Protein AF-A0A7L8AA67-F1 (afdb_monomer_lite)

pLDDT: mean 79.97, std 20.71, range [30.14, 98.69]

Foldseek 3Di:
DDDDDDDDDDDDDDDDDDDDDDDDDDDDDDDDDDDDDDDDDDDDDDDDDDDDDDDPVVVVVVVVVVVVVVVVVVVVVVVVVVVVVVVVVVVVVVVVVVVVVVVVVVVVVVVVVVVVVVVVVVVVVVVVVVVVVVVVVVVVVVVVVVVVVVVVVVVVVVVVVVVVVVVVVVVVVVVVVVVVVVVVVVVVVVVVVVVVVVVVVVVVVVVVVVVVVVVVVVVVVVVVVVVVVVVVVVVVVVVVVVVVVVVVVVVVVVVVVVVVVVVVVVVVVVVVVVVVVVVVVVVVVVVVVVVVVVVVVVVVVVVVVVVVVVVVVVVVVVVVVVVVVVVVVVVVVVVVVVVVVVVVVVVVVVVVVVVVVVVVVVVVVVVVVVVVVVVVVVVVVVLVVQVVVQQCVQQVPDDEQDKDWDFDDHPNATKIKIWGWYDPDPFKIKIWMKIAGPVRPDIDIDIDIGGHDD

Organism: Photobacterium damsela subsp. piscicida (NCBI:txid38294)

Radius of gyration: 168.9 Å; chains: 1; bounding box: 288×60×444 Å

Structure (mmCIF, N/CA/C/O backbone):
data_AF-A0A7L8AA67-F1
#
_entry.id   AF-A0A7L8AA67-F1
#
loop_
_atom_site.group_PDB
_atom_site.id
_atom_site.type_symbol
_atom_site.label_atom_id
_atom_site.label_alt_id
_atom_site.label_comp_id
_atom_site.label_asym_id
_atom_site.label_entity_id
_atom_site.label_seq_id
_atom_site.pdbx_PDB_ins_code
_atom_site.Cartn_x
_atom_site.Cartn_y
_atom_site.Cartn_z
_atom_site.occupancy
_atom_site.B_iso_or_equiv
_atom_site.auth_seq_id
_atom_site.auth_comp_id
_atom_site.auth_asym_id
_atom_site.auth_atom_id
_atom_site.pdbx_PDB_model_num
ATOM 1 N N . MET A 1 1 ? 56.931 -8.945 -132.780 1.00 35.53 1 MET A N 1
ATOM 2 C CA . MET A 1 1 ? 56.382 -8.599 -134.118 1.00 35.53 1 MET A CA 1
ATOM 3 C C . MET A 1 1 ? 57.383 -7.630 -134.747 1.00 35.53 1 MET A C 1
ATOM 5 O O . MET A 1 1 ? 57.746 -6.722 -134.027 1.00 35.53 1 MET A O 1
ATOM 9 N N . HIS A 1 2 ? 57.984 -7.736 -135.937 1.00 32.22 2 HIS A N 1
ATOM 10 C CA . HIS A 1 2 ? 57.789 -8.435 -137.220 1.00 32.22 2 HIS A CA 1
ATOM 11 C C . HIS A 1 2 ? 59.197 -8.705 -137.834 1.00 32.22 2 HIS A C 1
ATOM 13 O O . HIS A 1 2 ? 60.104 -7.921 -137.592 1.00 32.22 2 HIS A O 1
ATOM 19 N N . LYS A 1 3 ? 59.467 -9.896 -138.404 1.00 38.78 3 LYS A N 1
ATOM 20 C CA . LYS A 1 3 ? 59.630 -10.209 -139.858 1.00 38.78 3 LYS A CA 1
ATOM 21 C C . LYS A 1 3 ? 60.766 -9.429 -140.575 1.00 38.78 3 LYS A C 1
ATOM 23 O O . LYS A 1 3 ? 60.672 -8.220 -140.678 1.00 38.78 3 LYS A O 1
ATOM 28 N N . PHE A 1 4 ? 61.879 -10.099 -140.949 1.00 36.75 4 PHE A N 1
ATOM 29 C CA . PHE A 1 4 ? 62.203 -10.695 -142.287 1.00 36.75 4 PHE A CA 1
ATOM 30 C C . PHE A 1 4 ? 62.522 -9.617 -143.359 1.00 36.75 4 PHE A C 1
ATOM 32 O O . PHE A 1 4 ? 61.780 -8.655 -143.439 1.00 36.75 4 PHE A O 1
ATOM 39 N N . ARG A 1 5 ? 63.541 -9.653 -144.240 1.00 39.62 5 ARG A N 1
ATOM 40 C CA . ARG A 1 5 ? 64.293 -10.688 -144.997 1.00 39.62 5 ARG A CA 1
ATOM 41 C C . ARG A 1 5 ? 65.687 -10.115 -145.372 1.00 39.62 5 ARG A C 1
ATOM 43 O O . ARG A 1 5 ? 65.799 -8.910 -145.532 1.00 39.62 5 ARG A O 1
ATOM 50 N N . LEU A 1 6 ? 66.786 -10.877 -145.344 1.00 35.53 6 LEU A N 1
ATOM 51 C CA . LEU A 1 6 ? 67.322 -11.778 -146.390 1.00 35.53 6 LEU A CA 1
ATOM 52 C C . LEU A 1 6 ? 67.755 -11.073 -147.697 1.00 35.53 6 LEU A C 1
ATOM 54 O O . LEU A 1 6 ? 66.896 -10.587 -148.427 1.00 35.53 6 LEU A O 1
ATOM 58 N N . SER A 1 7 ? 69.049 -11.144 -148.043 1.00 31.52 7 SER A N 1
ATOM 59 C CA . SER A 1 7 ? 69.545 -11.691 -149.325 1.00 31.52 7 SER A CA 1
ATOM 60 C C . SER A 1 7 ? 71.076 -11.770 -149.355 1.00 31.52 7 SER A C 1
ATOM 62 O O . SER A 1 7 ? 71.774 -10.831 -148.986 1.00 31.52 7 SER A O 1
ATOM 64 N N . ALA A 1 8 ? 71.550 -12.936 -149.786 1.00 37.88 8 ALA A N 1
ATOM 65 C CA . ALA A 1 8 ? 72.924 -13.315 -150.083 1.00 37.88 8 ALA A CA 1
ATOM 66 C C . ALA A 1 8 ? 73.186 -13.239 -151.601 1.00 37.88 8 ALA A C 1
ATOM 68 O O . ALA A 1 8 ? 72.224 -13.232 -152.360 1.00 37.88 8 ALA A O 1
ATOM 69 N N . ILE A 1 9 ? 74.468 -13.248 -151.991 1.00 32.28 9 ILE A N 1
ATOM 70 C CA . ILE A 1 9 ? 75.128 -13.629 -153.273 1.00 32.28 9 ILE A CA 1
ATOM 71 C C . ILE A 1 9 ? 76.630 -13.513 -152.902 1.00 32.28 9 ILE A C 1
ATOM 73 O O . ILE A 1 9 ? 77.020 -12.450 -152.432 1.00 32.28 9 ILE A O 1
ATOM 77 N N . VAL A 1 10 ? 77.538 -14.500 -152.830 1.00 34.44 10 VAL A N 1
ATOM 78 C CA . VAL A 1 10 ? 77.891 -15.747 -153.552 1.00 34.44 10 VAL A CA 1
ATOM 79 C C . VAL A 1 10 ? 78.214 -15.558 -155.030 1.00 34.44 10 VAL A C 1
ATOM 81 O O . VAL A 1 10 ? 77.293 -15.376 -155.809 1.00 34.44 10 VAL A O 1
ATOM 84 N N . VAL A 1 11 ? 79.508 -15.690 -155.371 1.00 34.44 11 VAL A N 1
ATOM 85 C CA . VAL A 1 11 ? 80.140 -16.420 -156.509 1.00 34.44 11 VAL A CA 1
ATOM 86 C C . VAL A 1 11 ? 81.658 -16.121 -156.399 1.00 34.44 11 VAL A C 1
ATOM 88 O O . VAL A 1 11 ? 82.045 -14.961 -156.428 1.00 34.44 11 VAL A O 1
ATOM 91 N N . ALA A 1 12 ? 82.535 -17.036 -155.955 1.00 31.42 12 ALA A N 1
ATOM 92 C CA . ALA A 1 12 ? 83.083 -18.230 -156.629 1.00 31.42 12 ALA A CA 1
ATOM 93 C C . ALA A 1 12 ? 83.831 -17.872 -157.931 1.00 31.42 12 ALA A C 1
ATOM 95 O O . ALA A 1 12 ? 83.223 -17.459 -158.905 1.00 31.42 12 ALA A O 1
ATOM 96 N N . SER A 1 13 ? 85.159 -17.987 -158.004 1.00 32.41 13 SER A N 1
ATOM 97 C CA . SER A 1 13 ? 85.883 -19.137 -158.596 1.00 32.41 13 SER A CA 1
ATOM 98 C C . SER A 1 13 ? 87.084 -18.552 -159.385 1.00 32.41 13 SER A C 1
ATOM 100 O O . SER A 1 13 ? 86.992 -17.396 -159.780 1.00 32.41 13 SER A O 1
ATOM 102 N N . VAL A 1 14 ? 88.227 -19.171 -159.695 1.00 32.94 14 VAL A N 1
ATOM 103 C CA . VAL A 1 14 ? 88.901 -20.467 -159.464 1.00 32.94 14 VAL A CA 1
ATOM 104 C C . VAL A 1 14 ? 90.242 -20.346 -160.240 1.00 32.94 14 VAL A C 1
ATOM 106 O O . VAL A 1 14 ? 90.254 -19.673 -161.263 1.00 32.94 14 VAL A O 1
ATOM 109 N N . LEU A 1 15 ? 91.327 -20.940 -159.706 1.00 32.66 15 LEU A N 1
ATOM 110 C CA . LEU A 1 15 ? 92.444 -21.708 -160.330 1.00 32.66 15 LEU A CA 1
ATOM 111 C C . LEU A 1 15 ? 92.888 -21.420 -161.801 1.00 32.66 15 LEU A C 1
ATOM 113 O O . LEU A 1 15 ? 92.087 -21.055 -162.639 1.00 32.66 15 LEU A O 1
ATOM 117 N N . SER A 1 16 ? 94.111 -21.660 -162.296 1.00 31.86 16 SER A N 1
ATOM 118 C CA . SER A 1 16 ? 95.277 -22.476 -161.901 1.00 31.86 16 SER A CA 1
ATOM 119 C C . SER A 1 16 ? 96.402 -22.313 -162.948 1.00 31.86 16 SER A C 1
ATOM 121 O O . SER A 1 16 ? 96.121 -22.212 -164.137 1.00 31.86 16 SER A O 1
ATOM 123 N N . THR A 1 17 ? 97.648 -22.357 -162.468 1.00 38.12 17 THR A N 1
ATOM 124 C CA . THR A 1 17 ? 98.883 -23.026 -162.962 1.00 38.12 17 THR A CA 1
ATOM 125 C C . THR A 1 17 ? 99.014 -23.635 -164.377 1.00 38.12 17 THR A C 1
ATOM 127 O O . THR A 1 17 ? 98.162 -24.415 -164.789 1.00 38.12 17 THR A O 1
ATOM 130 N N . ASN A 1 18 ? 100.209 -23.439 -164.973 1.00 35.50 18 ASN A N 1
ATOM 131 C CA . ASN A 1 18 ? 101.171 -24.410 -165.581 1.00 35.50 18 ASN A CA 1
ATOM 132 C C . ASN A 1 18 ? 101.850 -23.795 -166.826 1.00 35.50 18 ASN A C 1
ATOM 134 O O . ASN A 1 18 ? 101.173 -23.347 -167.739 1.00 35.50 18 ASN A O 1
ATOM 138 N N . ALA A 1 19 ? 103.161 -23.524 -166.804 1.00 36.66 19 ALA A N 1
ATOM 139 C CA . ALA A 1 19 ? 104.287 -24.441 -167.050 1.00 36.66 19 ALA A CA 1
ATOM 140 C C . ALA A 1 19 ? 104.377 -24.907 -168.512 1.00 36.66 19 ALA A C 1
ATOM 142 O O . ALA A 1 19 ? 103.455 -25.559 -168.982 1.00 36.66 19 ALA A O 1
ATOM 143 N N . LEU A 1 20 ? 105.506 -24.611 -169.175 1.00 31.34 20 LEU A N 1
ATOM 144 C CA . LEU A 1 20 ? 106.269 -25.532 -170.031 1.00 31.34 20 LEU A CA 1
ATOM 145 C C . LEU A 1 20 ? 107.617 -24.898 -170.428 1.00 31.34 20 LEU A C 1
ATOM 147 O O . LEU A 1 20 ? 107.694 -23.732 -170.811 1.00 31.34 20 LEU A O 1
ATOM 151 N N . ALA A 1 21 ? 108.666 -25.703 -170.287 1.00 38.72 21 ALA A N 1
ATOM 152 C CA . ALA A 1 21 ? 110.010 -25.519 -170.820 1.00 38.72 21 ALA A CA 1
ATOM 153 C C . ALA A 1 21 ? 110.223 -26.493 -172.002 1.00 38.72 21 ALA A C 1
ATOM 155 O O . ALA A 1 21 ? 109.377 -27.357 -172.219 1.00 38.72 21 ALA A O 1
ATOM 156 N N . GLU A 1 22 ? 111.397 -26.378 -172.646 1.00 33.78 22 GLU A N 1
ATOM 157 C CA . GLU A 1 22 ? 111.994 -27.220 -173.715 1.00 33.78 22 GLU A CA 1
ATOM 158 C C . GLU A 1 22 ? 111.515 -26.957 -175.152 1.00 33.78 22 GLU A C 1
ATOM 160 O O . GLU A 1 22 ? 110.343 -26.696 -175.375 1.00 33.78 22 GLU A O 1
ATOM 165 N N . SER A 1 23 ? 112.306 -27.089 -176.225 1.00 39.34 23 SER A N 1
ATOM 166 C CA . SER A 1 23 ? 113.749 -27.120 -176.578 1.00 39.34 23 SER A CA 1
ATOM 167 C C . SER A 1 23 ? 113.790 -27.299 -178.130 1.00 39.34 23 SER A C 1
ATOM 169 O O . SER A 1 23 ? 112.715 -27.279 -178.725 1.00 39.34 23 SER A O 1
ATOM 171 N N . ILE A 1 24 ? 114.964 -27.539 -178.759 1.00 32.56 24 ILE A N 1
ATOM 172 C CA . ILE A 1 24 ? 115.204 -27.972 -180.178 1.00 32.56 24 ILE A CA 1
ATOM 173 C C . ILE A 1 24 ? 115.386 -26.805 -181.185 1.00 32.56 24 ILE A C 1
ATOM 175 O O . ILE A 1 24 ? 114.576 -25.891 -181.216 1.00 32.56 24 ILE A O 1
ATOM 179 N N . ASP A 1 25 ? 116.392 -26.718 -182.070 1.00 34.62 25 ASP A N 1
ATOM 180 C CA . ASP A 1 25 ? 117.577 -27.531 -182.401 1.00 34.62 25 ASP A CA 1
ATOM 181 C C . ASP A 1 25 ? 118.585 -26.660 -183.185 1.00 34.62 25 ASP A C 1
ATOM 183 O O . ASP A 1 25 ? 118.195 -25.765 -183.937 1.00 34.62 25 ASP A O 1
ATOM 187 N N . LEU A 1 26 ? 119.870 -27.004 -183.106 1.00 48.12 26 LEU A N 1
ATOM 188 C CA . LEU A 1 26 ? 120.839 -26.832 -184.202 1.00 48.12 26 LEU A CA 1
ATOM 189 C C . LEU A 1 26 ? 120.873 -28.174 -184.950 1.00 48.12 26 LEU A C 1
ATOM 191 O O . LEU A 1 26 ? 120.941 -29.199 -184.276 1.00 48.12 26 LEU A O 1
ATOM 195 N N . PRO A 1 27 ? 120.926 -28.232 -186.297 1.00 49.28 27 PRO A N 1
ATOM 196 C CA . PRO A 1 27 ? 122.247 -28.488 -186.893 1.00 49.28 27 PRO A CA 1
ATOM 197 C C . PRO A 1 27 ? 122.437 -27.977 -188.337 1.00 49.28 27 PRO A C 1
ATOM 199 O O . PRO A 1 27 ? 121.495 -27.814 -189.106 1.00 49.28 27 PRO A O 1
ATOM 202 N N . GLY A 1 28 ? 123.700 -27.824 -188.755 1.00 34.81 28 GLY A N 1
ATOM 203 C CA . GLY A 1 28 ? 124.035 -27.681 -190.176 1.00 34.81 28 GLY A CA 1
ATOM 204 C C . GLY A 1 28 ? 125.471 -27.247 -190.457 1.00 34.81 28 GLY A C 1
ATOM 205 O O . GLY A 1 28 ? 125.735 -26.079 -190.711 1.00 34.81 28 GLY A O 1
ATOM 206 N N . ARG A 1 29 ? 126.402 -28.204 -190.428 1.00 44.16 29 ARG A N 1
ATOM 207 C CA . ARG A 1 29 ? 127.809 -28.074 -190.837 1.00 44.16 29 ARG A CA 1
ATOM 208 C C . ARG A 1 29 ? 127.982 -28.681 -192.239 1.00 44.16 29 ARG A C 1
ATOM 210 O O . ARG A 1 29 ? 127.564 -29.814 -192.439 1.00 44.16 29 ARG A O 1
ATOM 217 N N . ALA A 1 30 ? 128.675 -27.987 -193.141 1.00 35.62 30 ALA A N 1
ATOM 218 C CA . ALA A 1 30 ? 129.467 -28.527 -194.264 1.00 35.62 30 ALA A CA 1
ATOM 219 C C . ALA A 1 30 ? 130.461 -27.405 -194.635 1.00 35.62 30 ALA A C 1
ATOM 221 O O . ALA A 1 30 ? 130.028 -26.309 -194.961 1.00 35.62 30 ALA A O 1
ATOM 222 N N . GLN A 1 31 ? 131.763 -27.430 -194.332 1.00 39.16 31 GLN A N 1
ATOM 223 C CA . GLN A 1 31 ? 132.855 -28.318 -194.753 1.00 39.16 31 GLN A CA 1
ATOM 224 C C . GLN A 1 31 ? 132.925 -28.633 -196.253 1.00 39.16 31 GLN A C 1
ATOM 226 O O . GLN A 1 31 ? 132.030 -29.272 -196.792 1.00 39.16 31 GLN A O 1
ATOM 231 N N . SER A 1 32 ? 134.123 -28.348 -196.796 1.00 31.89 32 SER A N 1
ATOM 232 C CA . SER A 1 32 ? 134.734 -28.934 -198.000 1.00 31.89 32 SER A CA 1
ATOM 233 C C . SER A 1 32 ? 134.186 -28.376 -199.319 1.00 31.89 32 SER A C 1
ATOM 235 O O . SER A 1 32 ? 132.984 -28.272 -199.484 1.00 31.89 32 SER A O 1
ATOM 237 N N . THR A 1 33 ? 134.964 -27.941 -200.305 1.00 33.31 33 THR A N 1
ATOM 238 C CA . THR A 1 33 ? 136.277 -28.363 -200.830 1.00 33.31 33 THR A CA 1
ATOM 239 C C . THR A 1 33 ? 136.849 -27.156 -201.600 1.00 33.31 33 THR A C 1
ATOM 241 O O . THR A 1 33 ? 136.084 -26.377 -202.153 1.00 33.31 33 THR A O 1
ATOM 244 N N . GLY A 1 34 ? 138.150 -26.866 -201.625 1.00 33.75 34 GLY A N 1
ATOM 245 C CA . GLY A 1 34 ? 139.136 -27.680 -202.329 1.00 33.75 34 GLY A CA 1
ATOM 246 C C . GLY A 1 34 ? 139.056 -27.456 -203.847 1.00 33.75 34 GLY A C 1
ATOM 247 O O . GLY A 1 34 ? 137.970 -27.509 -204.412 1.00 33.75 34 GLY A O 1
ATOM 248 N N . ILE A 1 35 ? 140.241 -27.350 -204.465 1.00 34.12 35 ILE A N 1
ATOM 249 C CA . ILE A 1 35 ? 140.546 -27.397 -205.912 1.00 34.12 35 ILE A CA 1
ATOM 250 C C . ILE A 1 35 ? 140.609 -25.994 -206.555 1.00 34.12 35 ILE A C 1
ATOM 252 O O . ILE A 1 35 ? 139.604 -25.407 -206.928 1.00 34.12 35 ILE A O 1
ATOM 256 N N . THR A 1 36 ? 141.746 -25.295 -206.462 1.00 34.19 36 THR A N 1
ATOM 257 C CA . THR A 1 36 ? 142.980 -25.397 -207.281 1.00 34.19 36 THR A CA 1
ATOM 258 C C . THR A 1 36 ? 142.808 -25.020 -208.748 1.00 34.19 36 THR A C 1
ATOM 260 O O . THR A 1 36 ? 142.163 -25.739 -209.504 1.00 34.19 36 THR A O 1
ATOM 263 N N . GLY A 1 37 ? 143.555 -23.982 -209.131 1.00 36.16 37 GLY A N 1
ATOM 264 C CA . GLY A 1 37 ? 144.428 -24.004 -210.298 1.00 36.16 37 GLY A CA 1
ATOM 265 C C . GLY A 1 37 ? 143.758 -23.989 -211.666 1.00 36.16 37 GLY A C 1
ATOM 266 O O . GLY A 1 37 ? 143.114 -24.951 -212.086 1.00 36.16 37 GLY A O 1
ATOM 267 N N . ARG A 1 38 ? 144.129 -22.979 -212.452 1.00 32.53 38 ARG A N 1
ATOM 268 C CA . ARG A 1 38 ? 144.864 -23.298 -213.674 1.00 32.53 38 ARG A CA 1
ATOM 269 C C . ARG A 1 38 ? 145.749 -22.144 -214.129 1.00 32.53 38 ARG A C 1
ATOM 271 O O . ARG A 1 38 ? 145.270 -21.062 -214.452 1.00 32.53 38 ARG A O 1
ATOM 278 N N . ASP A 1 39 ? 147.039 -22.455 -214.147 1.00 38.78 39 ASP A N 1
ATOM 279 C CA . ASP A 1 39 ? 148.052 -21.842 -214.989 1.00 38.78 39 ASP A CA 1
ATOM 280 C C . ASP A 1 39 ? 147.676 -21.952 -216.470 1.00 38.78 39 ASP A C 1
ATOM 282 O O . ASP A 1 39 ? 147.046 -22.927 -216.890 1.00 38.78 39 ASP A O 1
ATOM 286 N N . GLY A 1 40 ? 148.175 -20.980 -217.236 1.00 38.59 40 GLY A N 1
ATOM 287 C CA . GLY A 1 40 ? 148.772 -21.195 -218.553 1.00 38.59 40 GLY A CA 1
ATOM 288 C C . GLY A 1 40 ? 147.849 -21.601 -219.702 1.00 38.59 40 GLY A C 1
ATOM 289 O O . GLY A 1 40 ? 147.288 -22.699 -219.732 1.00 38.59 40 GLY A O 1
ATOM 290 N N . ARG A 1 41 ? 147.851 -20.774 -220.753 1.00 30.14 41 ARG A N 1
ATOM 291 C CA . ARG A 1 41 ? 148.404 -21.220 -222.041 1.00 30.14 41 ARG A CA 1
ATOM 292 C C . ARG A 1 41 ? 148.572 -20.069 -223.030 1.00 30.14 41 ARG A C 1
ATOM 294 O O . ARG A 1 41 ? 147.641 -19.609 -223.678 1.00 30.14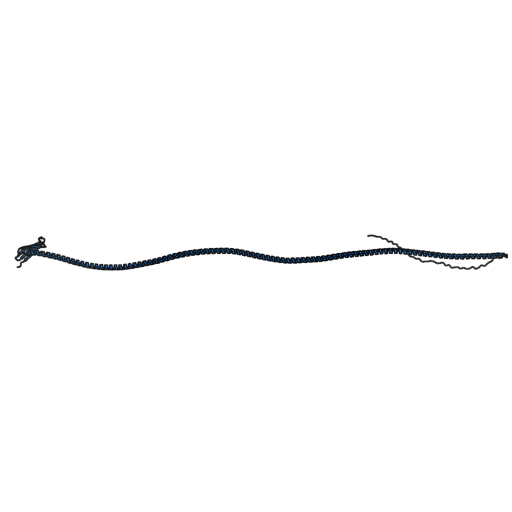 41 ARG A O 1
ATOM 301 N N . ASP A 1 42 ? 149.811 -19.615 -223.098 1.00 42.53 42 ASP A N 1
ATOM 302 C CA . ASP A 1 42 ? 150.644 -19.629 -224.292 1.00 42.53 42 ASP A CA 1
ATOM 303 C C . ASP A 1 42 ? 150.180 -20.576 -225.416 1.00 42.53 42 ASP A C 1
ATOM 305 O O . ASP A 1 42 ? 149.866 -21.750 -225.215 1.00 42.53 42 ASP A O 1
ATOM 309 N N . GLY A 1 43 ? 150.265 -20.031 -226.631 1.00 38.91 43 GLY A N 1
ATOM 310 C CA . GLY A 1 43 ? 150.372 -20.753 -227.893 1.00 38.91 43 GLY A CA 1
ATOM 311 C C . GLY A 1 43 ? 149.092 -20.796 -228.729 1.00 38.91 43 GLY A C 1
ATOM 312 O O . GLY A 1 43 ? 147.990 -20.855 -228.205 1.00 38.91 43 GLY A O 1
ATOM 313 N N . ARG A 1 44 ? 149.162 -20.836 -230.057 1.00 43.72 44 ARG A N 1
ATOM 314 C CA . ARG A 1 44 ? 150.244 -20.593 -231.023 1.00 43.72 44 ARG A CA 1
ATOM 315 C C . ARG A 1 44 ? 149.603 -20.713 -232.420 1.00 43.72 44 ARG A C 1
ATOM 317 O O . ARG A 1 44 ? 148.598 -21.398 -232.573 1.00 43.72 44 ARG A O 1
ATOM 324 N N . ASP A 1 45 ? 150.260 -20.085 -233.389 1.00 42.56 45 ASP A N 1
ATOM 325 C CA . ASP A 1 45 ? 150.410 -20.454 -234.803 1.00 42.56 45 ASP A CA 1
ATOM 326 C C . ASP A 1 45 ? 149.186 -20.525 -235.732 1.00 42.56 45 ASP A C 1
ATOM 328 O O . ASP A 1 45 ? 148.384 -21.455 -235.739 1.00 42.56 45 ASP A O 1
ATOM 332 N N . GLY A 1 46 ? 149.176 -19.572 -236.667 1.00 33.66 46 GLY A N 1
ATOM 333 C CA . GLY A 1 46 ? 148.383 -19.598 -237.886 1.00 33.66 46 GLY A CA 1
ATOM 334 C C . GLY A 1 46 ? 148.992 -18.709 -238.971 1.00 33.66 46 GLY A C 1
ATOM 335 O O . GLY A 1 46 ? 148.448 -17.655 -239.254 1.00 33.66 46 GLY A O 1
ATOM 336 N N . ARG A 1 47 ? 150.118 -19.163 -239.541 1.00 35.75 47 ARG A N 1
ATOM 337 C CA . ARG A 1 47 ? 150.659 -18.887 -240.891 1.00 35.75 47 ARG A CA 1
ATOM 338 C C . ARG A 1 47 ? 150.656 -17.442 -241.427 1.00 35.75 47 ARG A C 1
ATOM 340 O O . ARG A 1 47 ? 149.661 -16.942 -241.936 1.00 35.75 47 ARG A O 1
ATOM 347 N N . ASP A 1 48 ? 151.863 -16.881 -241.450 1.00 39.81 48 ASP A N 1
ATOM 348 C CA . ASP A 1 48 ? 152.620 -16.460 -242.640 1.00 39.81 48 ASP A CA 1
ATOM 349 C C . ASP A 1 48 ? 151.796 -15.896 -243.807 1.00 39.81 48 ASP A C 1
ATOM 351 O O . ASP A 1 48 ? 151.521 -16.570 -244.799 1.00 39.81 48 ASP A O 1
ATOM 355 N N . GLY A 1 49 ? 151.471 -14.612 -243.718 1.00 40.78 49 GLY A N 1
ATOM 356 C CA . GLY A 1 49 ? 151.102 -13.795 -244.866 1.00 40.78 49 GLY A CA 1
ATOM 357 C C . GLY A 1 49 ? 152.170 -12.738 -245.065 1.00 40.78 49 GLY A C 1
ATOM 358 O O . GLY A 1 49 ? 152.244 -11.774 -244.310 1.00 40.78 49 GLY A O 1
ATOM 359 N N . ARG A 1 50 ? 153.030 -12.960 -246.051 1.00 49.25 50 ARG A N 1
ATOM 360 C CA . ARG A 1 50 ? 153.968 -11.965 -246.557 1.00 49.25 50 ARG A CA 1
ATOM 361 C C . ARG A 1 50 ? 153.184 -10.783 -247.163 1.00 49.25 50 ARG A C 1
ATOM 363 O O . ARG A 1 50 ? 152.065 -10.960 -247.631 1.00 49.25 50 ARG A O 1
ATOM 370 N N . ASP A 1 51 ? 153.863 -9.640 -247.200 1.00 40.09 51 ASP A N 1
ATOM 371 C CA . ASP A 1 51 ? 153.666 -8.486 -248.090 1.00 40.09 51 ASP A CA 1
ATOM 372 C C . ASP A 1 51 ? 152.817 -7.307 -247.580 1.00 40.09 51 ASP A C 1
ATOM 374 O O . ASP A 1 51 ? 151.618 -7.396 -247.341 1.00 40.09 51 ASP A O 1
ATOM 378 N N . GLY A 1 52 ? 153.474 -6.142 -247.517 1.00 45.81 52 GLY A N 1
ATOM 379 C CA . GLY A 1 52 ? 152.826 -4.834 -247.561 1.00 45.81 52 GLY A CA 1
ATOM 380 C C . GLY A 1 52 ? 153.384 -3.829 -246.562 1.00 45.81 52 GLY A C 1
ATOM 381 O O . GLY A 1 52 ? 152.861 -3.679 -245.465 1.00 45.81 52 GLY A O 1
ATOM 382 N N . GLN A 1 53 ? 154.419 -3.086 -246.945 1.00 42.56 53 GLN A N 1
ATOM 383 C CA . GLN A 1 53 ? 154.796 -1.854 -246.252 1.00 42.56 53 GLN A CA 1
ATOM 384 C C . GLN A 1 53 ? 153.576 -0.908 -246.193 1.00 42.56 53 GLN A C 1
ATOM 386 O O . GLN A 1 53 ? 153.123 -0.430 -247.229 1.00 42.56 53 GLN A O 1
ATOM 391 N N . LEU A 1 54 ? 153.037 -0.624 -245.003 1.00 39.06 54 LEU A N 1
ATOM 392 C CA . LEU A 1 54 ? 152.146 0.521 -244.793 1.00 39.06 54 LEU A CA 1
ATOM 393 C C . LEU A 1 54 ? 153.036 1.755 -244.602 1.00 39.06 54 LEU A C 1
ATOM 395 O O . LEU A 1 54 ? 154.019 1.717 -243.861 1.00 39.06 54 LEU A O 1
ATOM 399 N N . SER A 1 55 ? 152.750 2.821 -245.344 1.00 46.97 55 SER A N 1
ATOM 400 C CA . SER A 1 55 ? 153.608 4.003 -245.427 1.00 46.97 55 SER A CA 1
ATOM 401 C C . SER A 1 55 ? 153.696 4.744 -244.090 1.00 46.97 55 SER A C 1
ATOM 403 O O . SER A 1 55 ? 152.852 4.591 -243.203 1.00 46.97 55 SER A O 1
ATOM 405 N N . THR A 1 56 ? 154.691 5.622 -243.968 1.00 57.34 56 THR A N 1
ATOM 406 C CA . THR A 1 56 ? 154.959 6.465 -242.792 1.00 57.34 56 THR A CA 1
ATOM 407 C C . THR A 1 56 ? 153.739 7.266 -242.300 1.00 57.34 56 THR A C 1
ATOM 409 O O . THR A 1 56 ? 153.721 7.692 -241.148 1.00 57.34 56 THR A O 1
ATOM 412 N N . GLU A 1 57 ? 152.688 7.429 -243.115 1.00 57.88 57 GLU A N 1
ATOM 413 C CA . GLU A 1 57 ? 151.458 8.120 -242.710 1.00 57.88 57 GLU A CA 1
ATOM 414 C C . GLU A 1 57 ? 150.371 7.226 -242.082 1.00 57.88 57 GLU A C 1
ATOM 416 O O . GLU A 1 57 ? 149.583 7.706 -241.268 1.00 57.88 57 GLU A O 1
ATOM 421 N N . GLN A 1 58 ? 150.350 5.911 -242.323 1.00 57.53 58 GLN A N 1
ATOM 422 C CA . GLN A 1 58 ? 149.377 5.027 -241.656 1.00 57.53 58 GLN A CA 1
ATOM 423 C C . GLN A 1 58 ? 149.721 4.789 -240.176 1.00 57.53 58 GLN A C 1
ATOM 425 O O . GLN A 1 58 ? 148.817 4.657 -239.346 1.00 57.53 58 GLN A O 1
ATOM 430 N N . LEU A 1 59 ? 151.009 4.845 -239.812 1.00 52.72 59 LEU A N 1
ATOM 431 C CA . LEU A 1 59 ? 151.444 4.759 -238.412 1.00 52.72 59 LEU A CA 1
ATOM 432 C C . LEU A 1 59 ? 150.977 5.951 -237.558 1.00 52.72 59 LEU A C 1
ATOM 434 O O . LEU A 1 59 ? 150.702 5.777 -236.370 1.00 52.72 59 LEU A O 1
ATOM 438 N N . LYS A 1 60 ? 150.832 7.150 -238.138 1.00 57.66 60 LYS A N 1
ATOM 439 C CA . LYS A 1 60 ? 150.309 8.317 -237.407 1.00 57.66 60 LYS A CA 1
ATOM 440 C C . LYS A 1 60 ? 148.833 8.162 -237.044 1.00 57.66 60 LYS A C 1
ATOM 442 O O . LYS A 1 60 ? 148.443 8.536 -235.940 1.00 57.66 60 LYS A O 1
ATOM 447 N N . LEU A 1 61 ? 148.018 7.584 -237.930 1.00 60.22 61 LEU A N 1
ATOM 448 C CA . LEU A 1 61 ? 146.581 7.431 -237.680 1.00 60.22 61 LEU A CA 1
ATOM 449 C C . LEU A 1 61 ? 146.296 6.409 -236.566 1.00 60.22 61 LEU A C 1
ATOM 451 O O . LEU A 1 61 ? 145.423 6.633 -235.728 1.00 60.22 61 LEU A O 1
ATOM 455 N N . ILE A 1 62 ? 147.065 5.318 -236.517 1.00 58.34 62 ILE A N 1
ATOM 456 C CA . ILE A 1 62 ? 146.874 4.254 -235.519 1.00 58.34 62 ILE A CA 1
ATOM 457 C C . ILE A 1 62 ? 147.337 4.708 -234.128 1.00 58.34 62 ILE A C 1
ATOM 459 O O . ILE A 1 62 ? 146.605 4.518 -233.155 1.00 58.34 62 ILE A O 1
ATOM 463 N N . ASN A 1 63 ? 148.480 5.399 -234.024 1.00 57.25 63 ASN A N 1
ATOM 464 C CA . ASN A 1 63 ? 148.905 5.973 -232.742 1.00 57.25 63 ASN A CA 1
ATOM 465 C C . ASN A 1 63 ? 147.926 7.046 -232.234 1.00 57.25 63 ASN A C 1
ATOM 467 O O . ASN A 1 63 ? 147.671 7.119 -231.033 1.00 57.25 63 ASN A O 1
ATOM 471 N N . GLY A 1 64 ? 147.299 7.817 -233.131 1.00 59.28 64 GLY A N 1
ATOM 472 C CA . GLY A 1 64 ? 146.270 8.789 -232.750 1.00 59.28 64 GLY A CA 1
ATOM 473 C C . GLY A 1 64 ? 144.987 8.164 -232.182 1.00 59.28 64 GLY A C 1
ATOM 474 O O . GLY A 1 64 ? 144.356 8.742 -231.296 1.00 59.28 64 GLY A O 1
ATOM 475 N N . LEU A 1 65 ? 144.593 6.975 -232.649 1.00 60.22 65 LEU A N 1
ATOM 476 C CA . LEU A 1 65 ? 143.396 6.283 -232.153 1.00 60.22 65 LEU A CA 1
ATOM 477 C C . LEU A 1 65 ? 143.631 5.591 -230.802 1.00 60.22 65 LEU A C 1
ATOM 479 O O . LEU A 1 65 ? 142.726 5.581 -229.966 1.00 60.22 65 LEU A O 1
ATOM 483 N N . SER A 1 66 ? 144.841 5.083 -230.544 1.00 58.22 66 SER A N 1
ATOM 484 C CA . SER A 1 66 ? 145.156 4.419 -229.271 1.00 58.22 66 SER A CA 1
ATOM 485 C C . SER A 1 66 ? 145.145 5.376 -228.071 1.00 58.22 66 SER A C 1
ATOM 487 O O . SER A 1 66 ? 144.736 4.975 -226.981 1.00 58.22 66 SER A O 1
ATOM 489 N N . GLU A 1 67 ? 145.544 6.636 -228.257 1.00 60.38 67 GLU A N 1
ATOM 490 C CA . GLU A 1 67 ? 145.502 7.652 -227.192 1.00 60.38 67 GLU A CA 1
ATOM 491 C C . GLU A 1 67 ? 144.058 8.041 -226.819 1.00 60.38 67 GLU A C 1
ATOM 493 O O . GLU A 1 67 ? 143.737 8.235 -225.645 1.00 60.38 67 GLU A O 1
ATOM 498 N N . ARG A 1 68 ? 143.128 8.059 -227.787 1.00 59.25 68 ARG A N 1
ATOM 499 C CA . ARG A 1 68 ? 141.710 8.374 -227.521 1.00 59.25 68 ARG A CA 1
ATOM 500 C C . ARG A 1 68 ? 140.980 7.283 -226.736 1.00 59.25 68 ARG A C 1
ATOM 502 O O . ARG A 1 68 ? 140.074 7.606 -225.973 1.00 59.25 68 ARG A O 1
ATOM 509 N N . ILE A 1 69 ? 141.367 6.017 -226.893 1.00 60.72 69 ILE A N 1
ATOM 510 C CA . ILE A 1 69 ? 140.749 4.901 -226.158 1.00 60.72 69 ILE A CA 1
ATOM 511 C C . ILE A 1 69 ? 141.202 4.904 -224.692 1.00 60.72 69 ILE A C 1
ATOM 513 O O . ILE A 1 69 ? 140.360 4.809 -223.799 1.00 60.72 69 ILE A O 1
ATOM 517 N N . LYS A 1 70 ? 142.495 5.145 -224.426 1.00 59.41 70 LYS A N 1
ATOM 518 C CA . LYS A 1 70 ? 143.009 5.277 -223.049 1.00 59.41 70 LYS A CA 1
ATOM 519 C C . LYS A 1 70 ? 142.382 6.451 -222.291 1.00 59.41 70 LYS A C 1
ATOM 521 O O . LYS A 1 70 ? 142.103 6.334 -221.100 1.00 59.41 70 LYS A O 1
ATOM 526 N N . ALA A 1 71 ? 142.097 7.561 -222.974 1.00 58.62 71 ALA A N 1
ATOM 527 C CA . ALA A 1 71 ? 141.390 8.687 -222.366 1.00 58.62 71 ALA A CA 1
ATOM 528 C C . ALA A 1 71 ? 139.912 8.369 -222.036 1.00 58.62 71 ALA A C 1
ATOM 530 O O . ALA A 1 71 ? 139.376 8.895 -221.061 1.00 58.62 71 ALA A O 1
ATOM 531 N N . GLY A 1 72 ? 139.260 7.490 -222.807 1.00 58.62 72 GLY A N 1
ATOM 532 C CA . GLY A 1 72 ? 137.876 7.065 -222.571 1.00 58.62 72 GLY A CA 1
ATOM 533 C C . GLY A 1 72 ? 137.709 6.161 -221.345 1.00 58.62 72 GLY A C 1
ATOM 534 O O . GLY A 1 72 ? 136.769 6.340 -220.573 1.00 58.62 72 GLY A O 1
ATOM 535 N N . GLU A 1 73 ? 138.645 5.239 -221.104 1.00 60.53 73 GLU A N 1
ATOM 536 C CA . GLU A 1 73 ? 138.596 4.350 -219.930 1.00 60.53 73 GLU A CA 1
ATOM 537 C C . GLU A 1 73 ? 138.814 5.099 -218.604 1.00 60.53 73 GLU A C 1
ATOM 539 O O . GLU A 1 73 ? 138.175 4.787 -217.596 1.00 60.53 73 GLU A O 1
ATOM 544 N N . ALA A 1 74 ? 139.645 6.146 -218.603 1.00 60.31 74 ALA A N 1
ATOM 545 C CA . ALA A 1 74 ? 139.899 6.953 -217.409 1.00 60.31 74 ALA A CA 1
ATOM 546 C C . ALA A 1 74 ? 138.661 7.743 -216.930 1.00 60.31 74 ALA A C 1
ATOM 548 O O . ALA A 1 74 ? 138.488 7.958 -215.729 1.00 60.31 74 ALA A O 1
ATOM 549 N N . LEU A 1 75 ? 137.775 8.152 -217.845 1.00 60.91 75 LEU A N 1
ATOM 550 C CA . LEU A 1 75 ? 136.537 8.867 -217.510 1.00 60.91 75 LEU A CA 1
ATOM 551 C C . LEU A 1 75 ? 135.487 7.940 -216.887 1.00 60.91 75 LEU A C 1
ATOM 553 O O . LEU A 1 75 ? 134.865 8.305 -215.889 1.00 60.91 75 LEU A O 1
ATOM 557 N N . THR A 1 76 ? 135.338 6.724 -217.412 1.00 60.22 76 THR A N 1
ATOM 558 C CA . THR A 1 76 ? 134.355 5.746 -216.917 1.00 60.22 76 THR A CA 1
ATOM 559 C C . THR A 1 76 ? 134.662 5.305 -215.483 1.00 60.22 76 THR A C 1
ATOM 561 O O . THR A 1 76 ? 133.765 5.266 -214.639 1.00 60.22 76 THR A O 1
ATOM 564 N N . ASN A 1 77 ? 135.941 5.081 -215.160 1.00 60.34 77 ASN A N 1
ATOM 565 C CA . ASN A 1 77 ? 136.353 4.705 -213.804 1.00 60.34 77 ASN A CA 1
ATOM 566 C C . ASN A 1 77 ? 136.143 5.823 -212.767 1.00 60.34 77 ASN A C 1
ATOM 568 O O . ASN A 1 77 ? 135.891 5.536 -211.597 1.00 60.34 77 ASN A O 1
ATOM 572 N N . LYS A 1 78 ? 136.168 7.098 -213.176 1.00 60.81 78 LYS A N 1
ATOM 573 C CA . LYS A 1 78 ? 135.889 8.223 -212.270 1.00 60.81 78 LYS A CA 1
ATOM 574 C C . LYS A 1 78 ? 134.403 8.322 -211.898 1.00 60.81 78 LYS A C 1
ATOM 576 O O . LYS A 1 78 ? 134.087 8.596 -210.741 1.00 60.81 78 LYS A O 1
ATOM 581 N N . TYR A 1 79 ? 133.496 8.063 -212.843 1.00 61.75 79 TYR A N 1
ATOM 582 C CA . TYR A 1 79 ? 132.050 8.084 -212.577 1.00 61.75 79 TYR A CA 1
ATOM 583 C C . TYR A 1 79 ? 131.591 6.911 -211.699 1.00 61.75 79 TYR A C 1
ATOM 585 O O . TYR A 1 79 ? 130.719 7.083 -210.844 1.00 61.75 79 TYR A O 1
ATOM 593 N N . PHE A 1 80 ? 132.219 5.740 -211.831 1.00 62.19 80 PHE A N 1
ATOM 594 C CA . PHE A 1 80 ? 131.892 4.585 -210.991 1.00 62.19 80 PHE A CA 1
ATOM 595 C C . PHE A 1 80 ? 132.235 4.828 -209.509 1.00 62.19 80 PHE A C 1
ATOM 597 O O . PHE A 1 80 ? 131.434 4.517 -208.628 1.00 62.19 80 PHE A O 1
ATOM 604 N N . ALA A 1 81 ? 133.369 5.481 -209.230 1.00 61.50 81 ALA A N 1
ATOM 605 C CA . ALA A 1 81 ? 133.784 5.821 -207.867 1.00 61.50 81 ALA A CA 1
ATOM 606 C C . ALA A 1 81 ? 132.856 6.849 -207.187 1.00 61.50 81 ALA A C 1
ATOM 608 O O . ALA A 1 81 ? 132.531 6.700 -206.012 1.00 61.50 81 ALA A O 1
ATOM 609 N N . GLN A 1 82 ? 132.370 7.862 -207.919 1.00 62.69 82 GLN A N 1
ATOM 610 C CA . GLN A 1 82 ? 131.414 8.837 -207.369 1.00 62.69 82 GLN A CA 1
ATOM 611 C C . GLN A 1 82 ? 130.056 8.215 -207.028 1.00 62.69 82 GLN A C 1
ATOM 613 O O . GLN A 1 82 ? 129.408 8.643 -206.076 1.00 62.69 82 GLN A O 1
ATOM 618 N N . THR A 1 83 ? 129.627 7.203 -207.784 1.00 62.50 83 THR A N 1
ATOM 619 C CA . THR A 1 83 ? 128.327 6.557 -207.556 1.00 62.50 83 THR A CA 1
ATOM 620 C C . THR A 1 83 ? 128.340 5.719 -206.273 1.00 62.50 83 THR A C 1
ATOM 622 O O . THR A 1 83 ? 127.356 5.709 -205.534 1.00 62.50 83 THR A O 1
ATOM 625 N N . HIS A 1 84 ? 129.471 5.080 -205.957 1.00 66.12 84 HIS A N 1
ATOM 626 C CA . HIS A 1 84 ? 129.626 4.301 -204.726 1.00 66.12 84 HIS A CA 1
ATOM 627 C C . HIS A 1 84 ? 129.656 5.176 -203.457 1.00 66.12 84 HIS A C 1
ATOM 629 O O . HIS A 1 84 ? 128.989 4.838 -202.483 1.00 66.12 84 HIS A O 1
ATOM 635 N N . ASP A 1 85 ? 130.321 6.340 -203.485 1.00 69.69 85 ASP A N 1
ATOM 636 C CA . ASP A 1 85 ? 130.391 7.253 -202.323 1.00 69.69 85 ASP A CA 1
ATOM 637 C C . ASP A 1 85 ? 129.016 7.843 -201.931 1.00 69.69 85 ASP A C 1
ATOM 639 O O . ASP A 1 85 ? 128.753 8.130 -200.762 1.00 69.69 85 ASP A O 1
ATOM 643 N N . ILE A 1 86 ? 128.101 7.999 -202.899 1.00 71.06 86 ILE A N 1
ATOM 644 C CA . ILE A 1 86 ? 126.727 8.473 -202.650 1.00 71.06 86 ILE A CA 1
ATOM 645 C C . ILE A 1 86 ? 125.872 7.379 -201.992 1.00 71.06 86 ILE A C 1
ATOM 647 O O . ILE A 1 86 ? 125.089 7.665 -201.084 1.00 71.06 86 ILE A O 1
ATOM 651 N N . LEU A 1 87 ? 126.021 6.125 -202.426 1.00 70.12 87 LEU A N 1
ATOM 652 C CA . LEU A 1 87 ? 125.267 4.995 -201.876 1.00 70.12 87 LEU A CA 1
ATOM 653 C C . LEU A 1 87 ? 125.631 4.723 -200.410 1.00 70.12 87 LEU A C 1
ATOM 655 O O . LEU A 1 87 ? 124.730 4.523 -199.592 1.00 70.12 87 LEU A O 1
ATOM 659 N N . ASP A 1 88 ? 126.915 4.810 -200.057 1.00 71.81 88 ASP A N 1
ATOM 660 C CA . ASP A 1 88 ? 127.372 4.592 -198.680 1.00 71.81 88 ASP A CA 1
ATOM 661 C C . ASP A 1 88 ? 126.864 5.682 -197.717 1.00 71.81 88 ASP A C 1
ATOM 663 O O . ASP A 1 88 ? 126.467 5.383 -196.585 1.00 71.81 88 ASP A O 1
ATOM 667 N N . LYS A 1 89 ? 126.770 6.941 -198.172 1.00 72.38 89 LYS A N 1
ATOM 668 C CA . LYS A 1 89 ? 126.179 8.040 -197.383 1.00 72.38 89 LYS A CA 1
ATOM 669 C C . LYS A 1 89 ? 124.680 7.847 -197.126 1.00 72.38 89 LYS A C 1
ATOM 671 O O . LYS A 1 89 ? 124.241 8.011 -195.988 1.00 72.38 89 LYS A O 1
ATOM 676 N N . ASN A 1 90 ? 123.906 7.432 -198.130 1.00 72.19 90 ASN A N 1
ATOM 677 C CA . ASN A 1 90 ? 122.461 7.208 -197.967 1.00 72.19 90 ASN A CA 1
ATOM 678 C C . ASN A 1 90 ? 122.148 6.017 -197.044 1.00 72.19 90 ASN A C 1
ATOM 680 O O . ASN A 1 90 ? 121.172 6.044 -196.284 1.00 72.19 90 ASN A O 1
ATOM 684 N N . LEU A 1 91 ? 122.984 4.973 -197.066 1.00 74.56 91 LEU A N 1
ATOM 685 C CA . LEU A 1 91 ? 122.836 3.831 -196.165 1.00 74.56 91 LEU A CA 1
ATOM 686 C C . LEU A 1 91 ? 123.072 4.238 -194.697 1.00 74.56 91 LEU A C 1
ATOM 688 O O . LEU A 1 91 ? 122.320 3.823 -193.812 1.00 74.56 91 LEU A O 1
ATOM 692 N N . ALA A 1 92 ? 124.054 5.110 -194.442 1.00 70.50 92 ALA A N 1
ATOM 693 C CA . ALA A 1 92 ? 124.323 5.651 -193.109 1.00 70.50 92 ALA A CA 1
ATOM 694 C C . ALA A 1 92 ? 123.170 6.528 -192.575 1.00 70.50 92 ALA A C 1
ATOM 696 O O . ALA A 1 92 ? 122.811 6.438 -191.398 1.00 70.50 92 ALA A O 1
ATOM 697 N N . GLU A 1 93 ? 122.538 7.332 -193.431 1.00 76.00 93 GLU A N 1
ATOM 698 C CA . GLU A 1 93 ? 121.416 8.201 -193.048 1.00 76.00 93 GLU A CA 1
ATOM 699 C C . GLU A 1 93 ? 120.141 7.395 -192.726 1.00 76.00 93 GLU A C 1
ATOM 701 O O . GLU A 1 93 ? 119.438 7.667 -191.747 1.00 76.00 93 GLU A O 1
ATOM 706 N N . THR A 1 94 ? 119.907 6.304 -193.461 1.00 74.69 94 THR A N 1
ATOM 707 C CA . THR A 1 94 ? 118.792 5.371 -193.214 1.00 74.69 94 THR A CA 1
ATOM 708 C C . THR A 1 94 ? 118.925 4.657 -191.859 1.00 74.69 94 THR A C 1
ATOM 710 O O . THR A 1 94 ? 117.941 4.482 -191.128 1.00 74.69 94 THR A O 1
ATOM 713 N N . ALA A 1 95 ? 120.153 4.299 -191.467 1.00 70.81 95 ALA A N 1
ATOM 714 C CA . ALA A 1 95 ? 120.428 3.720 -190.153 1.00 70.81 95 ALA A CA 1
ATOM 715 C C . ALA A 1 95 ? 120.177 4.718 -189.003 1.00 70.81 95 ALA A C 1
ATOM 717 O O . ALA A 1 95 ? 119.714 4.323 -187.929 1.00 70.81 95 ALA A O 1
ATOM 718 N N . ASN A 1 96 ? 120.427 6.014 -189.219 1.00 77.38 96 ASN A N 1
ATOM 719 C CA . ASN A 1 96 ? 120.209 7.047 -188.204 1.00 77.38 96 ASN A CA 1
ATOM 720 C C . ASN A 1 96 ? 118.713 7.351 -187.996 1.00 77.38 96 ASN A C 1
ATOM 722 O O . ASN A 1 96 ? 118.246 7.449 -186.859 1.00 77.38 96 ASN A O 1
ATOM 726 N N . ASN A 1 97 ? 117.930 7.382 -189.079 1.00 77.88 97 ASN A N 1
ATOM 727 C CA . ASN A 1 97 ? 116.472 7.535 -189.003 1.00 77.88 97 ASN A CA 1
ATOM 728 C C . ASN A 1 97 ? 115.803 6.372 -188.251 1.00 77.88 97 ASN A C 1
ATOM 730 O O . ASN A 1 97 ? 114.883 6.590 -187.462 1.00 77.88 97 ASN A O 1
ATOM 734 N N . SER A 1 98 ? 116.318 5.149 -188.408 1.00 74.00 98 SER A N 1
ATOM 735 C CA . SER A 1 98 ? 115.829 3.981 -187.660 1.00 74.00 98 SER A CA 1
ATOM 736 C C . SER A 1 98 ? 116.070 4.105 -186.145 1.00 74.00 98 SER A C 1
ATOM 738 O O . SER A 1 98 ? 115.226 3.686 -185.353 1.00 74.00 98 SER A O 1
ATOM 740 N N . ARG A 1 99 ? 117.173 4.740 -185.713 1.00 76.56 99 ARG A N 1
ATOM 741 C CA . ARG A 1 99 ? 117.423 5.035 -184.286 1.00 76.56 99 ARG A CA 1
ATOM 742 C C . ARG A 1 99 ? 116.468 6.094 -183.735 1.00 76.56 99 ARG A C 1
ATOM 744 O O . ARG A 1 99 ? 115.984 5.938 -182.621 1.00 76.56 99 ARG A O 1
ATOM 751 N N . LEU A 1 100 ? 116.172 7.140 -184.509 1.00 77.19 100 LEU A N 1
ATOM 752 C CA . LEU A 1 100 ? 115.230 8.202 -184.122 1.00 77.19 100 LEU A CA 1
ATOM 753 C C . LEU A 1 100 ? 113.801 7.679 -183.910 1.00 77.19 100 LEU A C 1
ATOM 755 O O . LEU A 1 100 ? 113.130 8.116 -182.976 1.00 77.19 100 LEU A O 1
ATOM 759 N N . ILE A 1 101 ? 113.358 6.714 -184.722 1.00 76.25 101 ILE A N 1
ATOM 760 C CA . ILE A 1 101 ? 112.049 6.061 -184.556 1.00 76.25 101 ILE A CA 1
ATOM 761 C C . ILE A 1 101 ? 111.985 5.281 -183.232 1.00 76.25 101 ILE A C 1
ATOM 763 O O . ILE A 1 101 ? 111.007 5.415 -182.499 1.00 76.25 101 ILE A O 1
ATOM 767 N N . TYR A 1 102 ? 113.049 4.560 -182.862 1.00 74.81 102 TYR A N 1
ATOM 768 C CA . TYR A 1 102 ? 113.113 3.840 -181.582 1.00 74.81 102 TYR A CA 1
ATOM 769 C C . TYR A 1 102 ? 113.043 4.786 -180.366 1.00 74.81 102 TYR A C 1
ATOM 771 O O . TYR A 1 102 ? 112.365 4.492 -179.381 1.00 74.81 102 TYR A O 1
ATOM 779 N N . SER A 1 103 ? 113.675 5.964 -180.443 1.00 75.94 103 SER A N 1
ATOM 780 C CA . SER A 1 103 ? 113.570 7.010 -179.412 1.00 75.94 103 SER A CA 1
ATOM 781 C C . SER A 1 103 ? 112.133 7.511 -179.221 1.00 75.94 103 SER A C 1
ATOM 783 O O . SER A 1 103 ? 111.727 7.815 -178.101 1.00 75.94 103 SER A O 1
ATOM 785 N N . LEU A 1 104 ? 111.353 7.600 -180.305 1.00 79.38 104 LEU A N 1
ATOM 786 C CA . LEU A 1 104 ? 109.960 8.052 -180.264 1.00 79.38 104 LEU A CA 1
ATOM 787 C C . LEU A 1 104 ? 109.031 7.038 -179.580 1.00 79.38 104 LEU A C 1
ATOM 789 O O . LEU A 1 104 ? 108.120 7.441 -178.853 1.00 79.38 104 LEU A O 1
ATOM 793 N N . ASP A 1 105 ? 109.262 5.740 -179.780 1.00 78.94 105 ASP A N 1
ATOM 794 C CA . ASP A 1 105 ? 108.471 4.689 -179.130 1.00 78.94 105 ASP A CA 1
ATOM 795 C C . ASP A 1 105 ? 108.734 4.625 -177.616 1.00 78.94 105 ASP A C 1
ATOM 797 O O . ASP A 1 105 ? 107.797 4.440 -176.835 1.00 78.94 105 ASP A O 1
ATOM 801 N N . LEU A 1 106 ? 109.969 4.900 -177.178 1.00 77.88 106 LEU A N 1
ATOM 802 C CA . LEU A 1 106 ? 110.303 5.077 -175.757 1.00 77.88 106 LEU A CA 1
ATOM 803 C C . LEU A 1 106 ? 109.565 6.268 -175.118 1.00 77.88 106 LEU A C 1
ATOM 805 O O . LEU A 1 106 ? 109.069 6.146 -174.000 1.00 77.88 106 LEU A O 1
ATOM 809 N N . ILE A 1 107 ? 109.422 7.392 -175.831 1.00 77.12 107 ILE A N 1
ATOM 810 C CA . ILE A 1 107 ? 108.675 8.566 -175.338 1.00 77.12 107 ILE A CA 1
ATOM 811 C C . ILE A 1 107 ? 107.172 8.264 -175.222 1.00 77.12 107 ILE A C 1
ATOM 813 O O . ILE A 1 107 ? 106.529 8.685 -174.260 1.00 77.12 107 ILE A O 1
ATOM 817 N N . LYS A 1 108 ? 106.595 7.499 -176.160 1.00 77.56 108 LYS A N 1
ATOM 818 C CA . LYS A 1 108 ? 105.192 7.055 -176.057 1.00 77.56 108 LYS A CA 1
ATOM 819 C C . LYS A 1 108 ? 104.966 6.138 -174.857 1.00 77.56 108 LYS A C 1
ATOM 821 O O . LYS A 1 108 ? 103.955 6.289 -174.174 1.00 77.56 108 LYS A O 1
ATOM 826 N N . ALA A 1 109 ? 105.893 5.219 -174.583 1.00 75.50 109 ALA A N 1
ATOM 827 C CA . ALA A 1 109 ? 105.803 4.341 -173.419 1.00 75.50 109 ALA A CA 1
ATOM 828 C C . ALA A 1 109 ? 105.841 5.131 -172.092 1.00 75.50 109 ALA A C 1
ATOM 830 O O . ALA A 1 109 ? 105.058 4.843 -171.185 1.00 75.50 109 ALA A O 1
ATOM 831 N N . ASP A 1 110 ? 106.680 6.168 -171.995 1.00 80.25 110 ASP A N 1
ATOM 832 C CA . ASP A 1 110 ? 106.777 7.017 -170.797 1.00 80.25 110 ASP A CA 1
ATOM 833 C C . ASP A 1 110 ? 105.539 7.920 -170.605 1.00 80.25 110 ASP A C 1
ATOM 835 O O . ASP A 1 110 ? 105.058 8.114 -169.484 1.00 80.25 110 ASP A O 1
ATOM 839 N N . ALA A 1 111 ? 104.938 8.397 -171.703 1.00 76.31 111 ALA A N 1
ATOM 840 C CA . ALA A 1 111 ? 103.673 9.134 -171.666 1.00 76.31 111 ALA A CA 1
ATOM 841 C C . ALA A 1 111 ? 102.506 8.269 -171.146 1.00 76.31 111 ALA A C 1
ATOM 843 O O . ALA A 1 111 ? 101.733 8.731 -170.308 1.00 76.31 111 ALA A O 1
ATOM 844 N N . VAL A 1 112 ? 102.412 7.002 -171.574 1.00 80.31 112 VAL A N 1
ATOM 845 C CA . VAL A 1 112 ? 101.396 6.048 -171.081 1.00 80.31 112 VAL A CA 1
ATOM 846 C C . VAL A 1 112 ? 101.608 5.720 -169.596 1.00 80.31 112 VAL A C 1
ATOM 848 O O . VAL A 1 112 ? 100.648 5.688 -168.827 1.00 80.31 112 VAL A O 1
ATOM 851 N N . SER A 1 113 ? 102.860 5.535 -169.164 1.00 82.31 113 SER A N 1
ATOM 852 C CA . SER A 1 113 ? 103.217 5.339 -167.748 1.00 82.31 113 SER A CA 1
ATOM 853 C C . SER A 1 113 ? 102.831 6.545 -166.878 1.00 82.31 113 SER A C 1
ATOM 855 O O . SER A 1 113 ? 102.285 6.397 -165.781 1.00 82.31 113 SER A O 1
ATOM 857 N N . THR A 1 114 ? 103.058 7.759 -167.380 1.00 81.19 114 THR A N 1
ATOM 858 C CA . THR A 1 114 ? 102.725 9.001 -166.671 1.00 81.19 114 THR A CA 1
ATOM 859 C C . THR A 1 114 ? 101.211 9.197 -166.539 1.00 81.19 114 THR A C 1
ATOM 861 O O . THR A 1 114 ? 100.739 9.562 -165.461 1.00 81.19 114 THR A O 1
ATOM 864 N N . ASP A 1 115 ? 100.436 8.892 -167.583 1.00 82.69 115 ASP A N 1
ATOM 865 C CA . ASP A 1 115 ? 98.968 8.974 -167.561 1.00 82.69 115 ASP A CA 1
ATOM 866 C C . ASP A 1 115 ? 98.342 7.960 -166.582 1.00 82.69 115 ASP A C 1
ATOM 868 O O . ASP A 1 115 ? 97.433 8.294 -165.813 1.00 82.69 115 ASP A O 1
ATOM 872 N N . ALA A 1 116 ? 98.909 6.749 -166.502 1.00 77.56 116 ALA A N 1
ATOM 873 C CA . ALA A 1 116 ? 98.518 5.753 -165.504 1.00 77.56 116 ALA A CA 1
ATOM 874 C C . ALA A 1 116 ? 98.759 6.251 -164.063 1.00 77.56 116 ALA A C 1
ATOM 876 O O . ALA A 1 116 ? 97.870 6.144 -163.215 1.00 77.56 116 ALA A O 1
ATOM 877 N N . ARG A 1 117 ? 99.915 6.879 -163.786 1.00 80.81 117 ARG A N 1
ATOM 878 C CA . ARG A 1 117 ? 100.229 7.461 -162.463 1.00 80.81 117 ARG A CA 1
ATOM 879 C C . ARG A 1 117 ? 99.326 8.644 -162.103 1.00 80.81 117 ARG A C 1
ATOM 881 O O . ARG A 1 117 ? 98.948 8.790 -160.940 1.00 80.81 117 ARG A O 1
ATOM 888 N N . PHE A 1 118 ? 98.960 9.488 -163.070 1.00 82.50 118 PHE A N 1
ATOM 889 C CA . PHE A 1 118 ? 98.006 10.581 -162.843 1.00 82.50 118 PHE A CA 1
ATOM 890 C C . PHE A 1 118 ? 96.586 10.068 -162.584 1.00 82.50 118 PHE A C 1
ATOM 892 O O . PHE A 1 118 ? 95.882 10.626 -161.738 1.00 82.50 118 PHE A O 1
ATOM 899 N N . THR A 1 119 ? 96.183 8.991 -163.258 1.00 82.50 119 THR A N 1
ATOM 900 C CA . THR A 1 119 ? 94.893 8.331 -163.023 1.00 82.50 119 THR A CA 1
ATOM 901 C C . THR A 1 119 ? 94.821 7.764 -161.603 1.00 82.50 119 THR A C 1
ATOM 903 O O . THR A 1 119 ? 93.886 8.083 -160.868 1.00 82.50 119 THR A O 1
ATOM 906 N N . GLU A 1 120 ? 95.852 7.040 -161.157 1.00 83.62 120 GLU A N 1
ATOM 907 C CA . GLU A 1 120 ? 95.941 6.516 -159.786 1.00 83.62 120 GLU A CA 1
ATOM 908 C C . GLU A 1 120 ? 95.951 7.640 -158.729 1.00 83.62 120 GLU A C 1
ATOM 910 O O . GLU A 1 120 ? 95.250 7.572 -157.716 1.00 83.62 120 GLU A O 1
ATOM 915 N N . ALA A 1 121 ? 96.695 8.727 -158.969 1.00 82.31 121 ALA A N 1
ATOM 916 C CA . ALA A 1 121 ? 96.709 9.888 -158.078 1.00 82.31 121 ALA A CA 1
ATOM 917 C C . ALA A 1 121 ? 95.322 10.540 -157.958 1.00 82.31 121 ALA A C 1
ATOM 919 O O . ALA A 1 121 ? 94.897 10.906 -156.859 1.00 82.31 121 ALA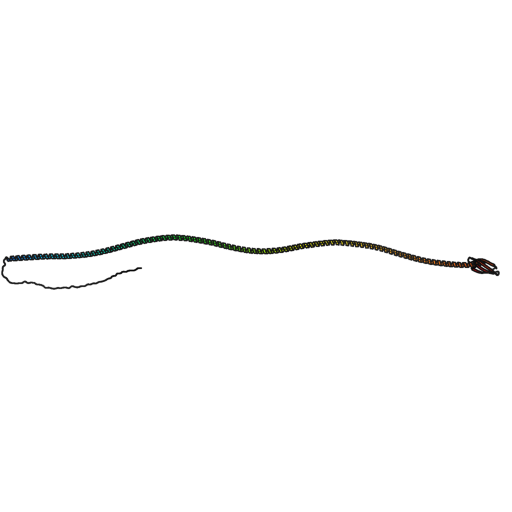 A O 1
ATOM 920 N N . ARG A 1 122 ? 94.587 10.651 -159.069 1.00 84.00 122 ARG A N 1
ATOM 921 C CA . ARG A 1 122 ? 93.228 11.203 -159.093 1.00 84.00 122 ARG A CA 1
ATOM 922 C C . ARG A 1 122 ? 92.240 10.322 -158.328 1.00 84.00 122 ARG A C 1
ATOM 924 O O . ARG A 1 122 ? 91.426 10.860 -157.576 1.00 84.00 122 ARG A O 1
ATOM 931 N N . GLU A 1 123 ? 92.322 9.000 -158.469 1.00 84.62 123 GLU A N 1
ATOM 932 C CA . GLU A 1 123 ? 91.485 8.065 -157.705 1.00 84.62 123 GLU A CA 1
ATOM 933 C C . GLU A 1 123 ? 91.783 8.122 -156.199 1.00 84.62 123 GLU A C 1
ATOM 935 O O . GLU A 1 123 ? 90.858 8.217 -155.388 1.00 84.62 123 GLU A O 1
ATOM 940 N N . ASN A 1 124 ? 93.061 8.169 -155.810 1.00 85.38 124 ASN A N 1
ATOM 941 C CA . ASN A 1 124 ? 93.468 8.312 -154.409 1.00 85.38 124 ASN A CA 1
ATOM 942 C C . ASN A 1 124 ? 93.001 9.640 -153.793 1.00 85.38 124 ASN A C 1
ATOM 944 O O . ASN A 1 124 ? 92.506 9.656 -152.662 1.00 85.38 124 ASN A O 1
ATOM 948 N N . ILE A 1 125 ? 93.099 10.748 -154.538 1.00 85.56 125 ILE A N 1
ATOM 949 C CA . ILE A 1 125 ? 92.555 12.047 -154.118 1.00 85.56 125 ILE A CA 1
ATOM 950 C C . ILE A 1 125 ? 91.035 11.949 -153.951 1.00 85.56 125 ILE A C 1
ATOM 952 O O . ILE A 1 125 ? 90.530 12.345 -152.905 1.00 85.56 125 ILE A O 1
ATOM 956 N N . GLY A 1 126 ? 90.310 11.350 -154.903 1.00 83.50 126 GLY A N 1
ATOM 957 C CA . GLY A 1 126 ? 88.860 11.147 -154.798 1.00 83.50 126 GLY A CA 1
ATOM 958 C C . GLY A 1 126 ? 88.446 10.303 -153.583 1.00 83.50 126 GLY A C 1
ATOM 959 O O . GLY A 1 126 ? 87.500 10.648 -152.865 1.00 83.50 126 GLY A O 1
ATOM 960 N N . SER A 1 127 ? 89.195 9.237 -153.289 1.00 85.56 127 SER A N 1
ATOM 961 C CA . SER A 1 127 ? 89.009 8.401 -152.095 1.00 85.56 127 SER A CA 1
ATOM 962 C C . SER A 1 127 ? 89.244 9.193 -150.804 1.00 85.56 127 SER A C 1
ATOM 964 O O . SER A 1 127 ? 88.420 9.158 -149.886 1.00 85.56 127 SER A O 1
ATOM 966 N N . ASN A 1 128 ? 90.317 9.986 -150.743 1.00 85.50 128 ASN A N 1
ATOM 967 C CA . ASN A 1 128 ? 90.617 10.827 -149.585 1.00 85.50 128 ASN A CA 1
ATOM 968 C C . ASN A 1 128 ? 89.593 11.953 -149.398 1.00 85.50 128 ASN A C 1
ATOM 970 O O . ASN A 1 128 ? 89.161 12.185 -148.270 1.00 85.50 128 ASN A O 1
ATOM 974 N N . THR A 1 129 ? 89.120 12.591 -150.473 1.00 86.31 129 THR A N 1
ATOM 975 C CA . THR A 1 129 ? 88.016 13.562 -150.416 1.00 86.31 129 THR A CA 1
ATOM 976 C C . THR A 1 129 ? 86.748 12.921 -149.845 1.00 86.31 129 THR A C 1
ATOM 978 O O . THR A 1 129 ? 86.091 13.509 -148.986 1.00 86.31 129 THR A O 1
ATOM 981 N N . THR A 1 130 ? 86.439 11.682 -150.239 1.00 85.19 130 THR A N 1
ATOM 982 C CA . THR A 1 130 ? 85.282 10.933 -149.719 1.00 85.19 130 THR A CA 1
ATOM 983 C C . THR A 1 130 ? 85.439 10.581 -148.234 1.00 85.19 130 THR A C 1
ATOM 985 O O . THR A 1 130 ? 84.495 10.736 -147.452 1.00 85.19 130 THR A O 1
ATOM 988 N N . LYS A 1 131 ? 86.637 10.162 -147.804 1.00 87.38 131 LYS A N 1
ATOM 989 C CA . LYS A 1 131 ? 86.948 9.902 -146.386 1.00 87.38 131 LYS A CA 1
ATOM 990 C C . LYS A 1 131 ? 86.857 11.168 -145.538 1.00 87.38 131 LYS A C 1
ATOM 992 O O . LYS A 1 131 ? 86.273 11.120 -144.461 1.00 87.38 131 LYS A O 1
ATOM 997 N N . ILE A 1 132 ? 87.372 12.298 -146.026 1.00 86.69 132 ILE A N 1
ATOM 998 C CA . ILE A 1 132 ? 87.272 13.594 -145.341 1.00 86.69 132 ILE A CA 1
ATOM 999 C C . ILE A 1 132 ? 85.804 13.987 -145.179 1.00 86.69 132 ILE A C 1
ATOM 1001 O O . ILE A 1 132 ? 85.384 14.263 -144.063 1.00 86.69 132 ILE A O 1
ATOM 1005 N N . ALA A 1 133 ? 85.000 13.917 -146.244 1.00 85.69 133 ALA A N 1
ATOM 1006 C CA . ALA A 1 133 ? 83.569 14.210 -146.165 1.00 85.69 133 ALA A CA 1
ATOM 1007 C C . ALA A 1 133 ? 82.834 13.292 -145.168 1.00 85.69 133 ALA A C 1
ATOM 1009 O O . ALA A 1 133 ? 81.945 13.738 -144.440 1.00 85.69 133 ALA A O 1
ATOM 1010 N N . THR A 1 134 ? 83.225 12.016 -145.099 1.00 87.44 134 THR A N 1
ATOM 1011 C CA . THR A 1 134 ? 82.691 11.055 -144.121 1.00 87.44 134 THR A CA 1
ATOM 1012 C C . THR A 1 134 ? 83.100 11.424 -142.695 1.00 87.44 134 THR A C 1
ATOM 1014 O O . THR A 1 134 ? 82.251 11.466 -141.809 1.00 87.44 134 THR A O 1
ATOM 1017 N N . ASN A 1 135 ? 84.368 11.767 -142.469 1.00 88.62 135 ASN A N 1
ATOM 1018 C CA . ASN A 1 135 ? 84.860 12.201 -141.163 1.00 88.62 135 ASN A CA 1
ATOM 1019 C C . ASN A 1 135 ? 84.201 13.507 -140.711 1.00 88.62 135 ASN A C 1
ATOM 1021 O O . ASN A 1 135 ? 83.820 13.606 -139.551 1.00 88.62 135 ASN A O 1
ATOM 1025 N N . THR A 1 136 ? 83.989 14.471 -141.612 1.00 89.19 136 THR A N 1
ATOM 1026 C CA . THR A 1 136 ? 83.246 15.703 -141.314 1.00 89.19 136 THR A CA 1
ATOM 1027 C C . THR A 1 136 ? 81.822 15.391 -140.855 1.00 89.19 136 THR A C 1
ATOM 1029 O O . THR A 1 136 ? 81.386 15.920 -139.837 1.00 89.19 136 THR A O 1
ATOM 1032 N N . LYS A 1 137 ? 81.108 14.480 -141.534 1.00 88.19 137 LYS A N 1
ATOM 1033 C CA . LYS A 1 137 ? 79.772 14.039 -141.090 1.00 88.19 137 LYS A CA 1
ATOM 1034 C C . LYS A 1 137 ? 79.809 13.368 -139.714 1.00 88.19 137 LYS A C 1
ATOM 1036 O O . LYS A 1 137 ? 78.958 13.662 -138.880 1.00 88.19 137 LYS A O 1
ATOM 1041 N N . SER A 1 138 ? 80.789 12.501 -139.463 1.00 89.06 138 SER A N 1
ATOM 1042 C CA . SER A 1 138 ? 80.952 11.832 -138.166 1.00 89.06 138 SER A CA 1
ATOM 1043 C C . SER A 1 138 ? 81.2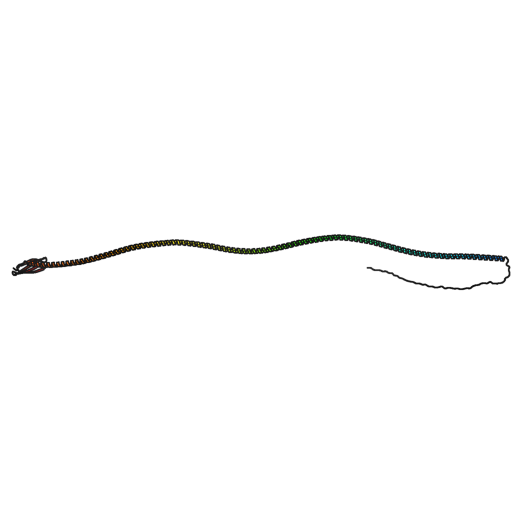68 12.813 -137.037 1.00 89.06 138 SER A C 1
ATOM 1045 O O . SER A 1 138 ? 80.704 12.678 -135.956 1.00 89.06 138 SER A O 1
ATOM 1047 N N . ILE A 1 139 ? 82.128 13.807 -137.283 1.00 88.62 139 ILE A N 1
ATOM 1048 C CA . ILE A 1 139 ? 82.459 14.868 -136.320 1.00 88.62 139 ILE A CA 1
ATOM 1049 C C . ILE A 1 139 ? 81.218 15.700 -136.008 1.00 88.62 139 ILE A C 1
ATOM 1051 O O . ILE A 1 139 ? 80.914 15.891 -134.838 1.00 88.62 139 ILE A O 1
ATOM 1055 N N . ASN A 1 140 ? 80.459 16.115 -137.025 1.00 89.75 140 ASN A N 1
ATOM 1056 C CA . ASN A 1 140 ? 79.225 16.870 -136.806 1.00 89.75 140 ASN A CA 1
ATOM 1057 C C . ASN A 1 140 ? 78.212 16.055 -135.988 1.00 89.75 140 ASN A C 1
ATOM 1059 O O . ASN A 1 140 ? 77.662 16.560 -135.017 1.00 89.75 140 ASN A O 1
ATOM 1063 N N . SER A 1 141 ? 78.038 14.768 -136.304 1.00 89.38 141 SER A N 1
ATOM 1064 C CA . SER A 1 141 ? 77.168 13.880 -135.524 1.00 89.38 141 SER A CA 1
ATOM 1065 C C . SER A 1 141 ? 77.669 13.665 -134.087 1.00 89.38 141 SER A C 1
ATOM 1067 O O . SER A 1 141 ? 76.869 13.523 -133.163 1.00 89.38 141 SER A O 1
ATOM 1069 N N . LEU A 1 142 ? 78.987 13.646 -133.866 1.00 88.38 142 LEU A N 1
ATOM 1070 C CA . LEU A 1 142 ? 79.582 13.607 -132.528 1.00 88.38 142 LEU A CA 1
ATOM 1071 C C . LEU A 1 142 ? 79.321 14.906 -131.757 1.00 88.38 142 LEU A C 1
ATOM 1073 O O . LEU A 1 142 ? 78.918 14.821 -130.602 1.00 88.38 142 LEU A O 1
ATOM 1077 N N . SER A 1 143 ? 79.490 16.072 -132.384 1.00 90.50 143 SER A N 1
ATOM 1078 C CA . SER A 1 143 ? 79.188 17.376 -131.780 1.00 90.50 143 SER A CA 1
ATOM 1079 C C . SER A 1 143 ? 77.718 17.492 -131.386 1.00 90.50 143 SER A C 1
ATOM 1081 O O . SER A 1 143 ? 77.436 17.791 -130.231 1.00 90.50 143 SER A O 1
ATOM 1083 N N . GLU A 1 144 ? 76.788 17.137 -132.277 1.00 90.56 144 GLU A N 1
ATOM 1084 C CA . GLU A 1 144 ? 75.349 17.130 -131.971 1.00 90.56 144 GLU A CA 1
ATOM 1085 C C . GLU A 1 144 ? 75.019 16.213 -130.780 1.00 90.56 144 GLU A C 1
ATOM 1087 O O . GLU A 1 144 ? 74.202 16.548 -129.923 1.00 90.56 144 GLU A O 1
ATOM 1092 N N . ARG A 1 145 ? 75.678 15.049 -130.681 1.00 88.25 145 ARG A N 1
ATOM 1093 C CA . ARG A 1 145 ? 75.505 14.126 -129.548 1.00 88.25 145 ARG A CA 1
ATOM 1094 C C . ARG A 1 145 ? 76.104 14.656 -128.245 1.00 88.25 145 ARG A C 1
ATOM 1096 O O . ARG A 1 145 ? 75.558 14.347 -127.187 1.00 88.25 145 ARG A O 1
ATOM 1103 N N . ILE A 1 146 ? 77.213 15.393 -128.307 1.00 88.44 146 ILE A N 1
ATOM 1104 C CA . ILE A 1 146 ? 77.832 16.039 -127.140 1.00 88.44 146 ILE A CA 1
ATOM 1105 C C . ILE A 1 146 ? 76.917 17.151 -126.632 1.00 88.44 146 ILE A C 1
ATOM 1107 O O . ILE A 1 146 ? 76.549 17.118 -125.463 1.00 88.44 146 ILE A O 1
ATOM 1111 N N . GLU A 1 147 ? 76.461 18.044 -127.513 1.00 88.94 147 GLU A N 1
ATOM 1112 C CA . GLU A 1 147 ? 75.525 19.122 -127.167 1.00 88.94 147 GLU A CA 1
ATOM 1113 C C . GLU A 1 147 ? 74.221 18.564 -126.574 1.00 88.94 147 GLU A C 1
ATOM 1115 O O . GLU A 1 147 ? 73.756 19.023 -125.531 1.00 88.94 147 GLU A O 1
ATOM 1120 N N . ALA A 1 148 ? 73.662 17.502 -127.169 1.00 84.75 148 ALA A N 1
ATOM 1121 C CA . ALA A 1 148 ? 72.490 16.822 -126.618 1.00 84.75 148 ALA A CA 1
ATOM 1122 C C . ALA A 1 148 ? 72.766 16.172 -125.246 1.00 84.75 148 ALA A C 1
ATOM 1124 O O . ALA A 1 148 ? 71.886 16.143 -124.385 1.00 84.75 148 ALA A O 1
ATOM 1125 N N . GLY A 1 149 ? 73.975 15.644 -125.026 1.00 86.75 149 GLY A N 1
ATOM 1126 C CA . GLY A 1 149 ? 74.396 15.052 -123.755 1.00 86.75 149 GLY A CA 1
ATOM 1127 C C . GLY A 1 149 ? 74.592 16.083 -122.641 1.00 86.75 149 GLY A C 1
ATOM 1128 O O . GLY A 1 149 ? 74.170 15.842 -121.507 1.00 86.75 149 GLY A O 1
ATOM 1129 N N . GLU A 1 150 ? 75.180 17.236 -122.962 1.00 88.88 150 GLU A N 1
ATOM 1130 C CA . GLU A 1 150 ? 75.325 18.377 -122.051 1.00 88.88 150 GLU A CA 1
ATOM 1131 C C . GLU A 1 150 ? 73.950 18.937 -121.669 1.00 88.88 150 GLU A C 1
ATOM 1133 O O . GLU A 1 150 ? 73.625 19.000 -120.484 1.00 88.88 150 GLU A O 1
ATOM 1138 N N . ALA A 1 151 ? 73.080 19.193 -122.652 1.00 86.00 151 ALA A N 1
ATOM 1139 C CA . ALA A 1 151 ? 71.717 19.669 -122.410 1.00 86.00 151 ALA A CA 1
ATOM 1140 C C . ALA A 1 151 ? 70.880 18.688 -121.562 1.00 86.00 151 ALA A C 1
ATOM 1142 O O . ALA A 1 151 ? 70.137 19.100 -120.664 1.00 86.00 151 ALA A O 1
ATOM 1143 N N . LEU A 1 152 ? 71.013 17.376 -121.800 1.00 90.06 152 LEU A N 1
ATOM 1144 C CA . LEU A 1 152 ? 70.356 16.350 -120.984 1.00 90.06 152 LEU A CA 1
ATOM 1145 C C . LEU A 1 152 ? 70.896 16.339 -119.546 1.00 90.06 152 LEU A C 1
ATOM 1147 O O . LEU A 1 152 ? 70.134 16.136 -118.600 1.00 90.06 152 LEU A O 1
ATOM 1151 N N . THR A 1 153 ? 72.199 16.552 -119.369 1.00 88.56 153 THR A N 1
ATOM 1152 C CA . THR A 1 153 ? 72.845 16.591 -118.052 1.00 88.56 153 THR A CA 1
ATOM 1153 C C . THR A 1 153 ? 72.386 17.808 -117.252 1.00 88.56 153 THR A C 1
ATOM 1155 O O . THR A 1 153 ? 71.977 17.650 -116.102 1.00 88.56 153 THR A O 1
ATOM 1158 N N . ASP A 1 154 ? 72.337 18.986 -117.872 1.00 90.69 154 ASP A N 1
ATOM 1159 C CA . ASP A 1 154 ? 71.819 20.212 -117.255 1.00 90.69 154 ASP A CA 1
ATOM 1160 C C . ASP A 1 154 ? 70.338 20.097 -116.886 1.00 90.69 154 ASP A C 1
ATOM 1162 O O . ASP A 1 154 ? 69.931 20.501 -115.790 1.00 90.69 154 ASP A O 1
ATOM 1166 N N . THR A 1 155 ? 69.535 19.471 -117.753 1.00 91.56 155 THR A N 1
ATOM 1167 C CA . THR A 1 155 ? 68.125 19.172 -117.459 1.00 91.56 155 THR A CA 1
ATOM 1168 C C . THR A 1 155 ? 68.016 18.282 -116.221 1.00 91.56 155 THR A C 1
ATOM 1170 O O . THR A 1 155 ? 67.319 18.628 -115.268 1.00 91.56 155 THR A O 1
ATOM 1173 N N . ARG A 1 156 ? 68.778 17.182 -116.163 1.00 92.50 156 ARG A N 1
ATOM 1174 C CA . ARG A 1 156 ? 68.776 16.262 -115.012 1.00 92.50 156 ARG A CA 1
ATOM 1175 C C . ARG A 1 156 ? 69.289 16.911 -113.727 1.00 92.50 156 ARG A C 1
ATOM 1177 O O . ARG A 1 156 ? 68.766 16.611 -112.655 1.00 92.50 156 ARG A O 1
ATOM 1184 N N . PHE A 1 157 ? 70.292 17.788 -113.797 1.00 91.56 157 PHE A N 1
ATOM 1185 C CA . PHE A 1 157 ? 70.764 18.542 -112.631 1.00 91.56 157 PHE A CA 1
ATOM 1186 C C . PHE A 1 157 ? 69.720 19.545 -112.139 1.00 91.56 157 PHE A C 1
ATOM 1188 O O . PHE A 1 157 ? 69.532 19.683 -110.927 1.00 91.56 157 PHE A O 1
ATOM 1195 N N . THR A 1 158 ? 69.010 20.199 -113.057 1.00 91.94 158 THR A N 1
ATOM 1196 C CA . THR A 1 158 ? 67.909 21.111 -112.731 1.00 91.94 158 THR A CA 1
ATOM 1197 C C . THR A 1 158 ? 66.770 20.356 -112.048 1.00 91.94 158 THR A C 1
ATOM 1199 O O . THR A 1 158 ? 66.396 20.711 -110.931 1.00 91.94 158 THR A O 1
ATOM 1202 N N . GLU A 1 159 ? 66.313 19.243 -112.628 1.00 93.56 159 GLU A N 1
ATOM 1203 C CA . GLU A 1 159 ? 65.297 18.366 -112.029 1.00 93.56 159 GLU A CA 1
ATOM 1204 C C . GLU A 1 159 ? 65.724 17.844 -110.649 1.00 93.56 159 GLU A C 1
ATOM 1206 O O . GLU A 1 159 ? 64.936 17.827 -109.702 1.00 93.56 159 GLU A O 1
ATOM 1211 N N . ALA A 1 160 ? 66.985 17.425 -110.491 1.00 90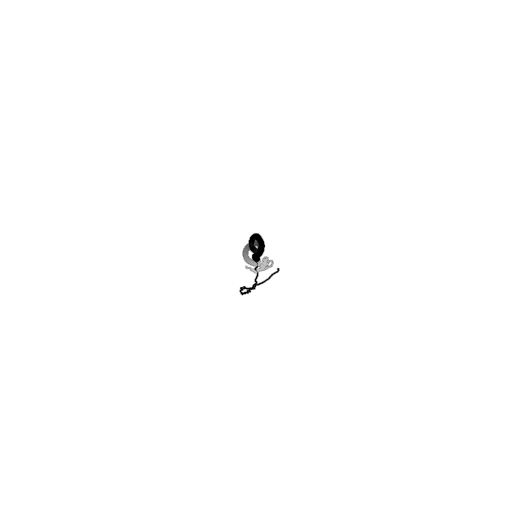.38 160 ALA A N 1
ATOM 1212 C CA . ALA A 1 160 ? 67.507 16.971 -109.205 1.00 90.38 160 ALA A CA 1
ATOM 1213 C C . ALA A 1 160 ? 67.472 18.091 -108.156 1.00 90.38 160 ALA A C 1
ATOM 1215 O O . ALA A 1 160 ? 67.059 17.857 -107.018 1.00 90.38 160 ALA A O 1
ATOM 1216 N N . ARG A 1 161 ? 67.855 19.316 -108.532 1.00 93.44 161 ARG A N 1
ATOM 1217 C CA . ARG A 1 161 ? 67.815 20.487 -107.649 1.00 93.44 161 ARG A CA 1
ATOM 1218 C C . ARG A 1 161 ? 66.385 20.847 -107.250 1.00 93.44 161 ARG A C 1
ATOM 1220 O O . ARG A 1 161 ? 66.144 21.113 -106.072 1.00 93.44 161 ARG A O 1
ATOM 1227 N N . GLU A 1 162 ? 65.444 20.817 -108.189 1.00 93.44 162 GLU A N 1
ATOM 1228 C CA . GLU A 1 162 ? 64.020 21.045 -107.918 1.00 93.44 162 GLU A CA 1
ATOM 1229 C C . GLU A 1 162 ? 63.446 19.978 -106.977 1.00 93.44 162 GLU A C 1
ATOM 1231 O O . GLU A 1 162 ? 62.786 20.311 -105.989 1.00 93.44 162 GLU A O 1
ATOM 1236 N N . ASN A 1 163 ? 63.768 18.701 -107.204 1.00 94.25 163 ASN A N 1
ATOM 1237 C CA . ASN A 1 163 ? 63.365 17.597 -106.332 1.00 94.25 163 ASN A CA 1
ATOM 1238 C C . ASN A 1 163 ? 63.956 17.721 -104.919 1.00 94.25 163 ASN A C 1
ATOM 1240 O O . ASN A 1 163 ? 63.242 17.525 -103.933 1.00 94.25 163 ASN A O 1
ATOM 1244 N N . ILE A 1 164 ? 65.239 18.081 -104.798 1.00 94.50 164 ILE A N 1
ATOM 1245 C CA . ILE A 1 164 ? 65.889 18.355 -103.507 1.00 94.50 164 ILE A CA 1
ATOM 1246 C C . ILE A 1 164 ? 65.202 19.532 -102.807 1.00 94.50 164 ILE A C 1
ATOM 1248 O O . ILE A 1 164 ? 64.915 19.439 -101.612 1.00 94.50 164 ILE A O 1
ATOM 1252 N N . GLY A 1 165 ? 64.887 20.606 -103.536 1.00 94.44 165 GLY A N 1
ATOM 1253 C CA . GLY A 1 165 ? 64.133 21.748 -103.017 1.00 94.44 165 GLY A CA 1
ATOM 1254 C C . GLY A 1 165 ? 62.762 21.331 -102.479 1.00 94.44 165 GLY A C 1
ATOM 1255 O O . GLY A 1 165 ? 62.454 21.578 -101.314 1.00 94.44 165 GLY A O 1
ATOM 1256 N N . SER A 1 166 ? 61.982 20.603 -103.284 1.00 94.81 166 SER A N 1
ATOM 1257 C CA . SER A 1 166 ? 60.668 20.064 -102.906 1.00 94.81 166 SER A CA 1
ATOM 1258 C C . SER A 1 166 ? 60.742 19.168 -101.665 1.00 94.81 166 SER A C 1
ATOM 1260 O O . SER A 1 166 ? 59.970 19.334 -100.716 1.00 94.81 166 SER A O 1
ATOM 1262 N N . ASN A 1 167 ? 61.713 18.252 -101.613 1.00 95.19 167 ASN A N 1
ATOM 1263 C CA . ASN A 1 167 ? 61.911 17.368 -100.465 1.00 95.19 167 ASN A CA 1
ATOM 1264 C C . ASN A 1 167 ? 62.351 18.136 -99.213 1.00 95.19 167 ASN A C 1
ATOM 1266 O O . ASN A 1 167 ? 61.856 17.845 -98.126 1.00 95.19 167 ASN A O 1
ATOM 1270 N N . THR A 1 168 ? 63.198 19.157 -99.354 1.00 95.62 168 THR A N 1
ATOM 1271 C CA . THR A 1 168 ? 63.592 20.042 -98.247 1.00 95.62 168 THR A CA 1
ATOM 1272 C C . THR A 1 168 ? 62.370 20.751 -97.657 1.00 95.62 168 THR A C 1
ATOM 1274 O O . THR A 1 168 ? 62.181 20.758 -96.439 1.00 95.62 168 THR A O 1
ATOM 1277 N N . THR A 1 169 ? 61.475 21.271 -98.505 1.00 95.25 169 THR A N 1
ATOM 1278 C CA . THR A 1 169 ? 60.211 21.884 -98.065 1.00 95.25 169 THR A CA 1
ATOM 1279 C C . THR A 1 169 ? 59.280 20.880 -97.375 1.00 95.25 169 THR A C 1
ATOM 1281 O O . THR A 1 169 ? 58.687 21.203 -96.340 1.00 95.25 169 THR A O 1
ATOM 1284 N N . LYS A 1 170 ? 59.158 19.650 -97.896 1.00 96.31 170 LYS A N 1
ATOM 1285 C CA . LYS A 1 170 ? 58.362 18.580 -97.262 1.00 96.31 170 LYS A CA 1
ATOM 1286 C C . LYS A 1 170 ? 58.916 18.192 -95.892 1.00 96.31 170 LYS A C 1
ATOM 1288 O O . LYS A 1 170 ? 58.146 18.085 -94.943 1.00 96.31 170 LYS A O 1
ATOM 1293 N N . ILE A 1 171 ? 60.235 18.038 -95.768 1.00 95.56 171 ILE A N 1
ATOM 1294 C CA . ILE A 1 171 ? 60.905 17.739 -94.494 1.00 95.56 171 ILE A CA 1
ATOM 1295 C C . ILE A 1 171 ? 60.631 18.852 -93.482 1.00 95.56 171 ILE A C 1
ATOM 1297 O O . ILE A 1 171 ? 60.191 18.566 -92.373 1.00 95.56 171 ILE A O 1
ATOM 1301 N N . ALA A 1 172 ? 60.805 20.119 -93.870 1.00 94.69 172 ALA A N 1
ATOM 1302 C CA . ALA A 1 172 ? 60.526 21.252 -92.989 1.00 94.69 172 ALA A CA 1
ATOM 1303 C C . ALA A 1 172 ? 59.059 21.278 -92.514 1.00 94.69 172 ALA A C 1
ATOM 1305 O O . ALA A 1 172 ? 58.790 21.538 -91.339 1.00 94.69 172 ALA A O 1
ATOM 1306 N N . THR A 1 173 ? 58.113 20.971 -93.408 1.00 95.75 173 THR A N 1
ATOM 1307 C CA . THR A 1 173 ? 56.687 20.839 -93.068 1.00 95.75 173 THR A CA 1
ATOM 1308 C C . THR A 1 173 ? 56.450 19.693 -92.083 1.00 95.75 173 THR A C 1
ATOM 1310 O O . THR A 1 173 ? 55.845 19.909 -91.035 1.00 95.75 173 THR A O 1
ATOM 1313 N N . ASN A 1 174 ? 56.988 18.501 -92.355 1.00 96.62 174 ASN A N 1
ATOM 1314 C CA . ASN A 1 174 ? 56.841 17.339 -91.478 1.00 96.62 174 ASN A CA 1
ATOM 1315 C C . ASN A 1 174 ? 57.436 17.588 -90.088 1.00 96.62 174 ASN A C 1
ATOM 1317 O O . ASN A 1 174 ? 56.808 17.235 -89.094 1.00 96.62 174 ASN A O 1
ATOM 1321 N N . THR A 1 175 ? 58.588 18.258 -89.992 1.00 96.62 175 THR A N 1
ATOM 1322 C CA . THR A 1 175 ? 59.184 18.654 -88.708 1.00 96.62 175 THR A CA 1
ATOM 1323 C C . THR A 1 175 ? 58.236 19.545 -87.904 1.00 96.62 175 THR A C 1
ATOM 1325 O O . THR A 1 175 ? 58.022 19.301 -86.717 1.00 96.62 175 THR A O 1
ATOM 1328 N N . LYS A 1 176 ? 57.598 20.540 -88.539 1.00 96.25 176 LYS A N 1
ATOM 1329 C CA . LYS A 1 176 ? 56.586 21.380 -87.870 1.00 96.25 176 LYS A CA 1
ATOM 1330 C C . LYS A 1 176 ? 55.384 20.558 -87.395 1.00 96.25 176 LYS A C 1
ATOM 1332 O O . LYS A 1 176 ? 54.909 20.771 -86.278 1.00 96.25 176 LYS A O 1
ATOM 1337 N N . SER A 1 177 ? 54.906 19.611 -88.203 1.00 96.88 177 SER A N 1
ATOM 1338 C CA . SER A 1 177 ? 53.792 18.726 -87.836 1.00 96.88 177 SER A CA 1
ATOM 1339 C C . SER A 1 177 ? 54.144 17.786 -86.680 1.00 96.88 177 SER A C 1
ATOM 1341 O O . SER A 1 177 ? 53.343 17.651 -85.759 1.00 96.88 177 SER A O 1
ATOM 1343 N N . ILE A 1 178 ? 55.338 17.188 -86.680 1.00 96.31 178 ILE A N 1
ATOM 1344 C CA . ILE A 1 178 ? 55.835 16.320 -85.600 1.00 96.31 178 ILE A CA 1
ATOM 1345 C C . ILE A 1 178 ? 55.962 17.105 -84.296 1.00 96.31 178 ILE A C 1
ATOM 1347 O O . ILE A 1 178 ? 55.465 16.652 -83.269 1.00 96.31 178 ILE A O 1
ATOM 1351 N N . ASN A 1 179 ? 56.554 18.302 -84.338 1.00 96.38 179 ASN A N 1
ATOM 1352 C CA . ASN A 1 179 ? 56.654 19.162 -83.158 1.00 96.38 179 ASN A CA 1
ATOM 1353 C C . ASN A 1 179 ? 55.261 19.513 -82.617 1.00 96.38 179 ASN A C 1
ATOM 1355 O O . ASN A 1 179 ? 55.012 19.400 -81.420 1.00 96.38 179 ASN A O 1
ATOM 1359 N N . SER A 1 180 ? 54.323 19.850 -83.506 1.00 96.38 180 SER A N 1
ATOM 1360 C CA . SER A 1 180 ? 52.933 20.132 -83.123 1.00 96.38 180 SER A CA 1
ATOM 1361 C C . SER A 1 180 ? 52.236 18.909 -82.509 1.00 96.38 180 SER A C 1
ATOM 1363 O O . SER A 1 180 ? 51.476 19.046 -81.553 1.00 96.38 180 SER A O 1
ATOM 1365 N N . LEU A 1 181 ? 52.486 17.704 -83.033 1.00 96.12 181 LEU A N 1
ATOM 1366 C CA . LEU A 1 181 ? 51.980 16.452 -82.462 1.00 96.12 181 LEU A CA 1
ATOM 1367 C C . LEU A 1 181 ? 52.599 16.164 -81.090 1.00 96.12 181 LEU A C 1
ATOM 1369 O O . LEU A 1 181 ? 51.868 15.785 -80.183 1.00 96.12 181 LEU A O 1
ATOM 1373 N N . SER A 1 182 ? 53.904 16.383 -80.916 1.00 96.56 182 SER A N 1
ATOM 1374 C CA . SER A 1 182 ? 54.592 16.197 -79.633 1.00 96.56 182 SER A CA 1
ATOM 1375 C C . SER A 1 182 ? 54.022 17.112 -78.549 1.00 96.56 182 SER A C 1
ATOM 1377 O O . SER A 1 182 ? 53.698 16.637 -77.463 1.00 96.56 182 SER A O 1
ATOM 1379 N N . GLU A 1 183 ? 53.795 18.391 -78.855 1.00 96.44 183 GLU A N 1
ATOM 1380 C CA . GLU A 1 183 ? 53.163 19.316 -77.907 1.00 96.44 183 GLU A CA 1
ATOM 1381 C C . GLU A 1 183 ? 51.714 18.918 -77.583 1.00 96.44 183 GLU A C 1
ATOM 1383 O O . GLU A 1 183 ? 51.300 18.966 -76.424 1.00 96.44 183 GLU A O 1
ATOM 1388 N N . ARG A 1 184 ? 50.946 18.431 -78.569 1.00 95.62 184 ARG A N 1
ATOM 1389 C CA . ARG A 1 184 ? 49.601 17.877 -78.323 1.00 95.62 184 ARG A CA 1
ATOM 1390 C C . ARG A 1 184 ? 49.631 16.631 -77.435 1.00 95.62 184 ARG A C 1
ATOM 1392 O O . ARG A 1 184 ? 48.743 16.485 -76.600 1.00 95.62 184 ARG A O 1
ATOM 1399 N N . ILE A 1 185 ? 50.624 15.754 -77.598 1.00 96.12 185 ILE A N 1
ATOM 1400 C CA . ILE A 1 185 ? 50.813 14.565 -76.753 1.00 96.12 185 ILE A CA 1
ATOM 1401 C C . ILE A 1 185 ? 51.120 14.990 -75.315 1.00 96.12 185 ILE A C 1
ATOM 1403 O O . ILE A 1 185 ? 50.404 14.569 -74.413 1.00 96.12 185 ILE A O 1
ATOM 1407 N N . LYS A 1 186 ? 52.082 15.902 -75.103 1.00 96.31 186 LYS A N 1
ATOM 1408 C CA . LYS A 1 186 ? 52.398 16.446 -73.768 1.00 96.31 186 LYS A CA 1
ATOM 1409 C C . LYS A 1 186 ? 51.174 17.077 -73.101 1.00 96.31 186 LYS A C 1
ATOM 1411 O O . LYS A 1 186 ? 50.915 16.845 -71.922 1.00 96.31 186 LYS A O 1
ATOM 1416 N N . ALA A 1 187 ? 50.392 17.856 -73.852 1.00 95.12 187 ALA A N 1
ATOM 1417 C CA . ALA A 1 187 ? 49.154 18.445 -73.348 1.00 95.12 187 ALA A CA 1
ATOM 1418 C C . ALA A 1 187 ? 48.106 17.373 -72.985 1.00 95.12 187 ALA A C 1
ATOM 1420 O O . ALA A 1 187 ? 47.429 17.497 -71.965 1.00 95.12 187 ALA A O 1
ATOM 1421 N N . GLY A 1 188 ? 47.990 16.306 -73.784 1.00 95.81 188 GLY A N 1
ATOM 1422 C CA . GLY A 1 188 ? 47.115 15.163 -73.509 1.00 95.81 188 GLY A CA 1
ATOM 1423 C C . GLY A 1 188 ? 47.526 14.365 -72.267 1.00 95.81 188 GLY A C 1
ATOM 1424 O O . GLY A 1 188 ? 46.671 14.026 -71.448 1.00 95.81 188 GLY A O 1
ATOM 1425 N N . GLU A 1 189 ? 48.824 14.121 -72.077 1.00 96.62 189 GLU A N 1
ATOM 1426 C CA . GLU A 1 189 ? 49.381 13.492 -70.870 1.00 96.62 189 GLU A CA 1
ATOM 1427 C C . GLU A 1 189 ? 49.114 14.350 -69.627 1.00 96.62 189 GLU A C 1
ATOM 1429 O O . GLU A 1 189 ? 48.635 13.845 -68.611 1.00 96.62 189 GLU A O 1
ATOM 1434 N N . ALA A 1 190 ? 49.332 15.667 -69.720 1.00 95.44 190 ALA A N 1
ATOM 1435 C CA . ALA A 1 190 ? 49.040 16.599 -68.633 1.00 95.44 190 ALA A CA 1
ATOM 1436 C C . ALA A 1 190 ? 47.546 16.613 -68.259 1.00 95.44 190 ALA A C 1
ATOM 1438 O O . ALA A 1 190 ? 47.205 16.593 -67.074 1.00 95.44 190 ALA A O 1
ATOM 1439 N N . LEU A 1 191 ? 46.644 16.601 -69.249 1.00 96.25 191 LEU A N 1
ATOM 1440 C CA . LEU A 1 191 ? 45.199 16.485 -69.017 1.00 96.25 191 LEU A CA 1
ATOM 1441 C C . LEU A 1 191 ? 44.831 15.146 -68.371 1.00 96.25 191 LEU A C 1
ATOM 1443 O O . LEU A 1 191 ? 44.053 15.127 -67.421 1.00 96.25 191 LEU A O 1
ATOM 1447 N N . THR A 1 192 ? 45.416 14.043 -68.839 1.00 95.75 192 THR A N 1
ATOM 1448 C CA . THR A 1 192 ? 45.182 12.703 -68.279 1.00 95.75 192 THR A CA 1
ATOM 1449 C C . THR A 1 192 ? 45.603 12.644 -66.815 1.00 95.75 192 THR A C 1
ATOM 1451 O O . THR A 1 192 ? 44.812 12.230 -65.972 1.00 95.75 192 THR A O 1
ATOM 1454 N N . ASN A 1 193 ? 46.793 13.150 -66.485 1.00 96.00 193 ASN A N 1
ATOM 1455 C CA . ASN A 1 193 ? 47.276 13.225 -65.106 1.00 96.00 193 ASN A CA 1
ATOM 1456 C C . ASN A 1 193 ? 46.368 14.094 -64.226 1.00 96.00 193 ASN A C 1
ATOM 1458 O O . ASN A 1 193 ? 46.073 13.723 -63.091 1.00 96.00 193 ASN A O 1
ATOM 1462 N N . LYS A 1 194 ? 45.871 15.222 -64.753 1.00 96.31 194 LYS A N 1
ATOM 1463 C CA . LYS A 1 194 ? 44.908 16.077 -64.046 1.00 96.31 194 LYS A CA 1
ATOM 1464 C C . LYS A 1 194 ? 43.603 15.333 -63.748 1.00 96.31 194 LYS A C 1
ATOM 1466 O O . LYS A 1 194 ? 43.141 15.374 -62.610 1.00 96.31 194 LYS A O 1
ATOM 1471 N N . TYR A 1 195 ? 43.020 14.650 -64.732 1.00 96.06 195 TYR A N 1
ATOM 1472 C CA . TYR A 1 195 ? 41.785 13.883 -64.537 1.00 96.06 195 TYR A CA 1
ATOM 1473 C C . TYR A 1 195 ? 41.982 12.683 -63.610 1.00 96.06 195 TYR A C 1
ATOM 1475 O O . TYR A 1 195 ? 41.112 12.394 -62.789 1.00 96.06 195 TYR A O 1
ATOM 1483 N N . PHE A 1 196 ? 43.134 12.016 -63.689 1.00 96.88 196 PHE A N 1
ATOM 1484 C CA . PHE A 1 196 ? 43.484 10.920 -62.792 1.00 96.88 196 PHE A CA 1
ATOM 1485 C C . PHE A 1 196 ? 43.586 11.402 -61.339 1.00 96.88 196 PHE A C 1
ATOM 1487 O O . PHE A 1 196 ? 42.968 10.816 -60.452 1.00 96.88 196 PHE A O 1
ATOM 1494 N N . ALA A 1 197 ? 44.269 12.528 -61.102 1.00 95.75 197 ALA A N 1
ATOM 1495 C CA . ALA A 1 197 ? 44.358 13.147 -59.781 1.00 95.75 197 ALA A CA 1
ATOM 1496 C C . ALA A 1 197 ? 42.981 13.577 -59.241 1.00 95.75 197 ALA A C 1
ATOM 1498 O O . ALA A 1 197 ? 42.666 13.312 -58.085 1.00 95.75 197 ALA A O 1
ATOM 1499 N N . GLN A 1 198 ? 42.133 14.186 -60.080 1.00 97.12 198 GLN A N 1
ATOM 1500 C CA . GLN A 1 198 ? 40.758 14.542 -59.704 1.00 97.12 198 GLN A CA 1
ATOM 1501 C C . GLN A 1 198 ? 39.917 13.312 -59.346 1.00 97.12 198 GLN A C 1
ATOM 1503 O O . GLN A 1 198 ? 39.152 13.347 -58.388 1.00 97.12 198 GLN A O 1
ATOM 1508 N N . THR A 1 199 ? 40.064 12.222 -60.100 1.00 96.75 199 THR A N 1
ATOM 1509 C CA . THR A 1 199 ? 39.344 10.969 -59.840 1.00 96.75 199 THR A CA 1
ATOM 1510 C C . THR A 1 199 ? 39.766 10.365 -58.504 1.00 96.75 199 THR A C 1
ATOM 1512 O O . THR A 1 199 ? 38.905 9.963 -57.728 1.00 96.75 199 THR A O 1
ATOM 1515 N N . HIS A 1 200 ? 41.068 10.351 -58.204 1.00 96.56 200 HIS A N 1
ATOM 1516 C CA . HIS A 1 200 ? 41.573 9.897 -56.909 1.00 96.56 200 HIS A CA 1
ATOM 1517 C C . HIS A 1 200 ? 41.056 10.748 -55.745 1.00 96.56 200 HIS A C 1
ATOM 1519 O O . HIS A 1 200 ? 40.538 10.190 -54.787 1.00 96.56 200 HIS A O 1
ATOM 1525 N N . ASP A 1 201 ? 41.097 12.079 -55.859 1.00 97.44 201 ASP A N 1
ATOM 1526 C CA . ASP A 1 201 ? 40.567 12.980 -54.825 1.00 97.44 201 ASP A CA 1
ATOM 1527 C C . ASP A 1 201 ? 39.062 12.753 -54.569 1.00 97.44 201 ASP A C 1
ATOM 1529 O O . ASP A 1 201 ? 38.612 12.748 -53.422 1.00 97.44 201 ASP A O 1
ATOM 1533 N N . ILE A 1 202 ? 38.272 12.498 -55.620 1.00 97.44 202 ILE A N 1
ATOM 1534 C CA . ILE A 1 202 ? 36.851 12.136 -55.488 1.00 97.44 202 ILE A CA 1
ATOM 1535 C C . ILE A 1 202 ? 36.687 10.775 -54.796 1.00 97.44 202 ILE A C 1
ATOM 1537 O O . ILE A 1 202 ? 35.841 10.639 -53.913 1.00 97.44 202 ILE A O 1
ATOM 1541 N N . LEU A 1 203 ? 37.475 9.768 -55.180 1.00 97.06 203 LEU A N 1
ATOM 1542 C CA . LEU A 1 203 ? 37.417 8.435 -54.572 1.00 97.06 203 LEU A CA 1
ATOM 1543 C C . LEU A 1 203 ? 37.776 8.475 -53.084 1.00 97.06 203 LEU A C 1
ATOM 1545 O O . LEU A 1 203 ? 37.065 7.874 -52.280 1.00 97.06 203 LEU A O 1
ATOM 1549 N N . ASP A 1 204 ? 38.814 9.222 -52.711 1.00 97.12 204 ASP A N 1
ATOM 1550 C CA . ASP A 1 204 ? 39.243 9.375 -51.320 1.00 97.12 204 ASP A CA 1
ATOM 1551 C C . ASP A 1 204 ? 38.162 10.070 -50.477 1.00 97.12 204 ASP A C 1
ATOM 1553 O O . ASP A 1 204 ? 37.844 9.622 -49.371 1.00 97.12 204 ASP A O 1
ATOM 1557 N N . LYS A 1 205 ? 37.521 11.115 -51.022 1.00 97.12 205 LYS A N 1
ATOM 1558 C CA . LYS A 1 205 ? 36.372 11.781 -50.383 1.00 97.12 205 LYS A CA 1
ATOM 1559 C C . LYS A 1 205 ? 35.185 10.835 -50.207 1.00 97.12 205 LYS A C 1
ATOM 1561 O O . LYS A 1 205 ? 34.638 10.755 -49.109 1.00 97.12 205 LYS A O 1
ATOM 1566 N N . ASN A 1 206 ? 34.828 10.076 -51.243 1.00 97.19 206 ASN A N 1
ATOM 1567 C CA . ASN A 1 206 ? 33.728 9.110 -51.187 1.00 97.19 206 ASN A CA 1
ATOM 1568 C C . ASN A 1 206 ? 34.004 7.982 -50.179 1.00 97.19 206 ASN A C 1
ATOM 1570 O O . ASN A 1 206 ? 33.093 7.530 -49.480 1.00 97.19 206 ASN A O 1
ATOM 1574 N N . LEU A 1 207 ? 35.257 7.527 -50.071 1.00 97.56 207 LEU A N 1
ATOM 1575 C CA . LEU A 1 207 ? 35.665 6.526 -49.088 1.00 97.56 207 LEU A CA 1
ATOM 1576 C C . LEU A 1 207 ? 35.536 7.068 -47.656 1.00 97.56 207 LEU A C 1
ATOM 1578 O O . LEU A 1 207 ? 34.980 6.390 -46.788 1.00 97.56 207 LEU A O 1
ATOM 1582 N N . ALA A 1 208 ? 35.987 8.303 -47.417 1.00 96.69 208 ALA A N 1
ATOM 1583 C CA . ALA A 1 208 ? 35.839 8.972 -46.126 1.00 96.69 208 ALA A CA 1
ATOM 1584 C C . ALA A 1 208 ? 34.360 9.180 -45.748 1.00 96.69 208 ALA A C 1
ATOM 1586 O O . ALA A 1 208 ? 33.966 8.919 -44.609 1.00 96.69 208 ALA A O 1
ATOM 1587 N N . GLU A 1 209 ? 33.522 9.586 -46.704 1.00 97.56 209 GLU A N 1
ATOM 1588 C CA . GLU A 1 209 ? 32.080 9.739 -46.503 1.00 97.56 209 GLU A CA 1
ATOM 1589 C C . GLU A 1 209 ? 31.401 8.397 -46.200 1.00 97.56 209 GLU A C 1
ATOM 1591 O O . GLU A 1 209 ? 30.596 8.304 -45.274 1.00 97.56 209 GLU A O 1
ATOM 1596 N N . THR A 1 210 ? 31.790 7.323 -46.891 1.00 97.56 210 THR A N 1
ATOM 1597 C CA . THR A 1 210 ? 31.298 5.961 -46.620 1.00 97.56 210 THR A CA 1
ATOM 1598 C C . THR A 1 210 ? 31.639 5.509 -45.197 1.00 97.56 210 THR A C 1
ATOM 1600 O O . THR A 1 210 ? 30.791 4.946 -44.494 1.00 97.56 210 THR A O 1
ATOM 1603 N N . ALA A 1 211 ? 32.857 5.795 -44.728 1.00 96.56 211 ALA A N 1
ATOM 1604 C CA . ALA A 1 211 ? 33.259 5.513 -43.353 1.00 96.56 211 ALA A CA 1
ATOM 1605 C C . ALA A 1 211 ? 32.442 6.333 -42.337 1.00 96.56 211 ALA A C 1
ATOM 1607 O O . ALA A 1 211 ? 32.008 5.796 -41.315 1.00 96.56 211 ALA A O 1
ATOM 1608 N N . ASN A 1 212 ? 32.178 7.613 -42.622 1.00 97.56 212 ASN A N 1
ATOM 1609 C CA . ASN A 1 212 ? 31.337 8.461 -41.776 1.00 97.56 212 ASN A CA 1
ATOM 1610 C C . ASN A 1 212 ? 29.884 7.961 -41.719 1.00 97.56 212 ASN A C 1
ATOM 1612 O O . ASN A 1 212 ? 29.321 7.816 -40.634 1.00 97.56 212 ASN A O 1
ATOM 1616 N N . ASN A 1 213 ? 29.304 7.610 -42.867 1.00 97.62 213 ASN A N 1
ATOM 1617 C CA . ASN A 1 213 ? 27.954 7.054 -42.956 1.00 97.62 213 ASN A CA 1
ATOM 1618 C C . ASN A 1 213 ? 27.836 5.737 -42.181 1.00 97.62 213 ASN A C 1
ATOM 1620 O O . ASN A 1 213 ? 26.862 5.535 -41.461 1.00 97.62 213 ASN A O 1
ATOM 1624 N N . SER A 1 214 ? 28.863 4.885 -42.228 1.00 97.69 214 SER A N 1
ATOM 1625 C CA . SER A 1 214 ? 28.910 3.648 -41.435 1.00 97.69 214 SER A CA 1
ATOM 1626 C C . SER A 1 214 ? 28.874 3.925 -39.924 1.00 97.69 214 SER A C 1
ATOM 1628 O O . SER A 1 214 ? 28.158 3.250 -39.185 1.00 97.69 214 SER A O 1
ATOM 1630 N N . ARG A 1 215 ? 29.587 4.960 -39.451 1.00 97.62 215 ARG A N 1
ATOM 1631 C CA . ARG A 1 215 ? 29.542 5.392 -38.040 1.00 97.62 215 ARG A CA 1
ATOM 1632 C C . ARG A 1 215 ? 28.174 5.952 -37.654 1.00 97.62 215 ARG A C 1
ATOM 1634 O O . ARG A 1 215 ? 27.694 5.672 -36.559 1.00 97.62 215 ARG A O 1
ATOM 1641 N N . LEU A 1 216 ? 27.546 6.728 -38.537 1.00 97.88 216 LEU A N 1
ATOM 1642 C CA . LEU A 1 216 ? 26.202 7.265 -38.310 1.00 97.88 216 LEU A CA 1
ATOM 1643 C C . LEU A 1 216 ? 25.154 6.152 -38.212 1.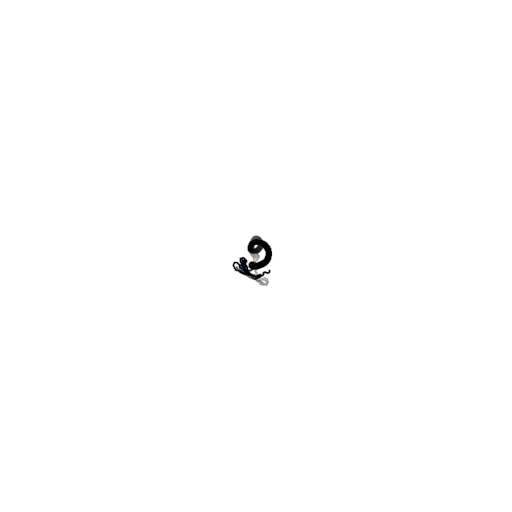00 97.88 216 LEU A C 1
ATOM 1645 O O . LEU A 1 216 ? 24.317 6.200 -37.316 1.00 97.88 216 LEU A O 1
ATOM 1649 N N . ILE A 1 217 ? 25.233 5.133 -39.074 1.00 97.81 217 ILE A N 1
ATOM 1650 C CA . ILE A 1 217 ? 24.354 3.955 -39.022 1.00 97.81 217 ILE A CA 1
ATOM 1651 C C . ILE A 1 217 ? 24.517 3.224 -37.685 1.00 97.81 217 ILE A C 1
ATOM 1653 O O . ILE A 1 217 ? 23.526 2.971 -37.008 1.00 97.81 217 ILE A O 1
ATOM 1657 N N . TYR A 1 218 ? 25.757 2.969 -37.258 1.00 97.75 218 TYR A N 1
ATOM 1658 C CA . TYR A 1 218 ? 26.023 2.333 -35.966 1.00 97.75 218 TYR A CA 1
ATOM 1659 C C . TYR A 1 218 ? 25.435 3.127 -34.788 1.00 97.75 218 TYR A C 1
ATOM 1661 O O . TYR A 1 218 ? 24.754 2.568 -33.930 1.00 97.75 218 TYR A O 1
ATOM 1669 N N . ASN A 1 219 ? 25.640 4.448 -34.765 1.00 97.88 219 ASN A N 1
ATOM 1670 C CA . ASN A 1 219 ? 25.065 5.309 -33.730 1.00 97.88 219 ASN A CA 1
ATOM 1671 C C . ASN A 1 219 ? 23.531 5.286 -33.751 1.00 97.88 219 ASN A C 1
ATOM 1673 O O . ASN A 1 219 ? 22.902 5.271 -32.694 1.00 97.88 219 ASN A O 1
ATOM 1677 N N . LEU A 1 220 ? 22.923 5.267 -34.940 1.00 98.06 220 LEU A N 1
ATOM 1678 C CA . LEU A 1 220 ? 21.475 5.176 -35.089 1.00 98.06 220 LEU A CA 1
ATOM 1679 C C . LEU A 1 220 ? 20.932 3.857 -34.523 1.00 98.06 220 LEU A C 1
ATOM 1681 O O . LEU A 1 220 ? 19.888 3.860 -33.874 1.00 98.06 220 LEU A O 1
ATOM 1685 N N . ASP A 1 221 ? 21.632 2.745 -34.731 1.00 98.00 221 ASP A N 1
ATOM 1686 C CA . ASP A 1 221 ? 21.220 1.446 -34.198 1.00 98.00 221 ASP A CA 1
ATOM 1687 C C . ASP A 1 221 ? 21.342 1.377 -32.670 1.00 98.00 221 ASP A C 1
ATOM 1689 O O . ASP A 1 221 ? 20.438 0.857 -32.013 1.00 98.00 221 ASP A O 1
ATOM 1693 N N . LEU A 1 222 ? 22.378 1.991 -32.083 1.00 97.94 222 LEU A N 1
ATOM 1694 C CA . LEU A 1 222 ? 22.472 2.155 -30.627 1.00 97.94 222 LEU A CA 1
ATOM 1695 C C . LEU A 1 222 ? 21.304 2.976 -30.063 1.00 97.94 222 LEU A C 1
ATOM 1697 O O . LEU A 1 222 ? 20.705 2.581 -29.065 1.00 97.94 222 LEU A O 1
ATOM 1701 N N . ILE A 1 223 ? 20.943 4.084 -30.718 1.00 98.00 223 ILE A N 1
ATOM 1702 C CA . ILE A 1 223 ? 19.814 4.930 -30.301 1.00 98.00 223 ILE A CA 1
ATOM 1703 C C . ILE A 1 223 ? 18.492 4.158 -30.383 1.00 98.00 223 ILE A C 1
ATOM 1705 O O . ILE A 1 223 ? 17.674 4.247 -29.470 1.00 98.00 223 ILE A O 1
ATOM 1709 N N . LYS A 1 224 ? 18.274 3.372 -31.446 1.00 98.00 224 LYS A N 1
ATOM 1710 C CA . LYS A 1 224 ? 17.076 2.524 -31.562 1.00 98.00 224 LYS A CA 1
ATOM 1711 C C . LYS A 1 224 ? 16.999 1.502 -30.429 1.00 98.00 224 LYS A C 1
ATOM 1713 O O . LYS A 1 224 ? 15.926 1.316 -29.863 1.00 98.00 224 LYS A O 1
ATOM 1718 N N . ALA A 1 225 ? 18.114 0.853 -30.092 1.00 97.25 225 ALA A N 1
ATOM 1719 C CA . ALA A 1 225 ? 18.158 -0.118 -29.003 1.00 97.25 225 ALA A CA 1
ATOM 1720 C C . ALA A 1 225 ? 17.840 0.531 -27.643 1.00 97.25 225 ALA A C 1
ATOM 1722 O O . ALA A 1 225 ? 17.051 -0.014 -26.869 1.00 97.25 225 ALA A O 1
ATOM 1723 N N . ASP A 1 226 ? 18.395 1.715 -27.376 1.00 98.19 226 ASP A N 1
ATOM 1724 C CA . ASP A 1 226 ? 18.123 2.469 -26.148 1.00 98.19 226 ASP A CA 1
ATOM 1725 C C . ASP A 1 226 ? 16.664 2.949 -26.066 1.00 98.19 226 ASP A C 1
ATOM 1727 O O . ASP A 1 226 ? 16.027 2.843 -25.015 1.00 98.19 226 ASP A O 1
ATOM 1731 N N . ALA A 1 227 ? 16.089 3.388 -27.190 1.00 97.81 227 ALA A N 1
ATOM 1732 C CA . ALA A 1 227 ? 14.680 3.763 -27.275 1.00 97.81 227 ALA A CA 1
ATOM 1733 C C . ALA A 1 227 ? 13.749 2.579 -26.959 1.00 97.81 227 ALA A C 1
ATOM 1735 O O . ALA A 1 227 ? 12.820 2.732 -26.169 1.00 97.81 227 ALA A O 1
ATOM 1736 N N . VAL A 1 228 ? 14.028 1.391 -27.511 1.00 98.06 228 VAL A N 1
ATOM 1737 C CA . VAL A 1 228 ? 13.268 0.159 -27.216 1.00 98.06 228 VAL A CA 1
ATOM 1738 C C . VAL A 1 228 ? 13.381 -0.224 -25.737 1.00 98.06 228 VAL A C 1
ATOM 1740 O O . VAL A 1 228 ? 12.378 -0.537 -25.099 1.00 98.06 228 VAL A O 1
ATOM 1743 N N . SER A 1 229 ? 14.588 -0.164 -25.167 1.00 98.12 229 SER A N 1
ATOM 1744 C CA . SER A 1 229 ? 14.819 -0.431 -23.740 1.00 98.12 229 SER A CA 1
ATOM 1745 C C . SER A 1 229 ? 14.054 0.548 -22.841 1.00 98.12 229 SER A C 1
ATOM 1747 O O . SER A 1 229 ? 13.417 0.159 -21.859 1.00 98.12 229 SER A O 1
ATOM 1749 N N . THR A 1 230 ? 14.070 1.830 -23.201 1.00 98.12 230 THR A N 1
ATOM 1750 C CA . THR A 1 230 ? 13.359 2.889 -22.481 1.00 98.12 230 THR A CA 1
ATOM 1751 C C . THR A 1 230 ? 11.843 2.696 -22.536 1.00 98.12 230 THR A C 1
ATOM 1753 O O . THR A 1 230 ? 11.178 2.815 -21.507 1.00 98.12 230 THR A O 1
ATOM 1756 N N . ASP A 1 231 ? 11.296 2.339 -23.697 1.00 98.44 231 ASP A N 1
ATOM 1757 C CA . ASP A 1 231 ? 9.867 2.055 -23.869 1.00 98.44 231 ASP A CA 1
ATOM 1758 C C . ASP A 1 231 ? 9.404 0.851 -23.028 1.00 98.44 231 ASP A C 1
ATOM 1760 O O . ASP A 1 231 ? 8.380 0.917 -22.340 1.00 98.44 231 ASP A O 1
ATOM 1764 N N . ALA A 1 232 ? 10.213 -0.215 -22.973 1.00 97.88 232 ALA A N 1
ATOM 1765 C CA . ALA A 1 232 ? 9.948 -1.370 -22.115 1.00 97.88 232 ALA A CA 1
ATOM 1766 C C . ALA A 1 232 ? 9.894 -0.978 -20.625 1.00 97.88 232 ALA A C 1
ATOM 1768 O O . ALA A 1 232 ? 8.956 -1.347 -19.915 1.00 97.88 232 ALA A O 1
ATOM 1769 N N . ARG A 1 233 ? 10.849 -0.161 -20.157 1.00 98.25 233 ARG A N 1
ATOM 1770 C CA . ARG A 1 233 ? 10.868 0.353 -18.774 1.00 98.25 233 ARG A CA 1
ATOM 1771 C C . ARG A 1 233 ? 9.668 1.250 -18.467 1.00 98.25 233 ARG A C 1
ATOM 1773 O O . ARG A 1 233 ? 9.135 1.199 -17.359 1.00 98.25 233 ARG A O 1
ATOM 1780 N N . PHE A 1 234 ? 9.222 2.069 -19.422 1.00 98.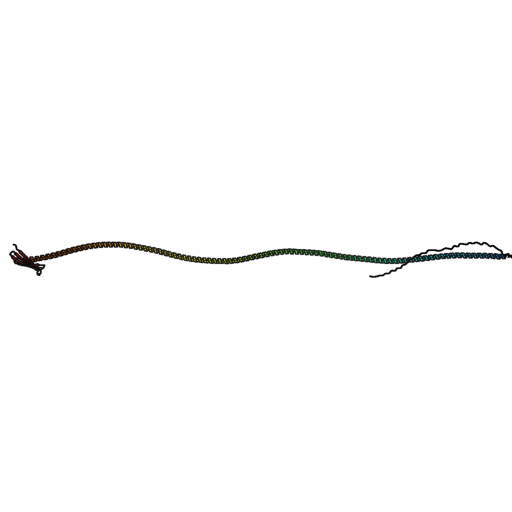44 234 PHE A N 1
ATOM 1781 C CA . PHE A 1 234 ? 8.014 2.882 -19.251 1.00 98.44 234 PHE A CA 1
ATOM 1782 C C . PHE A 1 234 ? 6.744 2.037 -19.199 1.00 98.44 234 PHE A C 1
ATOM 1784 O O . PHE A 1 234 ? 5.846 2.339 -18.409 1.00 98.44 234 PHE A O 1
ATOM 1791 N N . THR A 1 235 ? 6.680 0.968 -19.991 1.00 98.38 235 THR A N 1
ATOM 1792 C CA . THR A 1 235 ? 5.572 0.010 -19.957 1.00 98.38 235 THR A CA 1
ATOM 1793 C C . THR A 1 235 ? 5.469 -0.648 -18.582 1.00 98.38 235 THR A C 1
ATOM 1795 O O . THR A 1 235 ? 4.413 -0.576 -17.953 1.00 98.38 235 THR A O 1
ATOM 1798 N N . GLU A 1 236 ? 6.578 -1.169 -18.050 1.00 98.50 236 GLU A N 1
ATOM 1799 C CA . GLU A 1 236 ? 6.626 -1.753 -16.702 1.00 98.50 236 GLU A CA 1
ATOM 1800 C C . GLU A 1 236 ? 6.230 -0.734 -15.618 1.00 98.50 236 GLU A C 1
ATOM 1802 O O . GLU A 1 236 ? 5.425 -1.020 -14.726 1.00 98.50 236 GLU A O 1
ATOM 1807 N N . ALA A 1 237 ? 6.746 0.497 -15.702 1.00 98.25 237 ALA A N 1
ATOM 1808 C CA . ALA A 1 237 ? 6.385 1.560 -14.768 1.00 98.25 237 ALA A CA 1
ATOM 1809 C C . ALA A 1 237 ? 4.876 1.855 -14.795 1.00 98.25 237 ALA A C 1
ATOM 1811 O O . ALA A 1 237 ? 4.259 2.028 -13.741 1.00 98.25 237 ALA A O 1
ATOM 1812 N N . ARG A 1 238 ? 4.261 1.870 -15.982 1.00 98.44 238 ARG A N 1
ATOM 1813 C CA . ARG A 1 238 ? 2.821 2.093 -16.151 1.00 98.44 238 ARG A CA 1
ATOM 1814 C C . ARG A 1 238 ? 1.990 0.967 -15.533 1.00 98.44 238 ARG A C 1
ATOM 1816 O O . ARG A 1 238 ? 0.994 1.257 -14.868 1.00 98.44 238 ARG A O 1
ATOM 1823 N N . GLU A 1 239 ? 2.397 -0.286 -15.710 1.00 98.44 239 GLU A N 1
ATOM 1824 C CA . GLU A 1 239 ? 1.738 -1.445 -15.094 1.00 98.44 239 GLU A CA 1
ATOM 1825 C C . GLU A 1 239 ? 1.816 -1.394 -13.562 1.00 98.44 239 GLU A C 1
ATOM 1827 O O . GLU A 1 239 ? 0.800 -1.539 -12.874 1.00 98.44 239 GLU A O 1
ATOM 1832 N N . ASN A 1 240 ? 2.998 -1.088 -13.019 1.00 98.50 240 ASN A N 1
ATOM 1833 C CA . ASN A 1 240 ? 3.208 -0.929 -11.580 1.00 98.50 240 ASN A CA 1
ATOM 1834 C C . ASN A 1 240 ? 2.364 0.211 -10.991 1.00 98.50 240 ASN A C 1
ATOM 1836 O O . ASN A 1 240 ? 1.744 0.043 -9.936 1.00 98.50 240 ASN A O 1
ATOM 1840 N N . ILE A 1 241 ? 2.287 1.354 -11.683 1.00 98.56 241 ILE A N 1
ATOM 1841 C CA . ILE A 1 241 ? 1.411 2.469 -11.298 1.00 98.56 241 ILE A CA 1
ATOM 1842 C C . ILE A 1 241 ? -0.051 2.008 -11.274 1.00 98.56 241 ILE A C 1
ATOM 1844 O O . ILE A 1 241 ? -0.723 2.218 -10.267 1.00 98.56 241 ILE A O 1
ATOM 1848 N N . GLY A 1 242 ? -0.530 1.316 -12.315 1.00 98.50 242 GLY A N 1
ATOM 1849 C CA . GLY A 1 242 ? -1.902 0.798 -12.367 1.00 98.50 242 GLY A CA 1
ATOM 1850 C C . GLY A 1 242 ? -2.234 -0.180 -11.229 1.00 98.50 242 GLY A C 1
ATOM 1851 O O . GLY A 1 242 ? -3.295 -0.082 -10.598 1.00 98.50 242 GLY A O 1
ATOM 1852 N N . SER A 1 243 ? -1.304 -1.083 -10.903 1.00 98.44 243 SER A N 1
ATOM 1853 C CA . SER A 1 243 ? -1.420 -2.003 -9.761 1.00 98.44 243 SER A CA 1
ATOM 1854 C C . SER A 1 243 ? -1.519 -1.246 -8.432 1.00 98.44 243 SER A C 1
ATOM 1856 O O . SER A 1 243 ? -2.412 -1.504 -7.618 1.00 98.44 243 SER A O 1
ATOM 1858 N N . ASN A 1 244 ? -0.658 -0.246 -8.229 1.00 98.50 244 ASN A N 1
ATOM 1859 C CA . ASN A 1 244 ? -0.669 0.579 -7.024 1.00 98.50 244 ASN A CA 1
ATOM 1860 C C . ASN A 1 244 ? -1.943 1.425 -6.910 1.00 98.50 244 ASN A C 1
ATOM 1862 O O . ASN A 1 244 ? -2.521 1.488 -5.826 1.00 98.50 244 ASN A O 1
ATOM 1866 N N . THR A 1 245 ? -2.443 1.998 -8.008 1.00 98.69 245 THR A N 1
ATOM 1867 C CA . THR A 1 245 ? -3.733 2.707 -8.036 1.00 98.69 245 THR A CA 1
ATOM 1868 C C . THR A 1 245 ? -4.877 1.807 -7.558 1.00 98.69 245 THR A C 1
ATOM 1870 O O . THR A 1 245 ? -5.688 2.224 -6.731 1.00 98.69 245 THR A O 1
ATOM 1873 N N . THR A 1 246 ? -4.910 0.546 -8.000 1.00 98.56 246 THR A N 1
ATOM 1874 C CA . THR A 1 246 ? -5.935 -0.431 -7.587 1.00 98.56 246 THR A CA 1
ATOM 1875 C C . THR A 1 246 ? -5.837 -0.781 -6.096 1.00 98.56 246 THR A C 1
ATOM 1877 O O . THR A 1 246 ? -6.852 -0.834 -5.390 1.00 98.56 246 THR A O 1
ATOM 1880 N N . LYS A 1 247 ? -4.614 -0.977 -5.581 1.00 98.69 247 LYS A N 1
ATOM 1881 C CA . LYS A 1 247 ? -4.367 -1.230 -4.150 1.00 98.69 247 LYS A CA 1
ATOM 1882 C C . LYS A 1 247 ? -4.779 -0.042 -3.285 1.00 98.69 247 LYS A C 1
ATOM 1884 O O . LYS A 1 247 ? -5.445 -0.239 -2.272 1.00 98.69 247 LYS A O 1
ATOM 1889 N N . ILE A 1 248 ? -4.444 1.180 -3.701 1.00 98.56 248 ILE A N 1
ATOM 1890 C CA . ILE A 1 248 ? -4.842 2.408 -3.000 1.00 98.56 248 ILE A CA 1
ATOM 1891 C C . ILE A 1 248 ? -6.366 2.492 -2.914 1.00 98.56 248 ILE A C 1
ATOM 1893 O O . ILE A 1 248 ? -6.891 2.648 -1.818 1.00 98.56 248 ILE A O 1
ATOM 1897 N N . ALA A 1 249 ? -7.086 2.287 -4.022 1.00 98.38 249 ALA A N 1
ATOM 1898 C CA . ALA A 1 249 ? -8.550 2.305 -4.019 1.00 98.38 249 ALA A CA 1
ATOM 1899 C C . ALA A 1 249 ? -9.160 1.253 -3.068 1.00 98.38 249 ALA A C 1
ATOM 1901 O O . ALA A 1 249 ? -10.148 1.523 -2.381 1.00 98.38 249 ALA A O 1
ATOM 1902 N N . THR A 1 250 ? -8.559 0.062 -2.995 1.00 98.56 250 THR A N 1
ATOM 1903 C CA . THR A 1 250 ? -8.976 -1.008 -2.070 1.00 98.56 250 THR A CA 1
ATOM 1904 C C . THR A 1 250 ? -8.731 -0.623 -0.609 1.00 98.56 250 THR A C 1
ATOM 1906 O O . THR A 1 250 ? -9.611 -0.795 0.241 1.00 98.56 250 THR A O 1
ATOM 1909 N N . ASN A 1 251 ? -7.565 -0.045 -0.315 1.00 98.56 251 ASN A N 1
ATOM 1910 C CA . ASN A 1 251 ? -7.229 0.438 1.021 1.00 98.56 251 ASN A CA 1
ATOM 1911 C C . ASN A 1 251 ? -8.151 1.587 1.447 1.00 98.56 251 ASN A C 1
ATOM 1913 O O . ASN A 1 251 ? -8.646 1.565 2.568 1.00 98.56 251 ASN A O 1
ATOM 1917 N N . THR A 1 252 ? -8.464 2.531 0.553 1.00 98.62 252 THR A N 1
ATOM 1918 C CA . THR A 1 252 ? -9.425 3.615 0.818 1.00 98.62 252 THR A CA 1
ATOM 1919 C C . THR A 1 252 ? -10.794 3.068 1.225 1.00 98.62 252 THR A C 1
ATOM 1921 O O . THR A 1 252 ? -11.342 3.500 2.235 1.00 98.62 252 THR A O 1
ATOM 1924 N N . LYS A 1 253 ? -11.331 2.068 0.508 1.00 98.44 253 LYS A N 1
ATOM 1925 C CA . LYS A 1 253 ? -12.604 1.423 0.887 1.00 98.44 253 LYS A CA 1
ATOM 1926 C C . LYS A 1 253 ? -12.540 0.776 2.274 1.00 98.44 253 LYS A C 1
ATOM 1928 O O . LYS A 1 253 ? -13.481 0.899 3.053 1.00 98.44 253 LYS A O 1
ATOM 1933 N N . SER A 1 254 ? -11.432 0.103 2.580 1.00 98.50 254 SER A N 1
ATOM 1934 C CA . SER A 1 254 ? -11.239 -0.575 3.868 1.00 98.50 254 SER A CA 1
ATOM 1935 C C . SER A 1 254 ? -11.142 0.417 5.030 1.00 98.50 254 SER A C 1
ATOM 1937 O O . SER A 1 254 ? -11.748 0.194 6.074 1.00 98.50 254 SER A O 1
ATOM 1939 N N . ILE A 1 255 ? -10.424 1.528 4.833 1.00 98.44 255 ILE A N 1
ATOM 1940 C CA . ILE A 1 255 ? -10.312 2.617 5.812 1.00 98.44 255 ILE A CA 1
ATOM 1941 C C . ILE A 1 255 ? -11.688 3.223 6.085 1.00 98.44 255 ILE A C 1
ATOM 1943 O O . ILE A 1 255 ? -12.073 3.310 7.244 1.00 98.44 255 ILE A O 1
ATOM 1947 N N . ASN A 1 256 ? -12.460 3.547 5.043 1.00 98.31 256 ASN A N 1
ATOM 1948 C CA . ASN A 1 256 ? -13.801 4.112 5.214 1.00 98.31 256 ASN A CA 1
ATOM 1949 C C . ASN A 1 256 ? -14.717 3.173 6.015 1.00 98.31 256 ASN A C 1
ATOM 1951 O O . ASN A 1 256 ? -15.374 3.608 6.954 1.00 98.31 256 ASN A O 1
ATOM 1955 N N . SER A 1 257 ? -14.698 1.870 5.714 1.00 98.12 257 SER A N 1
ATOM 1956 C CA . SER A 1 257 ? -15.483 0.884 6.470 1.00 98.12 257 SER A CA 1
ATOM 1957 C C . SER A 1 257 ? -15.042 0.766 7.936 1.00 98.12 257 SER A C 1
ATOM 1959 O O . SER A 1 257 ? -15.873 0.565 8.824 1.00 98.12 257 SER A O 1
ATOM 1961 N N . LEU A 1 258 ? -13.741 0.886 8.223 1.00 98.25 258 LEU A N 1
ATOM 1962 C CA . LEU A 1 258 ? -13.244 0.921 9.600 1.00 98.25 258 LEU A CA 1
ATOM 1963 C C . LEU A 1 258 ? -13.690 2.191 10.329 1.00 98.25 258 LEU A C 1
ATOM 1965 O O . LEU A 1 258 ? -14.117 2.086 11.476 1.00 98.25 258 LEU A O 1
ATOM 1969 N N . SER A 1 259 ? -13.644 3.352 9.671 1.00 98.19 259 SER A N 1
ATOM 1970 C CA . SER A 1 259 ? -14.140 4.616 10.224 1.00 98.19 259 SER A CA 1
ATOM 1971 C C . SER A 1 259 ? -15.621 4.528 10.600 1.00 98.19 259 SER A C 1
ATOM 1973 O O . SER A 1 259 ? -15.962 4.802 11.746 1.00 98.19 259 SER A O 1
ATOM 1975 N N . GLU A 1 260 ? -16.480 4.027 9.707 1.00 98.06 260 GLU A N 1
ATOM 1976 C CA . GLU A 1 260 ? -17.915 3.834 9.984 1.00 98.06 260 GLU A CA 1
ATOM 1977 C C . GLU A 1 260 ? -18.160 2.920 11.199 1.00 98.06 260 GLU A C 1
ATOM 1979 O O . GLU A 1 260 ? -19.032 3.173 12.032 1.00 98.06 260 GLU A O 1
ATOM 1984 N N . ARG A 1 261 ? -17.370 1.846 11.339 1.00 97.62 261 ARG A N 1
ATOM 1985 C CA . ARG A 1 261 ? -17.471 0.922 12.481 1.00 97.62 261 ARG A CA 1
ATOM 1986 C C . ARG A 1 261 ? -17.037 1.561 13.797 1.00 97.62 261 ARG A C 1
ATOM 1988 O O . ARG A 1 261 ? -17.604 1.218 14.834 1.00 97.62 261 ARG A O 1
ATOM 1995 N N . ILE A 1 262 ? -16.027 2.429 13.766 1.00 97.50 262 ILE A N 1
ATOM 1996 C CA . ILE A 1 262 ? -15.563 3.169 14.944 1.00 97.50 262 ILE A CA 1
ATOM 1997 C C . ILE A 1 262 ? -16.656 4.136 15.396 1.00 97.50 262 ILE A C 1
ATOM 1999 O O . ILE A 1 262 ? -17.077 4.053 16.546 1.00 97.50 262 ILE A O 1
ATOM 2003 N N . GLU A 1 263 ? -17.191 4.948 14.482 1.00 97.62 263 GLU A N 1
ATOM 2004 C CA . GLU A 1 263 ? -18.275 5.896 14.774 1.00 97.62 263 GLU A CA 1
ATOM 2005 C C . GLU A 1 263 ? -19.511 5.187 15.354 1.00 97.62 263 GLU A C 1
ATOM 2007 O O . GLU A 1 263 ? -20.062 5.598 16.378 1.00 97.62 263 GLU A O 1
ATOM 2012 N N . ALA A 1 264 ? -19.915 4.057 14.762 1.00 95.44 264 ALA A N 1
ATOM 2013 C CA . ALA A 1 264 ? -21.019 3.251 15.282 1.00 95.44 264 ALA A CA 1
ATOM 2014 C C . ALA A 1 264 ? -20.726 2.676 16.684 1.00 95.44 264 ALA A C 1
ATOM 2016 O O . ALA A 1 264 ? -21.619 2.606 17.534 1.00 95.44 264 ALA A O 1
ATOM 2017 N N . GLY A 1 265 ? -19.482 2.259 16.940 1.00 97.31 265 GLY A N 1
ATOM 2018 C CA . GLY A 1 265 ? -19.044 1.743 18.238 1.00 97.31 265 GLY A CA 1
ATOM 2019 C C . GLY A 1 265 ? -19.031 2.807 19.338 1.00 97.31 265 GLY A C 1
ATOM 2020 O O . GLY A 1 265 ? -19.460 2.532 20.465 1.00 97.31 265 GLY A O 1
ATOM 2021 N N . GLU A 1 266 ? -18.593 4.023 19.015 1.00 96.94 266 GLU A N 1
ATOM 2022 C CA . GLU A 1 266 ? -18.628 5.181 19.914 1.00 96.94 266 GLU A CA 1
ATOM 2023 C C . GLU A 1 266 ? -20.074 5.543 20.278 1.00 96.94 266 GLU A C 1
ATOM 2025 O O . GLU A 1 266 ? -20.419 5.581 21.461 1.00 96.94 266 GLU A O 1
ATOM 2030 N N . ALA A 1 267 ? -20.961 5.657 19.285 1.00 95.38 267 ALA A N 1
ATOM 2031 C CA . ALA A 1 267 ? -22.377 5.960 19.508 1.00 95.38 267 ALA A CA 1
ATOM 2032 C C . ALA A 1 267 ? -23.089 4.914 20.393 1.00 95.38 267 ALA A C 1
ATOM 2034 O O . ALA A 1 267 ? -23.896 5.249 21.272 1.00 95.38 267 ALA A O 1
ATOM 2035 N N . LEU A 1 268 ? -22.779 3.625 20.199 1.00 96.94 268 LEU A N 1
ATOM 2036 C CA . LEU A 1 268 ? -23.312 2.547 21.036 1.00 96.94 268 LEU A CA 1
ATOM 2037 C C . LEU A 1 268 ? -22.806 2.654 22.482 1.00 96.94 268 LEU A C 1
ATOM 2039 O O . LEU A 1 268 ? -23.561 2.421 23.432 1.00 96.94 268 LEU A O 1
ATOM 2043 N N . THR A 1 269 ? -21.533 3.004 22.651 1.00 96.62 269 THR A N 1
ATOM 2044 C CA . THR A 1 269 ? -20.900 3.172 23.963 1.00 96.62 269 THR A CA 1
ATOM 2045 C C . THR A 1 269 ? -21.532 4.331 24.731 1.00 96.62 269 THR A C 1
ATOM 2047 O O . THR A 1 269 ? -21.939 4.149 25.882 1.00 96.62 269 THR A O 1
ATOM 2050 N N . ASP A 1 270 ? -21.735 5.473 24.077 1.00 96.88 270 ASP A N 1
ATOM 2051 C CA . ASP A 1 270 ? -22.404 6.641 24.659 1.00 96.88 270 ASP A CA 1
ATOM 2052 C C . ASP A 1 270 ? -23.846 6.340 25.078 1.00 96.88 270 ASP A C 1
ATOM 2054 O O . ASP A 1 270 ? -24.282 6.704 26.179 1.00 96.88 270 ASP A O 1
ATOM 2058 N N . THR A 1 271 ? -24.577 5.597 24.244 1.00 96.75 271 THR A N 1
ATOM 2059 C CA . THR A 1 271 ? -25.938 5.144 24.561 1.00 96.75 271 THR A CA 1
ATOM 2060 C C . THR A 1 271 ? -25.947 4.278 25.824 1.00 96.75 271 THR A C 1
ATOM 2062 O O . THR A 1 271 ? -26.737 4.511 26.745 1.00 96.75 271 THR A O 1
ATOM 2065 N N . ARG A 1 272 ? -25.030 3.305 25.923 1.00 97.44 272 ARG A N 1
ATOM 2066 C CA . ARG A 1 272 ? -24.922 2.415 27.091 1.00 97.44 272 ARG A CA 1
ATOM 2067 C C . ARG A 1 272 ? -24.528 3.162 28.362 1.00 97.44 272 ARG A C 1
ATOM 2069 O O . ARG A 1 272 ? -25.074 2.864 29.428 1.00 97.44 272 ARG A O 1
ATOM 2076 N N . PHE A 1 273 ? -23.614 4.127 28.278 1.00 97.88 273 PHE A N 1
ATOM 2077 C CA . PHE A 1 273 ? -23.244 4.949 29.431 1.00 97.88 273 PHE A CA 1
ATOM 2078 C C . PHE A 1 273 ? -24.394 5.837 29.896 1.00 97.88 273 PHE A C 1
ATOM 2080 O O . PHE A 1 273 ? -24.628 5.947 31.102 1.00 97.88 273 PHE A O 1
ATOM 2087 N N . THR A 1 274 ? -25.143 6.418 28.960 1.00 97.44 274 THR A N 1
ATOM 2088 C CA . THR A 1 274 ? -26.326 7.229 29.270 1.00 97.44 274 THR A CA 1
ATOM 2089 C C . THR A 1 274 ? -27.379 6.409 30.017 1.00 97.44 274 THR A C 1
ATOM 2091 O O . THR A 1 274 ? -27.847 6.824 31.080 1.00 97.44 274 THR A O 1
ATOM 2094 N N . GLU A 1 275 ? -27.692 5.206 29.530 1.00 98.25 275 GLU A N 1
ATOM 2095 C CA . GLU A 1 275 ? -28.650 4.303 30.177 1.00 98.25 275 GLU A CA 1
ATOM 2096 C C . GLU A 1 275 ? -28.155 3.824 31.551 1.00 98.25 275 GLU A C 1
ATOM 2098 O O . GLU A 1 275 ? -28.892 3.837 32.538 1.00 98.25 275 GLU A O 1
ATOM 2103 N N . THR A 1 276 ? -26.870 3.482 31.662 1.00 98.12 276 THR A N 1
ATOM 2104 C CA . THR A 1 276 ? -26.254 3.108 32.945 1.00 98.12 276 THR A CA 1
ATOM 2105 C C . THR A 1 276 ? -26.368 4.244 33.963 1.00 98.12 276 THR A C 1
ATOM 2107 O O . THR A 1 276 ? -26.768 4.015 35.105 1.00 98.12 276 THR A O 1
ATOM 2110 N N . ARG A 1 277 ? -26.091 5.488 33.553 1.00 98.19 277 ARG A N 1
ATOM 2111 C CA . ARG A 1 277 ? -26.206 6.674 34.414 1.00 98.19 277 ARG A CA 1
ATOM 2112 C C . ARG A 1 277 ? -27.646 6.897 34.882 1.00 98.19 277 ARG A C 1
ATOM 2114 O O . ARG A 1 277 ? -27.861 7.195 36.057 1.00 98.19 277 ARG A O 1
ATOM 2121 N N . LYS A 1 278 ? -28.632 6.706 33.999 1.00 98.06 278 LYS A N 1
ATOM 2122 C CA . LYS A 1 278 ? -30.063 6.783 34.333 1.00 98.06 278 LYS A CA 1
ATOM 2123 C C . LYS A 1 278 ? -30.461 5.730 35.372 1.00 98.06 278 LYS A C 1
ATOM 2125 O O . LYS A 1 278 ? -31.116 6.063 36.360 1.00 98.06 278 LYS A O 1
ATOM 2130 N N . ASN A 1 279 ? -30.013 4.487 35.197 1.00 98.00 279 ASN A N 1
ATOM 2131 C CA . ASN A 1 279 ? -30.288 3.397 36.135 1.00 98.00 279 ASN A CA 1
ATOM 2132 C C . ASN A 1 279 ? -29.630 3.618 37.502 1.00 98.00 279 ASN A C 1
ATOM 2134 O O . ASN A 1 279 ? -30.283 3.435 38.529 1.00 98.00 279 ASN A O 1
ATOM 2138 N N . ILE A 1 280 ? -28.378 4.091 37.529 1.00 98.38 280 ILE A N 1
ATOM 2139 C CA . ILE A 1 280 ? -27.699 4.490 38.770 1.00 98.38 280 ILE A CA 1
ATOM 2140 C C . ILE A 1 280 ? -28.497 5.586 39.479 1.00 98.38 280 ILE A C 1
ATOM 2142 O O . ILE A 1 280 ? -28.795 5.443 40.660 1.00 98.38 280 ILE A O 1
ATOM 2146 N N . SER A 1 281 ? -28.905 6.641 38.767 1.00 98.19 281 SER A N 1
ATOM 2147 C CA . SER A 1 281 ? -29.699 7.732 39.347 1.00 98.19 281 SER A CA 1
ATOM 2148 C C . SER A 1 281 ? -31.021 7.231 39.945 1.00 98.19 281 SER A C 1
ATOM 2150 O O . SER A 1 281 ? -31.327 7.546 41.096 1.00 98.19 281 SER A O 1
ATOM 2152 N N . SER A 1 282 ? -31.755 6.379 39.220 1.00 98.19 282 SER A N 1
ATOM 2153 C CA . SER A 1 282 ? -32.996 5.767 39.715 1.00 98.19 282 SER A CA 1
ATOM 2154 C C . SER A 1 282 ? -32.770 4.943 40.986 1.00 98.19 282 SER A C 1
ATOM 2156 O O . SER A 1 282 ? -33.521 5.070 41.957 1.00 98.19 282 SER A O 1
ATOM 2158 N N . ASN A 1 283 ? -31.716 4.125 41.011 1.00 98.38 283 ASN A N 1
ATOM 2159 C CA . ASN A 1 283 ? -31.379 3.312 42.174 1.00 98.38 283 ASN A CA 1
ATOM 2160 C C . ASN A 1 283 ? -30.952 4.172 43.367 1.00 98.38 283 ASN A C 1
ATOM 2162 O O . ASN A 1 283 ? -31.400 3.905 44.479 1.00 98.38 283 ASN A O 1
ATOM 2166 N N . THR A 1 284 ? -30.182 5.240 43.150 1.00 98.56 284 THR A N 1
ATOM 2167 C CA . THR A 1 284 ? -29.835 6.213 44.195 1.00 98.56 284 THR A CA 1
ATOM 2168 C C . THR A 1 284 ? -31.090 6.817 44.831 1.00 98.56 284 THR A C 1
ATOM 2170 O O . THR A 1 284 ? -31.190 6.870 46.056 1.00 98.56 284 THR A O 1
ATOM 2173 N N . THR A 1 285 ? -32.093 7.202 44.031 1.00 98.25 285 THR A N 1
ATOM 2174 C CA . THR A 1 285 ? -33.379 7.694 44.555 1.00 98.25 285 THR A CA 1
ATOM 2175 C C . THR A 1 285 ? -34.119 6.627 45.364 1.00 98.25 285 THR A C 1
ATOM 2177 O O . THR A 1 285 ? -34.600 6.919 46.457 1.00 98.25 285 THR A O 1
ATOM 2180 N N . LYS A 1 286 ? -34.191 5.382 44.870 1.00 98.44 286 LYS A N 1
ATOM 2181 C CA . LYS A 1 286 ? -34.839 4.270 45.592 1.00 98.44 286 LYS A CA 1
ATOM 2182 C C . LYS A 1 286 ? -34.156 3.976 46.926 1.00 98.44 286 LYS A C 1
ATOM 2184 O O . LYS A 1 286 ? -34.845 3.790 47.923 1.00 98.44 286 LYS A O 1
ATOM 2189 N N . ILE A 1 287 ? -32.823 3.974 46.956 1.00 98.50 287 ILE A N 1
ATOM 2190 C CA . ILE A 1 287 ? -32.041 3.787 48.183 1.00 98.50 287 ILE A CA 1
ATOM 2191 C C . ILE A 1 287 ? -32.376 4.892 49.186 1.00 98.50 287 ILE A C 1
ATOM 2193 O O . ILE A 1 287 ? -32.719 4.579 50.319 1.00 98.50 287 ILE A O 1
ATOM 2197 N N . ALA A 1 288 ? -32.379 6.161 48.765 1.00 98.19 288 ALA A N 1
ATOM 2198 C CA . ALA A 1 288 ? -32.726 7.276 49.646 1.00 98.19 288 ALA A CA 1
ATOM 2199 C C . ALA A 1 288 ? -34.150 7.158 50.224 1.00 98.19 288 ALA A C 1
ATOM 2201 O O . ALA A 1 288 ? -34.362 7.422 51.410 1.00 98.19 288 ALA A O 1
ATOM 2202 N N . THR A 1 289 ? -35.124 6.731 49.414 1.00 98.31 289 THR A N 1
ATOM 2203 C CA . THR A 1 289 ? -36.492 6.450 49.881 1.00 98.31 289 THR A CA 1
ATOM 2204 C C . THR A 1 289 ? -36.511 5.315 50.900 1.00 98.31 289 THR A C 1
ATOM 2206 O O . THR A 1 289 ? -37.076 5.478 51.979 1.00 98.31 289 THR A O 1
ATOM 2209 N N . ASN A 1 290 ? -35.847 4.196 50.603 1.00 98.38 290 ASN A N 1
ATOM 2210 C CA . ASN A 1 290 ? -35.778 3.054 51.512 1.00 98.38 290 ASN A CA 1
ATOM 2211 C C . ASN A 1 290 ? -35.108 3.425 52.841 1.00 98.38 290 ASN A C 1
ATOM 2213 O O . ASN A 1 290 ? -35.605 3.033 53.891 1.00 98.38 290 ASN A O 1
ATOM 2217 N N . THR A 1 291 ? -34.039 4.229 52.823 1.00 98.44 291 THR A N 1
ATOM 2218 C CA . THR A 1 291 ? -33.394 4.748 54.039 1.00 98.44 291 THR A CA 1
ATOM 2219 C C . THR A 1 291 ? -34.376 5.539 54.903 1.00 98.44 291 THR A C 1
ATOM 2221 O O . THR A 1 291 ? -34.450 5.305 56.106 1.00 98.44 291 THR A O 1
ATOM 2224 N N . LYS A 1 292 ? -35.186 6.430 54.309 1.00 98.00 292 LYS A N 1
ATOM 2225 C CA . LYS A 1 292 ? -36.223 7.167 55.056 1.00 98.00 292 LYS A CA 1
ATOM 2226 C C . LYS A 1 292 ? -37.260 6.229 55.675 1.00 98.00 292 LYS A C 1
ATOM 2228 O O . LYS A 1 292 ? -37.630 6.414 56.832 1.00 98.00 292 LYS A O 1
ATOM 2233 N N . SER A 1 293 ? -37.720 5.226 54.926 1.00 98.25 293 SER A N 1
ATOM 2234 C CA . SER A 1 293 ? -38.684 4.242 55.428 1.00 98.25 293 SER A CA 1
ATOM 2235 C C . SER A 1 293 ? -38.120 3.409 56.577 1.00 98.25 293 SER A C 1
ATOM 2237 O O . SER A 1 293 ? -38.821 3.204 57.563 1.00 98.25 293 SER A O 1
ATOM 2239 N N . ILE A 1 294 ? -36.863 2.967 56.476 1.00 98.31 294 ILE A N 1
ATOM 2240 C CA . ILE A 1 294 ? -36.175 2.231 57.544 1.00 98.31 294 ILE A CA 1
ATOM 2241 C C . ILE A 1 294 ? -36.089 3.091 58.805 1.00 98.31 294 ILE A C 1
ATOM 2243 O O . ILE A 1 294 ? -36.508 2.632 59.860 1.00 98.31 294 ILE A O 1
ATOM 2247 N N . ASN A 1 295 ? -35.643 4.346 58.693 1.00 97.94 295 ASN A N 1
ATOM 2248 C CA . ASN A 1 295 ? -35.550 5.244 59.847 1.00 97.94 295 ASN A CA 1
ATOM 2249 C C . ASN A 1 295 ? -36.913 5.444 60.527 1.00 97.94 295 ASN A C 1
ATOM 2251 O O . ASN A 1 295 ? -37.017 5.318 61.742 1.00 97.94 295 ASN A O 1
ATOM 2255 N N . SER A 1 296 ? -37.977 5.661 59.746 1.00 97.38 296 SER A N 1
ATOM 2256 C CA . SER A 1 296 ? -39.333 5.798 60.291 1.00 97.38 296 SER A CA 1
ATOM 2257 C C . SER A 1 296 ? -39.836 4.517 60.970 1.00 97.38 296 SER A C 1
ATOM 2259 O O . SER A 1 296 ? -40.547 4.582 61.973 1.00 97.38 296 SER A O 1
ATOM 2261 N N . LEU A 1 297 ? -39.486 3.339 60.444 1.00 97.81 297 LEU A N 1
ATOM 2262 C CA . LEU A 1 297 ? -39.804 2.069 61.098 1.00 97.81 297 LEU A CA 1
ATOM 2263 C C . LEU A 1 297 ? -39.040 1.911 62.416 1.00 97.81 297 LEU A C 1
ATOM 2265 O O . LEU A 1 297 ? -39.658 1.508 63.398 1.00 97.81 297 LEU A O 1
ATOM 2269 N N . SER A 1 298 ? -37.754 2.269 62.458 1.00 97.81 298 SER A N 1
ATOM 2270 C CA . SER A 1 298 ? -36.957 2.253 63.690 1.00 97.81 298 SER A CA 1
ATOM 2271 C C . SER A 1 298 ? -37.560 3.156 64.769 1.00 97.81 298 SER A C 1
ATOM 2273 O O . SER A 1 298 ? -37.821 2.681 65.869 1.00 97.81 298 SER A O 1
ATOM 2275 N N . GLU A 1 299 ? -37.906 4.406 64.438 1.00 97.38 299 GLU A N 1
ATOM 2276 C CA . GLU A 1 299 ? -38.560 5.341 65.372 1.00 97.38 299 GLU A CA 1
ATOM 2277 C C . GLU A 1 299 ? -39.878 4.776 65.934 1.00 97.38 299 GLU A C 1
ATOM 2279 O O . GLU A 1 299 ? -40.187 4.914 67.118 1.00 97.38 299 GLU A O 1
ATOM 2284 N N . ARG A 1 300 ? -40.672 4.101 65.091 1.00 96.81 300 ARG A N 1
ATOM 2285 C CA . ARG A 1 300 ? -41.930 3.466 65.516 1.00 96.81 300 ARG A CA 1
ATOM 2286 C C . ARG A 1 300 ? -41.707 2.275 66.443 1.00 96.81 300 ARG A C 1
ATOM 2288 O O . ARG A 1 300 ? -42.530 2.063 67.333 1.00 96.81 300 ARG A O 1
ATOM 2295 N N . ILE A 1 301 ? -40.653 1.492 66.216 1.00 97.06 301 ILE A N 1
ATOM 2296 C CA . ILE A 1 301 ? -40.280 0.374 67.088 1.00 97.06 301 ILE A CA 1
ATOM 2297 C C . ILE A 1 301 ? -39.873 0.918 68.459 1.00 97.06 301 ILE A C 1
ATOM 2299 O O . ILE A 1 301 ? -40.471 0.514 69.453 1.00 97.06 301 ILE A O 1
ATOM 2303 N N . GLU A 1 302 ? -38.971 1.901 68.502 1.00 96.94 302 GLU A N 1
ATOM 2304 C CA . GLU A 1 302 ? -38.520 2.541 69.747 1.00 96.94 302 GLU A CA 1
ATOM 2305 C C . GLU A 1 302 ? -39.695 3.133 70.546 1.00 96.94 302 GLU A C 1
ATOM 2307 O O . GLU A 1 302 ? -39.836 2.895 71.748 1.00 96.94 302 GLU A O 1
ATOM 2312 N N . ALA A 1 303 ? -40.608 3.848 69.876 1.00 95.00 303 ALA A N 1
ATOM 2313 C CA . ALA A 1 303 ? -41.808 4.386 70.515 1.00 95.00 303 ALA A CA 1
ATOM 2314 C C . ALA A 1 303 ? -42.743 3.281 71.049 1.00 95.00 303 ALA A C 1
ATOM 2316 O O . ALA A 1 303 ? -43.350 3.430 72.114 1.00 95.00 303 ALA A O 1
ATOM 2317 N N . GLY A 1 304 ? -42.870 2.168 70.320 1.00 96.12 304 GLY A N 1
ATOM 2318 C CA . GLY A 1 304 ? -43.668 1.010 70.724 1.00 96.12 304 GLY A CA 1
ATOM 2319 C C . GLY A 1 304 ? -43.102 0.287 71.950 1.00 96.12 304 GLY A C 1
ATOM 2320 O O . GLY A 1 304 ? -43.866 -0.081 72.850 1.00 96.12 304 GLY A O 1
ATOM 2321 N N . GLU A 1 305 ? -41.780 0.125 72.017 1.00 96.56 305 GLU A N 1
ATOM 2322 C CA . GLU A 1 305 ? -41.073 -0.432 73.176 1.00 96.56 305 GLU A CA 1
ATOM 2323 C C . GLU A 1 305 ? -41.275 0.451 74.415 1.00 96.56 305 GLU A C 1
ATOM 2325 O O . GLU A 1 305 ? -41.760 -0.031 75.441 1.00 96.56 305 GLU A O 1
ATOM 2330 N N . ALA A 1 306 ? -41.054 1.765 74.294 1.00 94.44 306 ALA A N 1
ATOM 2331 C CA . ALA A 1 306 ? -41.239 2.716 75.394 1.00 94.44 306 ALA A CA 1
ATOM 2332 C C . ALA A 1 306 ? -42.681 2.733 75.944 1.00 94.44 306 ALA A C 1
ATOM 2334 O O . ALA A 1 306 ? -42.914 2.793 77.160 1.00 94.44 306 ALA A O 1
ATOM 2335 N N . LEU A 1 307 ? -43.680 2.650 75.058 1.00 96.00 307 LEU A N 1
ATOM 2336 C CA . LEU A 1 307 ? -45.087 2.567 75.456 1.00 96.00 307 LEU A CA 1
ATOM 2337 C C . LEU A 1 307 ? -45.397 1.246 76.175 1.00 96.00 307 LEU A C 1
ATOM 2339 O O . LEU A 1 307 ? -46.147 1.229 77.155 1.00 96.00 307 LEU A O 1
ATOM 2343 N N . THR A 1 308 ? -44.806 0.144 75.714 1.00 95.94 308 THR A N 1
ATOM 2344 C CA . THR A 1 308 ? -44.948 -1.177 76.339 1.00 95.94 308 THR A CA 1
ATOM 2345 C C . THR A 1 308 ? -44.354 -1.188 77.747 1.00 95.94 308 THR A C 1
ATOM 2347 O O . THR A 1 308 ? -45.034 -1.594 78.694 1.00 95.94 308 THR A O 1
ATOM 2350 N N . ASP A 1 309 ? -43.153 -0.640 77.922 1.00 96.38 309 ASP A N 1
ATOM 2351 C CA . ASP A 1 309 ? -42.496 -0.509 79.226 1.00 96.38 309 ASP A CA 1
ATOM 2352 C C . ASP A 1 309 ? -43.299 0.351 80.206 1.00 96.38 309 ASP A C 1
ATOM 2354 O O . ASP A 1 309 ? -43.464 -0.005 81.383 1.00 96.38 309 ASP A O 1
ATOM 2358 N N . THR A 1 310 ? -43.871 1.454 79.716 1.00 96.00 310 THR A N 1
ATOM 2359 C CA . THR A 1 310 ? -44.757 2.319 80.507 1.00 96.00 310 THR A CA 1
ATOM 2360 C C . THR A 1 310 ? -45.979 1.539 80.999 1.00 96.00 310 THR A C 1
ATOM 2362 O O . THR A 1 310 ? -46.295 1.549 82.193 1.00 96.00 310 THR A O 1
ATOM 2365 N N . ARG A 1 311 ? -46.642 0.789 80.107 1.00 96.38 311 ARG A N 1
ATOM 2366 C CA . ARG A 1 311 ? -47.820 -0.027 80.450 1.00 96.38 311 ARG A CA 1
ATOM 2367 C C . ARG A 1 311 ? -47.495 -1.145 81.437 1.00 96.38 311 ARG A C 1
ATOM 2369 O O . ARG A 1 311 ? -48.283 -1.385 82.356 1.00 96.38 311 ARG A O 1
ATOM 2376 N N . PHE A 1 312 ? -46.354 -1.819 81.291 1.00 97.12 312 PHE A N 1
ATOM 2377 C CA . PHE A 1 312 ? -45.924 -2.837 82.254 1.00 97.12 312 PHE A CA 1
ATOM 2378 C C . PHE A 1 312 ? -45.619 -2.238 83.623 1.00 97.12 312 PHE A C 1
ATOM 2380 O O . PHE A 1 312 ? -45.970 -2.825 84.647 1.00 97.12 312 PHE A O 1
ATOM 2387 N N . THR A 1 313 ? -44.997 -1.063 83.665 1.00 96.62 313 THR A N 1
ATOM 2388 C CA . THR A 1 313 ? -44.708 -0.356 84.917 1.00 96.62 313 THR A CA 1
ATOM 2389 C C . THR A 1 313 ? -45.991 0.034 85.650 1.00 96.62 313 THR A C 1
ATOM 2391 O O . THR A 1 313 ? -46.129 -0.270 86.837 1.00 96.62 313 THR A O 1
ATOM 2394 N N . GLU A 1 314 ? -46.975 0.587 84.940 1.00 97.25 314 GLU A N 1
ATOM 2395 C CA . GLU A 1 314 ? -48.285 0.918 85.515 1.00 97.25 314 GLU A CA 1
ATOM 2396 C C . GLU A 1 314 ? -49.039 -0.337 85.985 1.00 97.25 314 GLU A C 1
ATOM 2398 O O . GLU A 1 314 ? -49.579 -0.386 87.091 1.00 97.25 314 GLU A O 1
ATOM 2403 N N . THR A 1 315 ? -49.010 -1.411 85.192 1.00 97.38 315 THR A N 1
ATOM 2404 C CA . THR A 1 315 ? -49.616 -2.697 85.573 1.00 97.38 315 THR A CA 1
ATOM 2405 C C . THR A 1 315 ? -48.979 -3.256 86.847 1.00 97.38 315 THR A C 1
ATOM 2407 O O . THR A 1 315 ? -49.695 -3.659 87.764 1.00 97.38 315 THR A O 1
ATOM 2410 N N . ARG A 1 316 ? -47.642 -3.227 86.961 1.00 97.62 316 ARG A N 1
ATOM 2411 C CA . ARG A 1 316 ? -46.920 -3.654 88.173 1.00 97.62 316 ARG A CA 1
ATOM 2412 C C . ARG A 1 316 ? -47.320 -2.830 89.400 1.00 97.62 316 ARG A C 1
ATOM 2414 O O . ARG A 1 316 ? -47.538 -3.406 90.466 1.00 97.62 316 ARG A O 1
ATOM 2421 N N . LYS A 1 317 ? -47.476 -1.510 89.255 1.00 97.06 317 LYS A N 1
ATOM 2422 C CA . LYS A 1 317 ? -47.951 -0.617 90.326 1.00 97.06 317 LYS A CA 1
ATOM 2423 C C . LYS A 1 317 ? -49.370 -0.975 90.778 1.00 97.06 317 LYS A C 1
ATOM 2425 O O . LYS A 1 317 ? -49.619 -1.095 91.978 1.00 97.06 317 LYS A O 1
ATOM 2430 N N . ASN A 1 318 ? -50.279 -1.213 89.833 1.00 97.19 318 ASN A N 1
ATOM 2431 C CA . ASN A 1 318 ? -51.655 -1.618 90.127 1.00 97.19 318 ASN A CA 1
ATOM 2432 C C . ASN A 1 318 ? -51.726 -2.985 90.819 1.00 97.19 318 ASN A C 1
ATOM 2434 O O . ASN A 1 318 ? -52.441 -3.129 91.812 1.00 97.19 318 ASN A O 1
ATOM 2438 N N . ILE A 1 319 ? -50.936 -3.964 90.365 1.00 97.75 319 ILE A N 1
ATOM 2439 C CA . ILE A 1 319 ? -50.800 -5.265 91.037 1.00 97.75 319 ILE A CA 1
ATOM 2440 C C . ILE A 1 319 ? -50.306 -5.069 92.473 1.00 97.75 319 ILE A C 1
ATOM 2442 O O . ILE A 1 319 ? -50.932 -5.579 93.396 1.00 97.75 319 ILE A O 1
ATOM 2446 N N . SER A 1 320 ? -49.244 -4.287 92.688 1.00 97.31 320 SER A N 1
ATOM 2447 C CA . SER A 1 320 ? -48.707 -4.007 94.029 1.00 97.31 320 SER A CA 1
ATOM 2448 C C . SER A 1 320 ? -49.747 -3.361 94.961 1.00 97.31 320 SER A C 1
ATOM 2450 O O . SER A 1 320 ? -49.916 -3.786 96.111 1.00 97.31 320 SER A O 1
ATOM 2452 N N . SER A 1 321 ? -50.514 -2.389 94.451 1.00 97.38 321 SER A N 1
ATOM 2453 C CA . SER A 1 321 ? -51.622 -1.767 95.187 1.00 97.38 321 SER A CA 1
ATOM 2454 C C . SER A 1 321 ? -52.693 -2.790 95.573 1.00 97.38 321 SER A C 1
ATOM 2456 O O . SER A 1 321 ? -53.101 -2.859 96.736 1.00 97.38 321 SER A O 1
ATOM 2458 N N . ASN A 1 322 ? -53.115 -3.632 94.627 1.00 97.62 322 ASN A N 1
ATOM 2459 C CA . ASN A 1 322 ? -54.110 -4.671 94.878 1.00 97.62 322 ASN A CA 1
ATOM 2460 C C . ASN A 1 322 ? -53.605 -5.722 95.872 1.00 97.62 322 ASN A C 1
ATOM 2462 O O . ASN A 1 322 ? -54.345 -6.076 96.786 1.00 97.62 322 ASN A O 1
ATOM 2466 N N . THR A 1 323 ? -52.345 -6.151 95.776 1.00 98.25 323 THR A N 1
ATOM 2467 C CA . THR A 1 323 ? -51.708 -7.044 96.757 1.00 98.25 323 THR A CA 1
ATOM 2468 C C . THR A 1 323 ? -51.777 -6.456 98.170 1.00 98.25 323 THR A C 1
ATOM 2470 O O . THR A 1 323 ? -52.151 -7.153 99.113 1.00 98.25 323 THR A O 1
ATOM 2473 N N . THR A 1 324 ? -51.510 -5.155 98.325 1.00 97.62 324 THR A N 1
ATOM 2474 C CA . THR A 1 324 ? -51.601 -4.453 99.620 1.00 97.62 324 THR A CA 1
ATOM 2475 C C . THR A 1 324 ? -53.039 -4.402 100.154 1.00 97.62 324 THR A C 1
ATOM 2477 O O . THR A 1 324 ? -53.281 -4.648 101.342 1.00 97.62 324 THR A O 1
ATOM 2480 N N . LYS A 1 325 ? -54.018 -4.125 99.280 1.00 97.69 325 LYS A N 1
ATOM 2481 C CA . LYS A 1 325 ? -55.449 -4.136 99.635 1.00 97.69 325 LYS A CA 1
ATOM 2482 C C . LYS A 1 325 ? -55.911 -5.527 100.066 1.00 97.69 325 LYS A C 1
ATOM 2484 O O . LYS A 1 325 ? -56.595 -5.647 101.077 1.00 97.69 325 LYS A O 1
ATOM 2489 N N . ILE A 1 326 ? -55.504 -6.572 99.345 1.00 98.06 326 ILE A N 1
ATOM 2490 C CA . ILE A 1 326 ? -55.805 -7.965 99.694 1.00 98.06 326 ILE A CA 1
ATOM 2491 C C . ILE A 1 326 ? -55.232 -8.294 101.074 1.00 98.06 326 ILE A C 1
ATOM 2493 O O . ILE A 1 326 ? -55.970 -8.779 101.923 1.00 98.06 326 ILE A O 1
ATOM 2497 N N . ALA A 1 327 ? -53.966 -7.959 101.344 1.00 97.44 327 ALA A N 1
ATOM 2498 C CA . ALA A 1 327 ? -53.357 -8.185 102.656 1.00 97.44 327 ALA A CA 1
ATOM 2499 C C . ALA A 1 327 ? -54.124 -7.476 103.791 1.00 97.44 327 ALA A C 1
ATOM 2501 O O . ALA A 1 327 ? -54.374 -8.064 104.847 1.00 97.44 327 ALA A O 1
ATOM 2502 N N . THR A 1 328 ? -54.558 -6.234 103.554 1.00 97.75 328 THR A N 1
ATOM 2503 C CA . THR A 1 328 ? -55.406 -5.479 104.493 1.00 97.75 328 THR A CA 1
ATOM 2504 C C . THR A 1 328 ? -56.742 -6.179 104.731 1.00 97.75 328 THR A C 1
ATOM 2506 O O . THR A 1 328 ? -57.137 -6.387 105.879 1.00 97.75 328 THR A O 1
ATOM 2509 N N . ASN A 1 329 ? -57.423 -6.597 103.663 1.00 97.75 329 ASN A N 1
ATOM 2510 C CA . ASN A 1 329 ? -58.695 -7.305 103.762 1.00 97.75 329 ASN A CA 1
ATOM 2511 C C . ASN A 1 329 ? -58.548 -8.644 104.494 1.00 97.75 329 ASN A C 1
ATOM 2513 O O . ASN A 1 329 ? -59.370 -8.945 105.353 1.00 97.75 329 ASN A O 1
ATOM 2517 N N . THR A 1 330 ? -57.478 -9.403 104.242 1.00 98.19 330 THR A N 1
ATOM 2518 C CA . THR A 1 330 ? -57.159 -10.637 104.977 1.00 98.19 330 THR A CA 1
ATOM 2519 C C . THR A 1 330 ? -57.032 -10.375 106.478 1.00 98.19 330 THR A C 1
ATOM 2521 O O . THR A 1 330 ? -57.609 -11.107 107.284 1.00 98.19 330 THR A O 1
ATOM 2524 N N . LYS A 1 331 ? -56.337 -9.299 106.877 1.00 97.38 331 LYS A N 1
ATOM 2525 C CA . LYS A 1 331 ? -56.227 -8.894 108.288 1.00 97.38 331 LYS A CA 1
ATOM 2526 C C . LYS A 1 331 ? -57.590 -8.526 108.883 1.00 97.38 331 LYS A C 1
ATOM 2528 O O . LYS A 1 331 ? -57.895 -8.940 110.000 1.00 97.38 331 LYS A O 1
ATOM 2533 N N . ASN A 1 332 ? -58.415 -7.788 108.142 1.00 97.69 332 ASN A N 1
ATOM 2534 C CA . ASN A 1 332 ? -59.762 -7.415 108.578 1.00 97.69 332 ASN A CA 1
ATOM 2535 C C . ASN A 1 332 ? -60.667 -8.640 108.753 1.00 97.69 332 ASN A C 1
ATOM 2537 O O . ASN A 1 332 ? -61.338 -8.750 109.774 1.00 97.69 332 ASN A O 1
ATOM 2541 N N . VAL A 1 333 ? -60.637 -9.593 107.817 1.00 97.81 333 VAL A N 1
ATOM 2542 C CA . VAL A 1 333 ? -61.366 -10.865 107.936 1.00 97.81 333 VAL A CA 1
ATOM 2543 C C . VAL A 1 333 ? -60.911 -11.628 109.177 1.00 97.81 333 VAL A C 1
ATOM 2545 O O . VAL A 1 333 ? -61.751 -12.034 109.971 1.00 97.81 333 VAL A O 1
ATOM 2548 N N . ALA A 1 334 ? -59.601 -11.757 109.411 1.00 96.81 334 ALA A N 1
ATOM 2549 C CA . ALA A 1 334 ? -59.083 -12.418 110.609 1.00 96.81 334 ALA A CA 1
ATOM 2550 C C . ALA A 1 334 ? -59.543 -11.733 111.913 1.00 96.81 334 ALA A C 1
ATOM 2552 O O . ALA A 1 334 ? -59.888 -12.411 112.882 1.00 96.81 334 ALA A O 1
ATOM 2553 N N . ASN A 1 335 ? -59.585 -10.397 111.941 1.00 97.31 335 ASN A N 1
ATOM 2554 C CA . ASN A 1 335 ? -60.117 -9.638 113.075 1.00 97.31 335 ASN A CA 1
ATOM 2555 C C . ASN A 1 335 ? -61.621 -9.876 113.270 1.00 97.31 335 ASN A C 1
ATOM 2557 O O . ASN A 1 335 ? -62.051 -10.118 114.397 1.00 97.31 335 ASN A O 1
ATOM 2561 N N . ASN A 1 336 ? -62.406 -9.871 112.191 1.00 97.12 336 ASN A N 1
ATOM 2562 C CA . ASN A 1 336 ? -63.833 -10.183 112.244 1.00 97.12 336 ASN A CA 1
ATOM 2563 C C . ASN A 1 336 ? -64.069 -11.607 112.763 1.00 97.12 336 ASN A C 1
ATOM 2565 O O . ASN A 1 336 ? -64.919 -11.802 113.627 1.00 97.12 336 ASN A O 1
ATOM 2569 N N . THR A 1 337 ? -63.274 -12.588 112.327 1.00 97.81 337 THR A N 1
ATOM 2570 C CA . THR A 1 337 ? -63.320 -13.960 112.853 1.00 97.81 337 THR A CA 1
ATOM 2571 C C . THR A 1 337 ? -63.076 -13.991 114.363 1.00 97.81 337 THR A C 1
ATOM 2573 O O . THR A 1 337 ? -63.835 -14.627 115.091 1.00 97.81 337 THR A O 1
ATOM 2576 N N . LYS A 1 338 ? -62.068 -13.263 114.869 1.00 96.94 338 LYS A N 1
ATOM 2577 C CA . LYS A 1 338 ? -61.824 -13.146 116.320 1.00 96.94 338 LYS A CA 1
ATOM 2578 C C . LYS A 1 338 ? -63.009 -12.522 117.058 1.00 96.94 338 LYS A C 1
ATOM 2580 O O . LYS A 1 338 ? -63.380 -13.008 118.125 1.00 96.94 338 LYS A O 1
ATOM 2585 N N . ALA A 1 339 ? -63.610 -11.472 116.498 1.00 97.12 339 ALA A N 1
ATOM 2586 C CA . ALA A 1 339 ? -64.780 -10.823 117.084 1.00 97.12 339 ALA A CA 1
ATOM 2587 C C . ALA A 1 339 ? -65.986 -11.774 117.147 1.00 97.12 339 ALA A C 1
ATOM 2589 O O . ALA A 1 339 ? -66.639 -11.862 118.183 1.00 97.12 339 ALA A O 1
ATOM 2590 N N . ILE A 1 340 ? -66.235 -12.548 116.085 1.00 97.38 340 ILE A N 1
ATOM 2591 C CA . ILE A 1 340 ? -67.287 -13.575 116.053 1.00 97.38 340 ILE A CA 1
ATOM 2592 C C . ILE A 1 340 ? -67.052 -14.632 117.137 1.00 97.38 340 ILE A C 1
ATOM 2594 O O . ILE A 1 340 ? -67.982 -14.946 117.873 1.00 97.38 340 ILE A O 1
ATOM 2598 N N . ILE A 1 341 ? -65.821 -15.136 117.292 1.00 97.19 341 ILE A N 1
ATOM 2599 C CA . ILE A 1 341 ? -65.478 -16.092 118.360 1.00 97.19 341 ILE A CA 1
ATOM 2600 C C . ILE A 1 341 ? -65.756 -15.484 119.742 1.00 97.19 341 ILE A C 1
ATOM 2602 O O . ILE A 1 341 ? -66.388 -16.118 120.584 1.00 97.19 341 ILE A O 1
ATOM 2606 N N . SER A 1 342 ? -65.342 -14.234 119.972 1.00 96.69 342 SER A N 1
ATOM 2607 C CA . SER A 1 342 ? -65.606 -13.532 121.235 1.00 96.69 342 SER A CA 1
ATOM 2608 C C . SER A 1 342 ? -67.106 -13.374 121.511 1.00 96.69 342 SER A C 1
ATOM 2610 O O . SER A 1 342 ? -67.560 -13.589 122.639 1.00 96.69 342 SER A O 1
ATOM 2612 N N . ASN A 1 343 ? -67.890 -13.031 120.487 1.00 96.75 343 ASN A N 1
ATOM 2613 C CA . ASN A 1 343 ? -69.344 -12.939 120.587 1.00 96.75 343 ASN A CA 1
ATOM 2614 C C . ASN A 1 343 ? -69.966 -14.311 120.881 1.00 96.75 343 ASN A C 1
ATOM 2616 O O . ASN A 1 343 ? -70.807 -14.410 121.768 1.00 96.75 343 ASN A O 1
ATOM 2620 N N . SER A 1 344 ? -69.511 -15.370 120.206 1.00 97.25 344 SER A N 1
ATOM 2621 C CA . SER A 1 344 ? -69.949 -16.751 120.443 1.00 97.25 344 SER A CA 1
ATOM 2622 C C . SER A 1 344 ? -69.716 -17.178 121.895 1.00 97.25 344 SER A C 1
ATOM 2624 O O . SER A 1 344 ? -70.640 -17.655 122.548 1.00 97.25 344 SER A O 1
ATOM 2626 N N . ASN A 1 345 ? -68.523 -16.928 122.444 1.00 96.19 345 ASN A N 1
ATOM 2627 C CA . ASN A 1 345 ? -68.205 -17.232 123.845 1.00 96.19 345 ASN A CA 1
ATOM 2628 C C . ASN A 1 345 ? -69.078 -16.427 124.822 1.00 96.19 345 ASN A C 1
ATOM 2630 O O . ASN A 1 345 ? -69.492 -16.923 125.870 1.00 96.19 345 ASN A O 1
ATOM 2634 N N . THR A 1 346 ? -69.367 -15.167 124.484 1.00 96.75 346 THR A N 1
ATOM 2635 C CA . THR A 1 346 ? -70.252 -14.312 125.287 1.00 96.75 346 THR A CA 1
ATOM 2636 C C . THR A 1 346 ? -71.678 -14.859 125.305 1.00 96.75 346 THR A C 1
ATOM 2638 O O . THR A 1 346 ? -72.285 -14.928 126.373 1.00 96.75 346 THR A O 1
ATOM 2641 N N . LEU A 1 347 ? -72.193 -15.293 124.151 1.00 96.12 347 LEU A N 1
ATOM 2642 C CA . LEU A 1 347 ? -73.504 -15.930 124.040 1.00 96.12 347 LEU A CA 1
ATOM 2643 C C . LEU A 1 347 ? -73.567 -17.249 124.815 1.00 96.12 347 LEU A C 1
ATOM 2645 O O . LEU A 1 347 ? -74.553 -17.486 125.503 1.00 96.12 347 LEU A O 1
ATOM 2649 N N . GLU A 1 348 ? -72.514 -18.071 124.779 1.00 95.94 348 GLU A N 1
ATOM 2650 C CA . GLU A 1 348 ? -72.444 -19.300 125.582 1.00 95.94 348 GLU A CA 1
ATOM 2651 C C . GLU A 1 348 ? -72.553 -18.994 127.084 1.00 95.94 348 GLU A C 1
ATOM 2653 O O . GLU A 1 348 ? -73.306 -19.648 127.809 1.00 95.94 348 GLU A O 1
ATOM 2658 N N . ARG A 1 349 ? -71.853 -17.953 127.556 1.00 95.31 349 ARG A N 1
ATOM 2659 C CA . ARG A 1 349 ? -71.953 -17.497 128.949 1.00 95.31 349 ARG A CA 1
ATOM 2660 C C . ARG A 1 349 ? -73.367 -17.029 129.291 1.00 95.31 349 ARG A C 1
ATOM 2662 O O . ARG A 1 349 ? -73.878 -17.413 130.339 1.00 95.31 349 ARG A O 1
ATOM 2669 N N . TYR A 1 350 ? -74.004 -16.240 128.425 1.00 96.44 350 TYR A N 1
ATOM 2670 C CA . TYR A 1 350 ? -75.401 -15.838 128.622 1.00 96.44 350 TYR A CA 1
ATOM 2671 C C . TYR A 1 350 ? -76.354 -17.037 128.639 1.00 96.44 350 TYR A C 1
ATOM 2673 O O . TYR A 1 350 ? -77.258 -17.066 129.468 1.00 96.44 350 TYR A O 1
ATOM 2681 N N . GLY A 1 351 ? -76.121 -18.054 127.806 1.00 95.75 351 GLY A N 1
ATOM 2682 C CA . GLY A 1 351 ? -76.872 -19.309 127.843 1.00 95.75 351 GLY A CA 1
ATOM 2683 C C . GLY A 1 351 ? -76.772 -20.019 129.197 1.00 95.75 351 GLY A C 1
ATOM 2684 O O . GLY A 1 351 ? -77.791 -20.420 129.752 1.00 95.75 351 GLY A O 1
ATOM 2685 N N . LYS A 1 352 ? -75.569 -20.107 129.786 1.00 95.25 352 LYS A N 1
ATOM 2686 C CA . LYS A 1 352 ? -75.380 -20.680 131.135 1.00 95.25 352 LYS A CA 1
ATOM 2687 C C . LYS A 1 352 ? -76.121 -19.882 132.208 1.00 95.25 352 LYS A C 1
ATOM 2689 O O . LYS A 1 352 ? -76.828 -20.473 133.014 1.00 95.25 352 LYS A O 1
ATOM 2694 N N . GLN A 1 353 ? -76.021 -18.552 132.173 1.00 95.88 353 GLN A N 1
ATOM 2695 C CA . GLN A 1 353 ? -76.740 -17.686 133.115 1.00 95.88 353 GLN A CA 1
ATOM 2696 C C . GLN A 1 353 ? -78.263 -17.824 132.993 1.00 95.88 353 GLN A C 1
ATOM 2698 O O . GLN A 1 353 ? -78.963 -17.797 134.000 1.00 95.88 353 GLN A O 1
ATOM 2703 N N . LEU A 1 354 ? -78.792 -17.985 131.775 1.00 95.12 354 LEU A N 1
ATOM 2704 C CA . LEU A 1 354 ? -80.218 -18.244 131.569 1.00 95.12 354 LEU A CA 1
ATOM 2705 C C . LEU A 1 354 ? -80.647 -19.579 132.183 1.00 95.12 354 LEU A C 1
ATOM 2707 O O . LEU A 1 354 ? -81.672 -19.607 132.854 1.00 95.12 354 LEU A O 1
ATOM 2711 N N . ASN A 1 355 ? -79.854 -20.642 132.025 1.00 94.44 355 ASN A N 1
ATOM 2712 C CA . ASN A 1 355 ? -80.135 -21.930 132.667 1.00 94.44 355 ASN A CA 1
ATOM 2713 C C . ASN A 1 355 ? -80.134 -21.810 134.201 1.00 94.44 355 ASN A C 1
ATOM 2715 O O . ASN A 1 355 ? -81.056 -22.288 134.852 1.00 94.44 355 ASN A O 1
ATOM 2719 N N . GLU A 1 356 ? -79.153 -21.109 134.783 1.00 95.06 356 GLU A N 1
ATOM 2720 C CA . GLU A 1 356 ? -79.112 -20.834 136.230 1.00 95.06 356 GLU A CA 1
ATOM 2721 C C . GLU A 1 356 ? -80.350 -20.050 136.701 1.00 95.06 356 GLU A C 1
ATOM 2723 O O . GLU A 1 356 ? -80.916 -20.319 137.765 1.00 95.06 356 GLU A O 1
ATOM 2728 N N . HIS A 1 357 ? -80.791 -19.062 135.917 1.00 95.25 357 HIS A N 1
ATOM 2729 C CA . HIS A 1 357 ? -82.017 -18.323 136.202 1.00 95.25 357 HIS A CA 1
ATOM 2730 C C . HIS A 1 357 ? -83.260 -19.217 136.117 1.00 95.25 357 HIS A C 1
ATOM 2732 O O . HIS A 1 357 ? -84.131 -19.096 136.977 1.00 95.25 357 HIS A O 1
ATOM 2738 N N . ASP A 1 358 ? -83.340 -20.117 135.137 1.00 96.50 358 ASP A N 1
ATOM 2739 C CA . ASP A 1 358 ? -84.459 -21.048 134.960 1.00 96.50 358 ASP A CA 1
ATOM 2740 C C . ASP A 1 358 ? -84.556 -22.059 136.119 1.00 96.50 358 ASP A C 1
ATOM 2742 O O . ASP A 1 358 ? -85.628 -22.265 136.700 1.00 96.50 358 ASP A O 1
ATOM 2746 N N . GLU A 1 359 ? -83.416 -22.594 136.571 1.00 95.50 359 GLU A N 1
ATOM 2747 C CA . GLU A 1 359 ? -83.322 -23.414 137.786 1.00 95.50 359 GLU A CA 1
ATOM 2748 C C . GLU A 1 359 ? -83.789 -22.640 139.027 1.00 95.50 359 GLU A C 1
ATOM 2750 O O . GLU A 1 359 ? -84.560 -23.150 139.848 1.00 95.50 359 GLU A O 1
ATOM 2755 N N . LYS A 1 360 ? -83.367 -21.376 139.160 1.00 96.12 360 LYS A N 1
ATOM 2756 C CA . LYS A 1 360 ? -83.772 -20.509 140.273 1.00 96.12 360 LYS A CA 1
ATOM 2757 C C . LYS A 1 360 ? -85.269 -20.196 140.242 1.00 96.12 360 LYS A C 1
ATOM 2759 O O . LYS A 1 360 ? -85.898 -20.203 141.301 1.00 96.12 360 LYS A O 1
ATOM 2764 N N . ILE A 1 361 ? -85.847 -19.944 139.067 1.00 95.69 361 ILE A N 1
ATOM 2765 C CA . ILE A 1 361 ? -87.294 -19.752 138.884 1.00 95.69 361 ILE A CA 1
ATOM 2766 C C . ILE A 1 361 ? -88.043 -21.025 139.281 1.00 95.69 361 ILE A C 1
ATOM 2768 O O . ILE A 1 361 ? -88.973 -20.955 140.082 1.00 95.69 361 ILE A O 1
ATOM 2772 N N . THR A 1 362 ? -87.598 -22.191 138.811 1.00 94.75 362 THR A N 1
ATOM 2773 C CA . THR A 1 362 ? -88.177 -23.493 139.177 1.00 94.75 362 THR A CA 1
ATOM 2774 C C . THR A 1 362 ? -88.136 -23.720 140.689 1.00 94.75 362 THR A C 1
ATOM 2776 O O . THR A 1 362 ? -89.133 -24.100 141.306 1.00 94.75 362 THR A O 1
ATOM 2779 N N . PHE A 1 363 ? -87.003 -23.423 141.329 1.00 95.19 363 PHE A N 1
ATOM 2780 C CA . PHE A 1 363 ? -86.866 -23.501 142.782 1.00 95.19 363 PHE A CA 1
ATOM 2781 C C . PHE A 1 363 ? -87.830 -22.558 143.518 1.00 95.19 363 PHE A C 1
ATOM 2783 O O . PHE A 1 363 ? -88.428 -22.948 144.528 1.00 95.19 363 PHE A O 1
ATOM 2790 N N . LEU A 1 364 ? -87.984 -21.323 143.030 1.00 94.88 364 LEU A N 1
ATOM 2791 C CA . LEU A 1 364 ? -88.923 -20.350 143.588 1.00 94.88 364 LEU A CA 1
ATOM 2792 C C . LEU A 1 364 ? -90.376 -20.810 143.418 1.00 94.88 364 LEU A C 1
ATOM 2794 O O . LEU A 1 364 ? -91.113 -20.770 144.401 1.00 94.88 364 LEU A O 1
ATOM 2798 N N . ASN A 1 365 ? -90.763 -21.330 142.250 1.00 95.44 365 ASN A N 1
ATOM 2799 C CA . ASN A 1 365 ? -92.090 -21.912 142.019 1.00 95.44 365 ASN A CA 1
ATOM 2800 C C . ASN A 1 365 ? -92.374 -23.059 142.998 1.00 95.44 365 ASN A C 1
ATOM 2802 O O . ASN A 1 365 ? -93.371 -23.020 143.710 1.00 95.44 365 ASN A O 1
ATOM 2806 N N . ASN A 1 366 ? -91.433 -23.992 143.179 1.00 94.50 366 ASN A N 1
ATOM 2807 C CA . ASN A 1 366 ? -91.567 -25.073 144.164 1.00 94.50 366 ASN A CA 1
ATOM 2808 C C . ASN A 1 366 ? -91.713 -24.561 145.612 1.00 94.50 366 ASN A C 1
ATOM 2810 O O . ASN A 1 366 ? -92.332 -25.210 146.460 1.00 94.50 366 ASN A O 1
ATOM 2814 N N . LYS A 1 367 ? -91.094 -23.425 145.963 1.00 94.88 367 LYS A N 1
ATOM 2815 C CA . LYS A 1 367 ? -91.318 -22.775 147.267 1.00 94.88 367 LYS A CA 1
ATOM 2816 C C . LYS A 1 367 ? -92.715 -22.164 147.359 1.00 94.88 367 LYS A C 1
ATOM 2818 O O . LYS A 1 367 ? -93.359 -22.338 148.391 1.00 94.88 367 LYS A O 1
ATOM 2823 N N . VAL A 1 368 ? -93.172 -21.477 146.314 1.00 94.56 368 VAL A N 1
ATOM 2824 C CA . VAL A 1 368 ? -94.521 -20.898 146.249 1.00 94.56 368 VAL A CA 1
ATOM 2825 C C . VAL A 1 368 ? -95.578 -21.994 146.361 1.00 94.56 368 VAL A C 1
ATOM 2827 O O . VAL A 1 368 ? -96.452 -21.880 147.213 1.00 94.56 368 VAL A O 1
ATOM 2830 N N . ASP A 1 369 ? -95.458 -23.087 145.611 1.00 93.19 369 ASP A N 1
ATOM 2831 C CA . ASP A 1 369 ? -96.400 -24.211 145.656 1.00 93.19 369 ASP A CA 1
ATOM 2832 C C . ASP A 1 369 ? -96.467 -24.856 147.042 1.00 93.19 369 ASP A C 1
ATOM 2834 O O . ASP A 1 369 ? -97.557 -25.092 147.569 1.00 93.19 369 ASP A O 1
ATOM 2838 N N . ARG A 1 370 ? -95.310 -25.075 147.684 1.00 93.50 370 ARG A N 1
ATOM 2839 C CA . ARG A 1 370 ? -95.255 -25.558 149.074 1.00 93.50 370 ARG A CA 1
ATOM 2840 C C . ARG A 1 370 ? -95.957 -24.607 150.035 1.00 93.50 370 ARG A C 1
ATOM 2842 O O . ARG A 1 370 ? -96.748 -25.060 150.857 1.00 93.50 370 ARG A O 1
ATOM 2849 N N . ASN A 1 371 ? -95.700 -23.306 149.926 1.00 93.38 371 ASN A N 1
ATOM 2850 C CA . ASN A 1 371 ? -96.360 -22.310 150.767 1.00 93.38 371 ASN A CA 1
ATOM 2851 C C . ASN A 1 371 ? -97.876 -22.279 150.518 1.00 93.38 371 ASN A C 1
ATOM 2853 O O . ASN A 1 371 ? -98.642 -22.246 151.477 1.00 93.38 371 ASN A O 1
ATOM 2857 N N . THR A 1 372 ? -98.322 -22.364 149.263 1.00 93.94 372 THR A N 1
ATOM 2858 C CA . THR A 1 372 ? -99.743 -22.480 148.906 1.00 93.94 372 THR A CA 1
ATOM 2859 C C . THR A 1 372 ? -100.378 -23.726 149.528 1.00 93.94 372 THR A C 1
ATOM 2861 O O . THR A 1 372 ? -101.488 -23.652 150.055 1.00 93.94 372 THR A O 1
ATOM 2864 N N . GLY A 1 373 ? -99.675 -24.863 149.513 1.00 92.44 373 GLY A N 1
ATOM 2865 C CA . GLY A 1 373 ? -100.104 -26.096 150.176 1.00 92.44 373 GLY A CA 1
ATOM 2866 C C . GLY A 1 373 ? -100.249 -25.938 151.693 1.00 92.44 373 GLY A C 1
ATOM 2867 O O . GLY A 1 373 ? -101.304 -26.251 152.242 1.00 92.44 373 GLY A O 1
ATOM 2868 N N . LEU A 1 374 ? -99.234 -25.373 152.356 1.00 92.44 374 LEU A N 1
ATOM 2869 C CA . LEU A 1 374 ? -99.262 -25.094 153.798 1.00 92.44 374 LEU A CA 1
ATOM 2870 C C . LEU A 1 374 ? -100.401 -24.140 154.188 1.00 92.44 374 LEU A C 1
ATOM 2872 O O . LEU A 1 374 ? -101.044 -24.340 155.216 1.00 92.44 374 LEU A O 1
ATOM 2876 N N . ILE A 1 375 ? -100.682 -23.119 153.371 1.00 91.56 375 ILE A N 1
ATOM 2877 C CA . ILE A 1 375 ? -101.806 -22.200 153.600 1.00 91.56 375 ILE A CA 1
ATOM 2878 C C . ILE A 1 375 ? -103.134 -22.958 153.551 1.00 91.56 375 ILE A C 1
ATOM 2880 O O . ILE A 1 375 ? -103.928 -22.819 154.477 1.00 91.56 375 ILE A O 1
ATOM 2884 N N . LYS A 1 376 ? -103.360 -23.800 152.531 1.00 89.56 376 LYS A N 1
ATOM 2885 C CA . LYS A 1 376 ? -104.581 -24.621 152.432 1.00 89.56 376 LYS A CA 1
ATOM 2886 C C . LYS A 1 376 ? -104.773 -25.516 153.660 1.00 89.56 376 LYS A C 1
ATOM 2888 O O . LYS A 1 376 ? -105.884 -25.610 154.180 1.00 89.56 376 LYS A O 1
ATOM 2893 N N . GLU A 1 377 ? -103.704 -26.148 154.140 1.00 90.31 377 GLU A N 1
ATOM 2894 C CA . GLU A 1 377 ? -103.757 -26.998 155.333 1.00 90.31 377 GLU A CA 1
ATOM 2895 C C . GLU A 1 377 ? -104.059 -26.195 156.605 1.00 90.31 377 GLU A C 1
ATOM 2897 O O . GLU A 1 377 ? -104.910 -26.590 157.406 1.00 90.31 377 GLU A O 1
ATOM 2902 N N . ASN A 1 378 ? -103.428 -25.030 156.772 1.00 88.94 378 ASN A N 1
ATOM 2903 C CA . ASN A 1 378 ? -103.725 -24.133 157.887 1.00 88.94 378 ASN A CA 1
ATOM 2904 C C . ASN A 1 378 ? -105.183 -23.652 157.861 1.00 88.94 378 ASN A C 1
ATOM 2906 O O . ASN A 1 378 ? -105.839 -23.678 158.902 1.00 88.94 378 ASN A O 1
ATOM 2910 N N . THR A 1 379 ? -105.720 -23.291 156.691 1.00 87.94 379 THR A N 1
ATOM 2911 C CA . THR A 1 379 ? -107.140 -22.940 156.528 1.00 87.94 379 THR A CA 1
ATOM 2912 C C . THR A 1 379 ? -108.054 -24.086 156.973 1.00 87.94 379 THR A C 1
ATOM 2914 O O . THR A 1 379 ? -108.992 -23.862 157.735 1.00 87.94 379 THR A O 1
ATOM 2917 N N . TYR A 1 380 ? -107.752 -25.329 156.582 1.00 84.81 380 TYR A N 1
ATOM 2918 C CA . TYR A 1 380 ? -108.524 -26.500 157.011 1.00 84.81 380 TYR A CA 1
ATOM 2919 C C . TYR A 1 380 ? -108.497 -26.705 158.537 1.00 84.81 380 TYR A C 1
ATOM 2921 O O . TYR A 1 380 ? -109.532 -26.972 159.154 1.00 84.81 380 TYR A O 1
ATOM 2929 N N . ARG A 1 381 ? -107.324 -26.553 159.172 1.00 84.25 381 ARG A N 1
ATOM 2930 C CA . ARG A 1 381 ? -107.174 -26.695 160.632 1.00 84.25 381 ARG A CA 1
ATOM 2931 C C . ARG A 1 381 ? -107.958 -25.636 161.410 1.00 84.25 381 ARG A C 1
ATOM 2933 O O . ARG A 1 381 ? -108.548 -25.981 162.432 1.00 84.25 381 ARG A O 1
ATOM 2940 N N . ILE A 1 382 ? -107.979 -24.390 160.934 1.00 83.31 382 ILE A N 1
ATOM 2941 C CA . ILE A 1 382 ? -108.741 -23.290 161.547 1.00 83.31 382 ILE A CA 1
ATOM 2942 C C . ILE A 1 382 ? -110.241 -23.607 161.533 1.00 83.31 382 ILE A C 1
ATOM 2944 O O . ILE A 1 382 ? -110.866 -23.607 162.592 1.00 83.31 382 ILE A O 1
ATOM 2948 N N . ASN A 1 383 ? -110.787 -24.008 160.381 1.00 75.06 383 ASN A N 1
ATOM 2949 C CA . ASN A 1 383 ? -112.214 -24.325 160.255 1.00 75.06 383 ASN A CA 1
ATOM 2950 C C . ASN A 1 383 ? -112.665 -25.427 161.232 1.00 75.06 383 ASN A C 1
ATOM 2952 O O . ASN A 1 383 ? -113.754 -25.359 161.799 1.00 75.06 383 ASN A O 1
ATOM 2956 N N . LYS A 1 384 ? -111.830 -26.447 161.480 1.00 70.69 384 LYS A N 1
ATOM 2957 C CA . LYS A 1 384 ? -112.155 -27.524 162.433 1.00 70.69 384 LYS A CA 1
ATOM 2958 C C . LYS A 1 384 ? -112.210 -27.040 163.890 1.00 70.69 384 LYS A C 1
ATOM 2960 O O . LYS A 1 384 ? -113.000 -27.570 164.668 1.00 70.69 384 LYS A O 1
ATOM 2965 N N . LEU A 1 385 ? -111.384 -26.067 164.276 1.00 74.00 385 LEU A N 1
ATOM 2966 C CA . LEU A 1 385 ? -111.388 -25.516 165.638 1.00 74.00 385 LEU A CA 1
ATOM 2967 C C . LEU A 1 385 ? -112.674 -24.734 165.929 1.00 74.00 385 LEU A C 1
ATOM 2969 O O . LEU A 1 385 ? -113.240 -24.883 167.010 1.00 74.00 385 LEU A O 1
ATOM 2973 N N . GLU A 1 386 ? -113.176 -23.973 164.957 1.00 69.19 386 GLU A N 1
ATOM 2974 C CA . GLU A 1 386 ? -114.409 -23.188 165.104 1.00 69.19 386 GLU A CA 1
ATOM 2975 C C . GLU A 1 386 ? -115.640 -24.063 165.410 1.00 69.19 386 GLU A C 1
ATOM 2977 O O . GLU A 1 386 ? -116.458 -23.693 166.252 1.00 69.19 386 GLU A O 1
ATOM 2982 N N . HIS A 1 387 ? -115.723 -25.271 164.829 1.00 62.09 387 HIS A N 1
ATOM 2983 C CA . HIS A 1 387 ? -116.785 -26.252 165.113 1.00 62.09 387 HIS A CA 1
ATOM 2984 C C . HIS A 1 387 ? -116.863 -26.641 166.594 1.00 62.09 387 HIS A C 1
ATOM 2986 O O . HIS A 1 387 ? -117.949 -26.806 167.144 1.00 62.09 387 HIS A O 1
ATOM 2992 N N . GLY A 1 388 ? -115.711 -26.814 167.247 1.00 62.47 388 GLY A N 1
ATOM 2993 C CA . GLY A 1 388 ? -115.666 -27.202 168.655 1.00 62.47 388 GLY A CA 1
ATOM 2994 C C . GLY A 1 388 ? -116.154 -26.092 169.586 1.00 62.47 388 GLY A C 1
ATOM 2995 O O . GLY A 1 388 ? -116.725 -26.381 170.636 1.00 62.47 388 GLY A O 1
ATOM 2996 N N . MET A 1 389 ? -115.964 -24.825 169.202 1.00 67.56 389 MET A N 1
ATOM 2997 C CA . MET A 1 389 ? -116.289 -23.689 170.066 1.00 67.56 389 MET A CA 1
ATOM 2998 C C . MET A 1 389 ? -117.795 -23.415 170.165 1.00 67.56 389 MET A C 1
ATOM 3000 O O . MET A 1 389 ? -118.265 -23.060 171.245 1.00 67.56 389 MET A O 1
ATOM 3004 N N . SER A 1 390 ? -118.565 -23.601 169.085 1.00 65.19 390 SER A N 1
ATOM 3005 C CA . SER A 1 390 ? -120.015 -23.335 169.092 1.00 65.19 390 SER A CA 1
ATOM 3006 C C . SER A 1 390 ? -120.793 -24.315 169.981 1.00 65.19 390 SER A C 1
ATOM 3008 O O . SER A 1 390 ? -121.657 -23.890 170.748 1.00 65.19 390 SER A O 1
ATOM 3010 N N . LEU A 1 391 ? -120.438 -25.608 169.966 1.00 62.06 391 LEU A N 1
ATOM 3011 C CA . LEU A 1 391 ? -120.980 -26.600 170.906 1.00 62.06 391 LEU A CA 1
ATOM 3012 C C . LEU A 1 391 ? -120.618 -26.274 172.356 1.00 62.06 391 LEU A C 1
ATOM 3014 O O . LEU A 1 391 ? -121.461 -26.362 173.252 1.00 62.06 391 LEU A O 1
ATOM 3018 N N . MET A 1 392 ? -119.355 -25.911 172.593 1.00 63.31 392 MET A N 1
ATOM 3019 C CA . MET A 1 392 ? -118.851 -25.663 173.941 1.00 63.31 392 MET A CA 1
ATOM 3020 C C . MET A 1 392 ? -119.569 -24.468 174.590 1.00 63.31 392 MET A C 1
ATOM 3022 O O . MET A 1 392 ? -119.892 -24.525 175.777 1.00 63.31 392 MET A O 1
ATOM 3026 N N . ALA A 1 393 ? -119.913 -23.446 173.797 1.00 64.50 393 ALA A N 1
ATOM 3027 C CA . ALA A 1 393 ? -120.697 -22.298 174.246 1.00 64.50 393 ALA A CA 1
ATOM 3028 C C . ALA A 1 393 ? -122.118 -22.670 174.724 1.00 64.50 393 ALA A C 1
ATOM 3030 O O . ALA A 1 393 ? -122.584 -22.123 175.720 1.00 64.50 393 ALA A O 1
ATOM 3031 N N . ALA A 1 394 ? -122.806 -23.618 174.076 1.00 61.78 394 ALA A N 1
ATOM 3032 C CA . ALA A 1 394 ? -124.146 -24.046 174.505 1.00 61.78 394 ALA A CA 1
ATOM 3033 C C . ALA A 1 394 ? -124.128 -24.915 175.774 1.00 61.78 394 ALA A C 1
ATOM 3035 O O . ALA A 1 394 ? -125.067 -24.893 176.569 1.00 61.78 394 ALA A O 1
ATOM 3036 N N . MET A 1 395 ? -123.049 -25.673 175.994 1.00 61.97 395 MET A N 1
ATOM 3037 C CA . MET A 1 395 ? -122.928 -26.588 177.134 1.00 61.97 395 MET A CA 1
ATOM 3038 C C . MET A 1 395 ? -122.479 -25.911 178.439 1.00 61.97 395 MET A C 1
ATOM 3040 O O . MET A 1 395 ? -122.721 -26.459 179.525 1.00 61.97 395 MET A O 1
ATOM 3044 N N . SER A 1 396 ? -121.820 -24.748 178.365 1.00 68.88 396 SER A N 1
ATOM 3045 C CA . SER A 1 396 ? -121.127 -24.154 179.517 1.00 68.88 396 SER A CA 1
ATOM 3046 C C . SER A 1 396 ? -122.061 -23.692 180.641 1.00 68.88 396 SER A C 1
ATOM 3048 O O . SER A 1 396 ? -121.687 -23.814 181.802 1.00 68.88 396 SER A O 1
ATOM 3050 N N . ASN A 1 397 ? -123.280 -23.234 180.327 1.00 61.38 397 ASN A N 1
ATOM 3051 C CA . ASN A 1 397 ? -124.162 -22.566 181.303 1.00 61.38 397 ASN A CA 1
ATOM 3052 C C . ASN A 1 397 ? -125.330 -23.416 181.817 1.00 61.38 397 ASN A C 1
ATOM 3054 O O . ASN A 1 397 ? -126.198 -22.910 182.518 1.00 61.38 397 ASN A O 1
ATOM 3058 N N . LEU A 1 398 ? -125.373 -24.699 181.472 1.00 61.47 398 LEU A N 1
ATOM 3059 C CA . LEU A 1 398 ? -126.438 -25.585 181.929 1.00 61.47 398 LEU A CA 1
ATOM 3060 C C . LEU A 1 398 ? -126.213 -26.057 183.375 1.00 61.47 398 LEU A C 1
ATOM 3062 O O . LEU A 1 398 ? -125.190 -26.705 183.646 1.00 61.47 398 LEU A O 1
ATOM 3066 N N . THR A 1 399 ? -127.186 -25.801 184.254 1.00 61.66 399 THR A N 1
ATOM 3067 C CA . THR A 1 399 ? -127.303 -26.373 185.607 1.00 61.66 399 THR A CA 1
ATOM 3068 C C . THR A 1 399 ? -128.572 -27.242 185.723 1.00 61.66 399 THR A C 1
ATOM 3070 O O . THR A 1 399 ? -129.118 -27.643 184.698 1.00 61.66 399 THR A O 1
ATOM 3073 N N . GLN A 1 400 ? -128.914 -27.748 186.913 1.00 60.34 400 GLN A N 1
ATOM 3074 C CA . GLN A 1 400 ? -129.814 -28.902 187.102 1.00 60.34 400 GLN A CA 1
ATOM 3075 C C . GLN A 1 400 ? -131.208 -28.706 186.467 1.00 60.34 400 GLN A C 1
ATOM 3077 O O . GLN A 1 400 ? -131.930 -27.795 186.847 1.00 60.34 400 GLN A O 1
ATOM 3082 N N . ASP A 1 401 ? -131.549 -29.595 185.524 1.00 57.16 401 ASP A N 1
ATOM 3083 C CA . ASP A 1 401 ? -132.770 -29.618 184.697 1.00 57.16 401 ASP A CA 1
ATOM 3084 C C . ASP A 1 401 ? -133.043 -28.344 183.871 1.00 57.16 401 ASP A C 1
ATOM 3086 O O . ASP A 1 401 ? -134.188 -27.938 183.672 1.00 57.16 401 ASP A O 1
ATOM 3090 N N . ASP A 1 402 ? -131.976 -27.743 183.332 1.00 66.94 402 ASP A N 1
ATOM 3091 C CA . ASP A 1 402 ? -132.051 -26.590 182.435 1.00 66.94 402 ASP A CA 1
ATOM 3092 C C . ASP A 1 402 ? -132.065 -26.981 180.945 1.00 66.94 402 ASP A C 1
ATOM 3094 O O . ASP A 1 402 ? -131.386 -27.908 180.487 1.00 66.94 402 ASP A O 1
ATOM 3098 N N . VAL A 1 403 ? -132.786 -26.182 180.157 1.00 69.69 403 VAL A N 1
ATOM 3099 C CA . VAL A 1 403 ? -132.610 -26.083 178.705 1.00 69.69 403 VAL A CA 1
ATOM 3100 C C . VAL A 1 403 ? -132.062 -24.697 178.414 1.00 69.69 403 VAL A C 1
ATOM 3102 O O . VAL A 1 403 ? -132.646 -23.697 178.830 1.00 69.69 403 VAL A O 1
ATOM 3105 N N . THR A 1 404 ? -130.954 -24.620 177.683 1.00 68.94 404 THR A N 1
ATOM 3106 C CA . THR A 1 404 ? -130.410 -23.348 177.213 1.00 68.94 404 THR A CA 1
ATOM 3107 C C . THR A 1 404 ? -130.439 -23.318 175.700 1.00 68.94 404 THR A C 1
ATOM 3109 O O . THR A 1 404 ? -130.214 -24.310 175.007 1.00 68.94 404 THR A O 1
ATOM 3112 N N . MET A 1 405 ? -130.717 -22.137 175.175 1.00 67.44 405 MET A N 1
ATOM 3113 C CA . MET A 1 405 ? -130.528 -21.840 173.770 1.00 67.44 405 MET A CA 1
ATOM 3114 C C . MET A 1 405 ? -129.516 -20.708 173.726 1.00 67.44 405 MET A C 1
ATOM 3116 O O . MET A 1 405 ? -129.734 -19.648 174.311 1.00 67.44 405 MET A O 1
ATOM 3120 N N . ALA A 1 406 ? -128.381 -20.961 173.095 1.00 67.00 406 ALA A N 1
ATOM 3121 C CA . ALA A 1 406 ? -127.333 -19.985 172.893 1.00 67.00 406 ALA A CA 1
ATOM 3122 C C . ALA A 1 406 ? -127.264 -19.655 171.406 1.00 67.00 406 ALA A C 1
ATOM 3124 O O . ALA A 1 406 ? -127.217 -20.538 170.547 1.00 67.00 406 ALA A O 1
ATOM 3125 N N . LEU A 1 407 ? -127.243 -18.363 171.106 1.00 62.97 407 LEU A N 1
ATOM 3126 C CA . LEU A 1 407 ? -126.887 -17.891 169.780 1.00 62.97 407 LEU A CA 1
ATOM 3127 C C . LEU A 1 407 ? -125.362 -17.848 169.713 1.00 62.97 407 LEU A C 1
ATOM 3129 O O . LEU A 1 407 ? -124.715 -17.102 170.447 1.00 62.97 407 LEU A O 1
ATOM 3133 N N . GLY A 1 408 ? -124.800 -18.709 168.875 1.00 66.00 408 GLY A N 1
ATOM 3134 C CA . GLY A 1 408 ? -123.378 -18.776 168.575 1.00 66.00 408 GLY A CA 1
ATOM 3135 C C . GLY A 1 408 ? -123.104 -18.388 167.128 1.00 66.00 408 GLY A C 1
ATOM 3136 O O . GLY A 1 408 ? -123.993 -17.967 166.392 1.00 66.00 408 GLY A O 1
ATOM 3137 N N . TYR A 1 409 ? -121.857 -18.560 166.709 1.00 64.12 409 TYR A N 1
ATOM 3138 C CA . TYR A 1 409 ? -121.458 -18.433 165.311 1.00 64.12 409 TYR A CA 1
ATOM 3139 C C . TYR A 1 409 ? -120.965 -19.789 164.803 1.00 64.12 409 TYR A C 1
ATOM 3141 O O . TYR A 1 409 ? -120.239 -20.490 165.508 1.00 64.12 409 TYR A O 1
ATOM 3149 N N . TYR A 1 410 ? -121.376 -20.160 163.593 1.00 60.50 410 TYR A N 1
ATOM 3150 C CA . TYR A 1 410 ? -120.989 -21.385 162.901 1.00 60.50 410 TYR A CA 1
ATOM 3151 C C . TYR A 1 410 ? -120.698 -21.064 161.436 1.00 60.50 410 TYR A C 1
ATOM 3153 O O . TYR A 1 410 ? -121.560 -20.551 160.724 1.00 60.50 410 TYR A O 1
ATOM 3161 N N . ASN A 1 411 ? -119.476 -21.365 160.993 1.00 61.59 411 ASN A N 1
ATOM 3162 C CA . ASN A 1 411 ? -119.037 -21.207 159.605 1.00 61.59 411 ASN A CA 1
ATOM 3163 C C . ASN A 1 411 ? -119.325 -19.808 159.006 1.00 61.59 411 ASN A C 1
ATOM 3165 O O . ASN A 1 411 ? -119.770 -19.685 157.868 1.00 61.59 411 ASN A O 1
ATOM 3169 N N . GLY A 1 412 ? -119.118 -18.751 159.800 1.00 62.62 412 GLY A N 1
ATOM 3170 C CA . GLY A 1 412 ? -119.358 -17.356 159.401 1.00 62.62 412 GLY A CA 1
ATOM 3171 C C . GLY A 1 412 ? -120.805 -16.862 159.533 1.00 62.62 412 GLY A C 1
ATOM 3172 O O . GLY A 1 412 ? -121.023 -15.654 159.485 1.00 62.62 412 GLY A O 1
ATOM 3173 N N . ASN A 1 413 ? -121.768 -17.754 159.781 1.00 59.91 413 ASN A N 1
ATOM 3174 C CA . ASN A 1 413 ? -123.175 -17.418 159.988 1.00 59.91 413 ASN A CA 1
ATOM 3175 C C . ASN A 1 413 ? -123.555 -17.511 161.470 1.00 59.91 413 ASN A C 1
ATOM 3177 O O . ASN A 1 413 ? -122.910 -18.203 162.262 1.00 59.91 413 ASN A O 1
ATOM 3181 N N . THR A 1 414 ? -124.617 -16.814 161.872 1.00 69.38 414 THR A N 1
ATOM 3182 C CA . THR A 1 414 ? -125.201 -17.021 163.200 1.00 69.38 414 THR A CA 1
ATOM 3183 C C . THR A 1 414 ? -125.744 -18.450 163.265 1.00 69.38 414 THR A C 1
ATOM 3185 O O . THR A 1 414 ? -126.394 -18.924 162.339 1.00 69.38 414 THR A O 1
ATOM 3188 N N . ALA A 1 415 ? -125.447 -19.163 164.342 1.00 69.50 415 ALA A N 1
ATOM 3189 C CA . ALA A 1 415 ? -125.956 -20.499 164.605 1.00 69.50 415 ALA A CA 1
ATOM 3190 C C . ALA A 1 415 ? -126.761 -20.511 165.886 1.00 69.50 415 ALA A C 1
ATOM 3192 O O . ALA A 1 415 ? -126.425 -19.845 166.868 1.00 69.50 415 ALA A O 1
ATOM 3193 N N . LEU A 1 416 ? -127.807 -21.322 165.878 1.00 66.25 416 LEU A N 1
ATOM 3194 C CA . LEU A 1 416 ? -128.574 -21.612 167.065 1.00 66.25 416 LEU A CA 1
ATOM 3195 C C . LEU A 1 416 ? -128.065 -22.926 167.640 1.00 66.25 416 LEU A C 1
ATOM 3197 O O . LEU A 1 416 ? -128.150 -23.981 167.011 1.00 66.25 416 LEU A O 1
ATOM 3201 N N . ALA A 1 417 ? -127.525 -22.845 168.847 1.00 73.75 417 ALA A N 1
ATOM 3202 C CA . ALA A 1 417 ? -127.106 -24.003 169.601 1.00 73.75 417 ALA A CA 1
ATOM 3203 C C . ALA A 1 417 ? -128.055 -24.198 170.780 1.00 73.75 417 ALA A C 1
ATOM 3205 O O . ALA A 1 417 ? -128.349 -23.271 171.532 1.00 73.75 417 ALA A O 1
ATOM 3206 N N . MET A 1 418 ? -128.559 -25.413 170.929 1.00 63.81 418 MET A N 1
ATOM 3207 C CA . MET A 1 418 ? -129.441 -25.807 172.013 1.00 63.81 418 MET A CA 1
ATOM 3208 C C . MET A 1 418 ? -128.714 -26.806 172.891 1.00 63.81 418 MET A C 1
ATOM 3210 O O . MET A 1 418 ? -128.228 -27.824 172.403 1.00 63.81 418 MET A O 1
ATOM 3214 N N . GLY A 1 419 ? -128.634 -26.504 174.178 1.00 75.38 419 GLY A N 1
ATOM 3215 C CA . GLY A 1 419 ? -128.140 -27.398 175.206 1.00 75.38 419 GLY A CA 1
ATOM 3216 C C . GLY A 1 419 ? -129.300 -27.887 176.060 1.00 75.38 419 GLY A C 1
ATOM 3217 O O . GLY A 1 419 ? -130.137 -27.099 176.491 1.00 75.38 419 GLY A O 1
ATOM 3218 N N . ILE A 1 420 ? -129.327 -29.180 176.349 1.00 69.00 420 ILE A N 1
ATOM 3219 C CA . ILE A 1 420 ? -130.237 -29.776 177.322 1.00 69.00 420 ILE A CA 1
ATOM 3220 C C . ILE A 1 420 ? -129.386 -30.476 178.362 1.00 69.00 420 ILE A C 1
ATOM 3222 O O . ILE A 1 420 ? -128.486 -31.242 178.016 1.00 69.00 420 ILE A O 1
ATOM 3226 N N . ASN A 1 421 ? -129.677 -30.225 179.629 1.00 76.31 421 ASN A N 1
ATOM 3227 C CA . ASN A 1 421 ? -129.025 -30.897 180.732 1.00 76.31 421 ASN A CA 1
ATOM 3228 C C . ASN A 1 421 ? -130.041 -31.672 181.549 1.00 76.31 421 ASN A C 1
ATOM 3230 O O . ASN A 1 421 ? -131.078 -31.138 181.922 1.00 76.31 421 ASN A O 1
ATOM 3234 N N . TYR A 1 422 ? -129.717 -32.923 181.838 1.00 71.94 422 TYR A N 1
ATOM 3235 C CA . TYR A 1 422 ? -130.586 -33.798 182.605 1.00 71.94 422 TYR A CA 1
ATOM 3236 C C . TYR A 1 422 ? -129.819 -34.335 183.806 1.00 71.94 422 TYR A C 1
ATOM 3238 O O . TYR A 1 422 ? -128.775 -34.981 183.640 1.00 71.94 422 TYR A O 1
ATOM 3246 N N . ALA A 1 423 ? -130.298 -34.043 185.017 1.00 72.38 423 ALA A N 1
ATOM 3247 C CA . ALA A 1 423 ? -129.677 -34.563 186.226 1.00 72.38 423 ALA A CA 1
ATOM 3248 C C . ALA A 1 423 ? -130.190 -35.974 186.515 1.00 72.38 423 ALA A C 1
ATOM 3250 O O . ALA A 1 423 ? -131.335 -36.185 186.900 1.00 72.38 423 ALA A O 1
ATOM 3251 N N . LEU A 1 424 ? -129.313 -36.959 186.347 1.00 66.25 424 LEU A N 1
ATOM 3252 C CA . LEU A 1 424 ? -129.622 -38.347 186.686 1.00 66.25 424 LEU A CA 1
ATOM 3253 C C . LEU A 1 424 ? -129.553 -38.571 188.204 1.00 66.25 424 LEU A C 1
ATOM 3255 O O . LEU A 1 424 ? -130.323 -39.357 188.749 1.00 66.25 424 LEU A O 1
ATOM 3259 N N . MET A 1 425 ? -128.612 -37.895 188.875 1.00 62.12 425 MET A N 1
ATOM 3260 C CA . MET A 1 425 ? -128.361 -37.951 190.322 1.00 62.12 425 MET A CA 1
ATOM 3261 C C . MET A 1 425 ? -127.862 -36.573 190.804 1.00 62.12 425 MET A C 1
ATOM 3263 O O . MET A 1 425 ? -127.373 -35.803 189.978 1.00 62.12 425 MET A O 1
ATOM 3267 N N . PRO A 1 426 ? -127.921 -36.240 192.111 1.00 63.50 426 PRO A N 1
ATOM 3268 C CA . PRO A 1 426 ? -127.547 -34.911 192.633 1.00 63.50 426 PRO A CA 1
ATOM 3269 C C . PRO A 1 426 ? -126.146 -34.409 192.233 1.00 63.50 426 PRO A C 1
ATOM 3271 O O . PRO A 1 426 ? -125.859 -33.219 192.275 1.00 63.50 426 PRO A O 1
ATOM 3274 N N . ASN A 1 427 ? -125.271 -35.327 191.843 1.00 65.25 427 ASN A N 1
ATOM 3275 C CA . ASN A 1 427 ? -123.868 -35.135 191.509 1.00 65.25 427 ASN A CA 1
ATOM 3276 C C . ASN A 1 427 ? -123.509 -35.580 190.077 1.00 65.25 427 ASN A C 1
ATOM 3278 O O . ASN A 1 427 ? -122.336 -35.539 189.713 1.00 65.25 427 ASN A O 1
ATOM 3282 N N . MET A 1 428 ? -124.483 -35.975 189.251 1.00 72.50 428 MET A N 1
ATOM 3283 C CA . MET A 1 428 ? -124.237 -36.373 187.863 1.00 72.50 428 MET A CA 1
ATOM 3284 C C . MET A 1 428 ? -125.294 -35.810 186.921 1.00 72.50 428 MET A C 1
ATOM 3286 O O . MET A 1 428 ? -126.494 -36.049 187.083 1.00 72.50 428 MET A O 1
ATOM 3290 N N . ASN A 1 429 ? -124.822 -35.131 185.880 1.00 73.00 429 ASN A N 1
ATOM 3291 C CA . ASN A 1 429 ? -125.646 -34.624 184.802 1.00 73.00 429 ASN A CA 1
ATOM 3292 C C . ASN A 1 429 ? -125.110 -35.052 183.434 1.00 73.00 429 ASN A C 1
ATOM 3294 O O . ASN A 1 429 ? -123.916 -35.290 183.247 1.00 73.00 429 ASN A O 1
ATOM 3298 N N . VAL A 1 430 ? -126.014 -35.199 182.474 1.00 77.69 430 VAL A N 1
ATOM 3299 C CA . VAL A 1 430 ? -125.643 -35.414 181.077 1.00 77.69 430 VAL A CA 1
ATOM 3300 C C . VAL A 1 430 ? -126.181 -34.250 180.272 1.00 77.69 430 VAL A C 1
ATOM 3302 O O . VAL A 1 430 ? -127.364 -33.919 180.337 1.00 77.69 430 VAL A O 1
ATOM 3305 N N . LYS A 1 431 ? -125.275 -33.636 179.521 1.00 78.12 431 LYS A N 1
ATOM 3306 C CA . LYS A 1 431 ? -125.501 -32.491 178.659 1.00 78.12 431 LYS A CA 1
ATOM 3307 C C . LYS A 1 431 ? -125.501 -32.960 177.222 1.00 78.12 431 LYS A C 1
ATOM 3309 O O . LYS A 1 431 ? -124.476 -33.391 176.701 1.00 78.12 431 LYS A O 1
ATOM 3314 N N . PHE A 1 432 ? -126.634 -32.833 176.569 1.00 75.31 432 PHE A N 1
ATOM 3315 C CA . PHE A 1 432 ? -126.729 -32.984 175.131 1.00 75.31 432 PHE A CA 1
ATOM 3316 C C . PHE A 1 432 ? -126.714 -31.591 174.532 1.00 75.31 432 PHE A C 1
ATOM 3318 O O . PHE A 1 432 ? -127.349 -30.681 175.058 1.00 75.31 432 PHE A O 1
ATOM 3325 N N . SER A 1 433 ? -125.983 -31.400 173.449 1.00 73.00 433 SER A N 1
ATOM 3326 C CA . SER A 1 433 ? -126.081 -30.178 172.672 1.00 73.00 433 SER A CA 1
ATOM 3327 C C . SER A 1 433 ? -126.301 -30.507 171.215 1.00 73.00 433 SER A C 1
ATOM 3329 O O . SER A 1 433 ? -125.811 -31.506 170.700 1.00 73.00 433 SER A O 1
ATOM 3331 N N . ALA A 1 434 ? -127.072 -29.670 170.551 1.00 74.44 434 ALA A N 1
ATOM 3332 C CA . ALA A 1 434 ? -127.167 -29.667 169.112 1.00 74.44 434 ALA A CA 1
ATOM 3333 C C . ALA A 1 434 ? -126.917 -28.243 168.648 1.00 74.44 434 ALA A C 1
ATOM 3335 O O . ALA A 1 434 ? -127.460 -27.310 169.235 1.00 74.44 434 ALA A O 1
ATOM 3336 N N . ALA A 1 435 ? -126.113 -28.055 167.615 1.00 71.06 435 ALA A N 1
ATOM 3337 C CA . ALA A 1 435 ? -125.979 -26.752 166.983 1.00 71.06 435 ALA A CA 1
ATOM 3338 C C . ALA A 1 435 ? -126.218 -26.884 165.491 1.00 71.06 435 ALA A C 1
ATOM 3340 O O . ALA A 1 435 ? -125.680 -27.794 164.858 1.00 71.06 435 ALA A O 1
ATOM 3341 N N . ALA A 1 436 ? -127.014 -25.968 164.956 1.00 70.44 436 ALA A N 1
ATOM 3342 C CA . ALA A 1 436 ? -127.238 -25.819 163.532 1.00 70.44 436 ALA A CA 1
ATOM 3343 C C . ALA A 1 436 ? -127.040 -24.355 163.144 1.00 70.44 436 ALA A C 1
ATOM 3345 O O . ALA A 1 436 ? -127.280 -23.443 163.942 1.00 70.44 436 ALA A O 1
ATOM 3346 N N . ASP A 1 437 ? -126.593 -24.126 161.920 1.00 70.50 437 ASP A N 1
ATOM 3347 C CA . ASP A 1 437 ? -126.634 -22.795 161.331 1.00 70.50 437 ASP A CA 1
ATOM 3348 C C . ASP A 1 437 ? -128.075 -22.323 161.120 1.00 70.50 437 ASP A C 1
ATOM 3350 O O . ASP A 1 437 ? -129.012 -23.119 161.066 1.00 70.50 437 ASP A O 1
ATOM 3354 N N . THR A 1 438 ? -128.270 -21.011 160.978 1.00 63.78 438 THR A N 1
ATOM 3355 C CA . THR A 1 438 ? -129.596 -20.430 160.707 1.00 63.78 438 THR A CA 1
ATOM 3356 C C . THR A 1 438 ? -130.228 -20.914 159.398 1.00 63.78 438 THR A C 1
ATOM 3358 O O . THR A 1 438 ? -131.435 -20.762 159.227 1.00 63.78 438 THR A O 1
ATOM 3361 N N . GLU A 1 439 ? -129.439 -21.497 158.488 1.00 68.75 439 GLU A N 1
ATOM 3362 C CA . GLU A 1 439 ? -129.913 -22.122 157.244 1.00 68.75 439 GLU A CA 1
ATOM 3363 C C . GLU A 1 439 ? -130.169 -23.640 157.377 1.00 68.75 439 GLU A C 1
ATOM 3365 O O . GLU A 1 439 ? -130.680 -24.254 156.443 1.00 68.75 439 GLU A O 1
ATOM 3370 N N . PHE A 1 440 ? -129.856 -24.247 158.530 1.00 61.50 440 PHE A N 1
ATOM 3371 C CA . PHE A 1 440 ? -129.980 -25.682 158.831 1.00 61.50 440 PHE A CA 1
ATOM 3372 C C . PHE A 1 440 ? -129.306 -26.623 157.812 1.00 61.50 440 PHE A C 1
ATOM 3374 O O . PHE A 1 440 ? -129.723 -27.772 157.644 1.00 61.50 440 PHE A O 1
ATOM 3381 N N . THR A 1 441 ? -128.247 -26.169 157.138 1.00 65.75 441 THR A N 1
ATOM 3382 C CA . THR A 1 441 ? -127.495 -26.985 156.170 1.00 65.75 441 THR A CA 1
ATOM 3383 C C . THR A 1 441 ? -126.519 -27.932 156.849 1.00 65.75 441 THR A C 1
ATOM 3385 O O . THR A 1 441 ? -126.168 -28.976 156.294 1.00 65.75 441 THR A O 1
ATOM 3388 N N . GLN A 1 442 ? -126.084 -27.590 158.060 1.00 67.62 442 GLN A N 1
ATOM 3389 C CA . GLN A 1 442 ? -125.148 -28.398 158.819 1.00 67.62 442 GLN A CA 1
ATOM 3390 C C . GLN A 1 442 ? -125.561 -28.450 160.282 1.00 67.62 442 GLN A C 1
ATOM 3392 O O . GLN A 1 442 ? -125.794 -27.434 160.933 1.00 67.62 442 GLN A O 1
ATOM 3397 N N . THR A 1 443 ? -125.628 -29.673 160.800 1.00 61.53 443 THR A N 1
ATOM 3398 C CA . THR A 1 443 ? -126.034 -29.962 162.172 1.00 61.53 443 THR A CA 1
ATOM 3399 C C . THR A 1 443 ? -124.908 -30.673 162.898 1.00 61.53 443 THR A C 1
ATOM 3401 O O . THR A 1 443 ? -124.314 -31.616 162.375 1.00 61.53 443 THR A O 1
ATOM 3404 N N . SER A 1 444 ? -124.658 -30.272 164.131 1.00 68.31 444 SER A N 1
ATOM 3405 C CA . SER A 1 444 ? -123.713 -30.926 165.023 1.00 68.31 444 SER A CA 1
ATOM 3406 C C . SER A 1 444 ? -124.428 -31.378 166.286 1.00 68.31 444 SER A C 1
ATOM 3408 O O . SER A 1 444 ? -125.352 -30.712 166.746 1.00 68.31 444 SER A O 1
ATOM 3410 N N . LEU A 1 445 ? -124.013 -32.525 166.820 1.00 67.62 445 LEU A N 1
ATOM 3411 C CA . LEU A 1 445 ? -124.538 -33.117 168.044 1.00 67.62 445 LEU A CA 1
ATOM 3412 C C . LEU A 1 445 ? -123.373 -33.353 169.000 1.00 67.62 445 LEU A C 1
ATOM 3414 O O . LEU A 1 445 ? -122.334 -33.884 168.610 1.00 67.62 445 LEU A O 1
ATOM 3418 N N . GLY A 1 446 ? -123.553 -32.965 170.249 1.00 69.56 446 GLY A N 1
ATOM 3419 C CA . GLY A 1 446 ? -122.609 -33.154 171.331 1.00 69.56 446 GLY A CA 1
ATOM 3420 C C . GLY A 1 446 ? -123.266 -33.877 172.487 1.00 69.56 446 GLY A C 1
ATOM 3421 O O . GLY A 1 446 ? -124.428 -33.645 172.813 1.00 69.56 446 GLY A O 1
ATOM 3422 N N . VAL A 1 447 ? -122.488 -34.736 173.130 1.00 66.06 447 VAL A N 1
ATOM 3423 C CA . VAL A 1 447 ? -122.817 -35.342 174.416 1.00 66.06 447 VAL A CA 1
ATOM 3424 C C . VAL A 1 447 ? -121.659 -35.058 175.348 1.00 66.06 447 VAL A C 1
ATOM 3426 O O . VAL A 1 447 ? -120.512 -35.364 175.032 1.00 66.06 447 VAL A O 1
ATOM 3429 N N . GLY A 1 448 ? -121.957 -34.481 176.499 1.00 68.62 448 GLY A N 1
ATOM 3430 C CA . GLY A 1 448 ? -121.031 -34.341 177.606 1.00 68.62 448 GLY A CA 1
ATOM 3431 C C . GLY A 1 448 ? -121.649 -34.913 178.861 1.00 68.62 448 GLY A C 1
ATOM 3432 O O . GLY A 1 448 ? -122.850 -34.816 179.077 1.00 68.62 448 GLY A O 1
ATOM 3433 N N . ILE A 1 449 ? -120.818 -35.499 179.705 1.00 65.06 449 ILE A N 1
ATOM 3434 C CA . ILE A 1 449 ? -121.223 -35.966 181.025 1.00 65.06 449 ILE A CA 1
ATOM 3435 C C . ILE A 1 449 ? -120.519 -35.052 182.019 1.00 65.06 449 ILE A C 1
ATOM 3437 O O . ILE A 1 449 ? -119.295 -34.928 181.988 1.00 65.06 449 ILE A O 1
ATOM 3441 N N . GLY A 1 450 ? -121.293 -34.366 182.849 1.00 66.81 450 GLY A N 1
ATOM 3442 C CA . GLY A 1 450 ? -120.787 -33.563 183.948 1.00 66.81 450 GLY A CA 1
ATOM 3443 C C . GLY A 1 450 ? -120.935 -34.332 185.252 1.00 66.81 450 GLY A C 1
ATOM 3444 O O . GLY A 1 450 ? -122.031 -34.753 185.616 1.00 66.81 450 GLY A O 1
ATOM 3445 N N . TYR A 1 451 ? -119.829 -34.505 185.966 1.00 62.06 451 TYR A N 1
ATOM 3446 C CA . TYR A 1 451 ? -119.822 -35.066 187.312 1.00 62.06 451 TYR A CA 1
ATOM 3447 C C . TYR A 1 451 ? -119.349 -33.979 188.274 1.00 62.06 451 TYR A C 1
ATOM 3449 O O . TYR A 1 451 ? -118.265 -33.421 188.094 1.00 62.06 451 TYR A O 1
ATOM 3457 N N . SER A 1 452 ? -120.173 -33.648 189.261 1.00 63.06 452 SER A N 1
ATOM 3458 C CA . SER A 1 452 ? -119.868 -32.618 190.252 1.00 63.06 452 SER A CA 1
ATOM 3459 C C . SER A 1 452 ? -119.262 -33.294 191.478 1.00 63.06 452 SER A C 1
ATOM 3461 O O . SER A 1 452 ? -119.965 -33.992 192.209 1.00 63.06 452 SER A O 1
ATOM 3463 N N . PHE A 1 453 ? -117.962 -33.109 191.704 1.00 53.12 453 PHE A N 1
ATOM 3464 C CA . PHE A 1 453 ? -117.304 -33.509 192.950 1.00 53.12 453 PHE A CA 1
ATOM 3465 C C . PHE A 1 453 ? -117.405 -32.337 193.933 1.00 53.12 453 PHE A C 1
ATOM 3467 O O . PHE A 1 453 ? -117.013 -31.225 193.578 1.00 53.12 453 PHE A O 1
ATOM 3474 N N . GLN A 1 454 ? -117.988 -32.568 195.114 1.00 53.16 454 GLN A N 1
ATOM 3475 C CA . GLN A 1 454 ? -117.877 -31.622 196.232 1.00 53.16 454 GLN A CA 1
ATOM 3476 C C . GLN A 1 454 ? -116.463 -31.630 196.799 1.00 53.16 454 GLN A C 1
ATOM 3478 O O . GLN A 1 454 ? -115.881 -32.739 196.884 1.00 53.16 454 GLN A O 1
#

InterPro domains:
  IPR005594 Trimeric autotransporter adhesin YadA-like, C-terminal membrane anchor domain [PF03895] (403-454)
  IPR045584 Pilin-like [SSF54523] (377-453)

Sequence (454 aa):
MHKFRLSAIVVASVLSTNALAESIDLPGRAQSTGITGRDGRDGRDGRDGRDGQLSTEQLKLINGLSERIKAGEALTNKYFAQTHDILDKNLAETANNSRLIYSLDLIKADAVSTDARFTEARENIGSNTTKIATNTKSINSLSERIEAGEALTDTRFTEARENIGSNTTKIATNTKSINSLSERIKAGEALTNKYFAQTHDILDKNLAETANNSRLIYNLDLIKADAVSTDARFTEARENIGSNTTKIATNTKSINSLSERIEAGEALTDTRFTETRKNISSNTTKIATNTKSINSLSERIEAGEALTDTRFTETRKNISSNTTKIATNTKNVANNTKAIISNSNTLERYGKQLNEHDEKITFLNNKVDRNTGLIKENTYRINKLEHGMSLMAAMSNLTQDDVTMALGYYNGNTALAMGINYALMPNMNVKFSAAADTEFTQTSLGVGIGYSFQ

Secondary structure (DSSP, 8-state):
-------------------------------------------------------TTHHHHHHHHHHHHHHHHHHHHHHHHHHHHHHHHHHHHHHHHHHHHHHHHHHHHHHHHHHHHHHHHHHHHHHHHHHHHHHHHHHHHHHHHHHHHHHHHHHHHHHHHHHHHHHHHHHHHHHHHHHHHHHHHHHHHHHHHHHHHHHHHHHHHHHHHHHHHHHHHHHHHHHHHHHHHHHHHHHHHHHHHHHHHHHHHHHHHHHHHHHHHHHHHHHHHHHHHHHHHHHHHHHHHHHHHHHHHHHHHHHHHHHHHHHHHHHHHHHHHHHHHHHHHHHHHHHHHHHHHHHHHHHHHHHHHHHHHHHHHHHHHHHHHHHHHHHHHHHHHHHHHHHHHHHHHHHHHHHTT--TT-EEEEEEEETTEEEEEEEEEEEEETTEEEEEEEEEETT-S-EEEEEEEEE---